Protein AF-A0A3S2TNF5-F1 (afdb_monomer)

Radius of gyration: 26.98 Å; Cα contacts (8 Å, |Δi|>4): 973; chains: 1; bounding box: 79×60×70 Å

Organism: NCBI:txid2499835

Solvent-accessible surface area (backbone atoms only — not comparable to full-atom values): 25189 Å² total; per-residue (Å²): 135,87,82,84,83,82,88,79,91,82,75,82,72,83,88,85,90,88,84,89,91,80,82,93,60,94,68,73,74,74,84,56,69,52,66,46,59,43,66,44,64,44,84,90,76,69,45,75,54,44,76,40,75,40,70,46,49,62,93,47,45,67,58,41,54,50,52,45,52,55,44,52,37,46,46,71,72,45,56,72,87,77,43,57,70,69,55,44,53,59,67,70,54,76,62,65,91,46,68,67,20,52,50,30,36,54,53,14,52,56,27,42,77,70,66,40,41,72,63,14,30,53,23,12,46,49,13,25,71,68,31,79,76,22,58,67,28,50,51,52,31,70,69,35,73,84,76,67,92,81,50,80,71,57,56,45,56,52,52,52,54,52,50,52,58,38,61,77,66,75,52,83,68,74,77,67,47,68,71,55,39,50,52,30,49,77,66,69,35,73,58,75,86,46,66,74,75,71,64,82,72,67,80,73,69,59,94,85,54,87,74,68,85,51,77,90,66,65,95,82,66,91,82,75,81,64,64,39,37,25,35,26,37,17,34,38,39,44,50,93,98,50,75,52,40,27,38,38,42,54,52,77,32,54,54,90,27,47,42,65,47,100,86,60,42,81,44,33,38,49,44,91,88,50,56,28,40,36,32,71,74,20,43,72,44,83,72,52,70,47,74,35,87,84,68,43,59,37,28,24,29,33,33,39,33,47,57,71,56,8,24,38,39,33,55,90,76,42,79,44,33,18,73,37,27,43,48,38,25,29,34,42,26,45,27,12,74,43,70,55,74,62,62,70,52,57,26,33,67,72,49,50,45,63,40,38,79,61,43,49,34,39,40,34,31,42,64,83,29,38,36,34,41,41,47,28,24,32,31,48,98,86,29,39,37,35,52,28,23,30,62,37,50,42,40,80,86,41,58,30,35,40,33,57,37,39,23,74,37,54,50,55,48,83,44,85,38,66,47,34,68,51,12,38,37,34,28,32,23,18,29,61,65,48,28,27,31,38,40,23,27,34,40,42,33,67,82,46,37,45,31,25,18,33,36,26,25,51,126

Foldseek 3Di:
DDDDDDDDDWDWDWDDDDDDDDDDDPDPPPFDKTKTKTWDADPVVRDTLDIDMDMDTPLCVQVRVLVRVCVNCVSVVNDLVPDDPVVSVVSPDDLDSDPQLVVLQVVLVVCVVVVVLVSSLVSLVVSCVRPVSNVVSVVSNVVRDPPPVPDLVVQQVVLLVVVVVCQVVPHQDDDDAPVNQQVCVVSVHFDDDRAFPAPPVLVVDDPPCPPPLFPPDPPPPPPDGQFWKWKWKWWWFADVPGDIAIAIHIDIARRVQFDADPVRHGAKGGDQVGWIKGQQQFDKAFDDWDQFPQRWIKGKTKRALPPWQRIWTAGPNDIDTPPSIGIMIMIMTGAAQDEDQADKFKWAFPWGKQWAPWGFIWIAGNNVQKIWGAQTWTDHPNKTKTRWIWMWGFDVSPRQRKIKTFTPDTDIDPFPDWDRRSKMKMWGAHDHHSQKIKIWIWTDSSRYIHIIIGIIGGD

Nearest PDB structures (foldseek):
  6cuj-assembly1_A  TM=5.706E-01  e=6.799E-04  Neisseria meningitidis
  3pqu-assembly2_B  TM=4.538E-01  e=1.209E-04  Actinobacillus suis
  3ly9-assembly1_A-2  TM=6.810E-01  e=2.077E-01  Escherichia coli str. K-12 substr. MG1655
  3ly8-assembly1_A-2  TM=5.769E-01  e=6.113E-01  Escherichia coli str. K-12 substr. MG1655
  3ly7-assembly1_A  TM=4.826E-01  e=9.936E-01  Escherichia coli str. K-12 substr. MG1655

Secondary structure (DSSP, 8-state):
----PPP-----------------S---PPP-EEEEEEEEEETTTTEEEEEEEEEEEGGGHHHHHHHHHHHHHHHTT--GGGS-HHHHHHHHS-S---HHHHHHHHHHHHHHHTT-HHHHHHHHHHHHHH-TT-HHHHHHHHHS----TT-HHHHHHHHHHHHHHHHHTTPPPP---HHHHHHHHHTT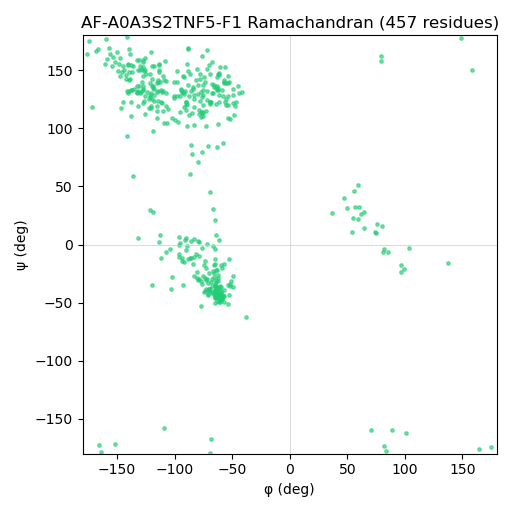PPPPP-PPPP-GGGGG--TT-TTSSS----TT-TT-----EEEEEEEEE--TTS--EEEEEEEEE-TTSEEE-TTS-EEEEE-TTS-EEE-TTPEEEEEEEEE-TTS-EEEEEEEE--STTSSEEEETTEEEETTTEEEEEEEEEEBPSS--SS-EEEEEEEE-SS-EEEEEEEEEETTT-EEEEEEEEEEETTEEEEEEEEEEEB-TTSTT--EEEEEEEEEEES-S---GGG-EEEEEEETTTT-EEEEEEEEE-SSSEEEEEEEEE--

Structure (mmCIF, N/CA/C/O backbone):
data_AF-A0A3S2TNF5-F1
#
_entry.id   AF-A0A3S2TNF5-F1
#
loop_
_atom_site.group_PDB
_atom_site.id
_atom_site.type_symbol
_atom_site.label_atom_id
_atom_site.label_alt_id
_atom_site.label_comp_id
_atom_site.label_asym_id
_atom_site.label_entity_id
_atom_site.label_seq_id
_atom_site.pdbx_PDB_ins_code
_atom_site.Cartn_x
_atom_site.Cartn_y
_atom_site.Cartn_z
_atom_site.occupancy
_atom_site.B_iso_or_equiv
_atom_site.auth_seq_id
_atom_site.auth_comp_id
_atom_site.auth_asym_id
_atom_site.auth_atom_id
_atom_site.pdbx_PDB_model_num
ATOM 1 N N . MET A 1 1 ? 7.199 -30.700 -32.470 1.00 34.44 1 MET A N 1
ATOM 2 C CA . MET A 1 1 ? 7.178 -30.330 -31.035 1.00 34.44 1 MET A CA 1
ATOM 3 C C . MET A 1 1 ? 7.893 -28.992 -30.874 1.00 34.44 1 MET A C 1
ATOM 5 O O . MET A 1 1 ? 9.114 -28.968 -30.817 1.00 34.44 1 MET A O 1
ATOM 9 N N . ASN A 1 2 ? 7.155 -27.878 -30.875 1.00 30.02 2 ASN A N 1
ATOM 10 C CA . ASN A 1 2 ? 7.728 -26.531 -30.747 1.00 30.02 2 ASN A CA 1
ATOM 11 C C . ASN A 1 2 ? 7.960 -26.202 -29.266 1.00 30.02 2 ASN A C 1
ATOM 13 O O . ASN A 1 2 ? 7.011 -25.886 -28.549 1.00 30.02 2 ASN A O 1
ATOM 17 N N . ARG A 1 3 ? 9.213 -26.284 -28.801 1.00 32.00 3 ARG A N 1
ATOM 18 C CA . ARG A 1 3 ? 9.614 -25.765 -27.485 1.00 32.00 3 ARG A CA 1
ATOM 19 C C . ARG A 1 3 ? 9.706 -24.240 -27.577 1.00 32.00 3 ARG A C 1
ATOM 21 O O . ARG A 1 3 ? 10.583 -23.717 -28.251 1.00 32.00 3 ARG A O 1
ATOM 28 N N . ARG A 1 4 ? 8.783 -23.531 -26.920 1.00 28.88 4 ARG A N 1
ATOM 29 C CA . ARG A 1 4 ? 8.903 -22.087 -26.672 1.00 28.88 4 ARG A CA 1
ATOM 30 C C . ARG A 1 4 ? 9.861 -21.881 -25.498 1.00 28.88 4 ARG A C 1
ATOM 32 O O . ARG A 1 4 ? 9.571 -22.324 -24.391 1.00 28.88 4 ARG A O 1
ATOM 39 N N . THR A 1 5 ? 10.994 -21.240 -25.758 1.00 34.16 5 THR A N 1
ATOM 40 C CA . THR A 1 5 ? 12.012 -20.889 -24.759 1.00 34.16 5 THR A CA 1
ATOM 41 C C . THR A 1 5 ? 11.698 -19.502 -24.196 1.00 34.16 5 THR A C 1
ATOM 43 O O . THR A 1 5 ? 11.614 -18.532 -24.945 1.00 34.16 5 THR A O 1
ATOM 46 N N . THR A 1 6 ? 11.479 -19.401 -22.887 1.00 32.53 6 THR A N 1
ATOM 47 C CA . THR A 1 6 ? 11.275 -18.136 -22.159 1.00 32.53 6 THR A CA 1
ATOM 48 C C . THR A 1 6 ? 12.619 -17.579 -21.682 1.00 32.53 6 THR A C 1
ATOM 50 O O . THR A 1 6 ? 13.320 -18.257 -20.934 1.00 32.53 6 THR A O 1
ATOM 53 N N . LEU A 1 7 ? 12.979 -16.359 -22.107 1.00 31.44 7 LEU A N 1
ATOM 54 C CA . LEU A 1 7 ? 14.184 -15.632 -21.669 1.00 31.44 7 LEU A CA 1
ATOM 55 C C . LEU A 1 7 ? 14.035 -15.077 -20.237 1.00 31.44 7 LEU A C 1
ATOM 57 O O . LEU A 1 7 ? 12.951 -14.644 -19.856 1.00 31.44 7 LEU A O 1
ATOM 61 N N . SER A 1 8 ? 15.131 -15.069 -19.467 1.00 32.28 8 SER A N 1
ATOM 62 C CA . SER A 1 8 ? 15.220 -14.574 -18.078 1.00 32.28 8 SER A CA 1
ATOM 63 C C . SER A 1 8 ? 16.362 -13.556 -17.899 1.00 32.28 8 SER A C 1
ATOM 65 O O . SER A 1 8 ? 17.284 -13.508 -18.711 1.00 32.28 8 SER A O 1
ATOM 67 N N . ALA A 1 9 ? 16.249 -12.719 -16.860 1.00 32.44 9 ALA A N 1
ATOM 68 C CA . ALA A 1 9 ? 17.036 -11.506 -16.607 1.00 32.44 9 ALA A CA 1
ATOM 69 C C . ALA A 1 9 ? 18.500 -11.747 -16.176 1.00 32.44 9 ALA A C 1
ATOM 71 O O . ALA A 1 9 ? 18.801 -12.735 -15.510 1.00 32.44 9 ALA A O 1
ATOM 72 N N . ALA A 1 10 ? 19.384 -10.796 -16.508 1.00 33.41 10 ALA A N 1
ATOM 73 C CA . ALA A 1 10 ? 20.794 -10.750 -16.106 1.00 33.41 10 ALA A CA 1
ATOM 74 C C . ALA A 1 10 ? 21.033 -9.644 -15.058 1.00 33.41 10 ALA A C 1
ATOM 76 O O . ALA A 1 10 ? 20.465 -8.558 -15.173 1.00 33.41 10 ALA A O 1
ATOM 77 N N . LEU A 1 11 ? 21.882 -9.914 -14.060 1.00 30.11 11 LEU A N 1
ATOM 78 C CA . LEU A 1 11 ? 22.285 -8.986 -12.994 1.00 30.11 11 LEU A CA 1
ATOM 79 C C . LEU A 1 11 ? 23.773 -8.624 -13.167 1.00 30.11 11 LEU A C 1
ATOM 81 O O . LEU A 1 11 ? 24.589 -9.521 -13.369 1.00 30.11 11 LEU A O 1
ATOM 85 N N . LEU A 1 12 ? 24.122 -7.334 -13.091 1.00 33.16 12 LEU A N 1
ATOM 86 C CA . LEU A 1 12 ? 25.492 -6.813 -13.221 1.00 33.16 12 LEU A CA 1
ATOM 87 C C . LEU A 1 12 ? 25.928 -6.172 -11.890 1.00 33.16 12 LEU A C 1
ATOM 89 O O . LEU A 1 12 ? 25.188 -5.358 -11.344 1.00 33.16 12 LEU A O 1
ATOM 93 N N . VAL A 1 13 ? 27.119 -6.503 -11.381 1.00 30.34 13 VAL A N 1
ATOM 94 C CA . VAL A 1 13 ? 27.699 -5.921 -10.152 1.00 30.34 13 VAL A CA 1
ATOM 95 C C . VAL A 1 13 ? 29.108 -5.402 -10.461 1.00 30.34 13 VAL A C 1
ATOM 97 O O . VAL A 1 13 ? 29.889 -6.110 -11.088 1.00 30.34 13 VAL A O 1
ATOM 100 N N . ALA A 1 14 ? 29.439 -4.177 -10.032 1.00 32.50 14 ALA A N 1
ATOM 101 C CA . ALA A 1 14 ? 30.766 -3.572 -10.194 1.00 32.50 14 ALA A CA 1
ATOM 102 C C . ALA A 1 14 ? 31.289 -3.025 -8.852 1.00 32.50 14 ALA A C 1
ATOM 104 O O . ALA A 1 14 ? 30.578 -2.298 -8.159 1.00 32.50 14 ALA A O 1
ATOM 105 N N . THR A 1 15 ? 32.535 -3.348 -8.495 1.00 36.19 15 THR A N 1
ATOM 106 C CA . THR A 1 15 ? 33.212 -2.915 -7.258 1.00 36.19 15 THR A CA 1
ATOM 107 C C . THR A 1 15 ? 34.467 -2.095 -7.571 1.00 36.19 15 THR A C 1
ATOM 109 O O . THR A 1 15 ? 35.269 -2.467 -8.423 1.00 36.19 15 THR A O 1
ATOM 112 N N . ALA A 1 16 ? 34.655 -0.971 -6.868 1.00 35.16 16 ALA A N 1
ATOM 113 C CA . ALA A 1 16 ? 35.835 -0.108 -6.978 1.00 35.16 16 ALA A CA 1
ATOM 114 C C . ALA A 1 16 ? 36.500 0.067 -5.601 1.00 35.16 16 ALA A C 1
ATOM 116 O O . ALA A 1 16 ? 35.822 0.371 -4.621 1.00 35.16 16 ALA A O 1
ATOM 117 N N . LEU A 1 17 ? 37.822 -0.113 -5.529 1.00 43.88 17 LEU A N 1
ATOM 118 C CA . LEU A 1 17 ? 38.634 0.067 -4.318 1.00 43.88 17 LEU A CA 1
ATOM 119 C C . LEU A 1 17 ? 39.470 1.351 -4.437 1.00 43.88 17 LEU A C 1
ATOM 121 O O . LEU A 1 17 ? 40.140 1.556 -5.448 1.00 43.88 17 LEU A O 1
ATOM 125 N N . GLY A 1 18 ? 39.435 2.204 -3.408 1.00 40.72 18 GLY A N 1
ATOM 126 C CA . GLY A 1 18 ? 40.210 3.448 -3.326 1.00 40.72 18 GLY A CA 1
ATOM 127 C C . GLY A 1 18 ? 41.127 3.480 -2.098 1.00 40.72 18 GLY A C 1
ATOM 128 O O . GLY A 1 18 ? 40.711 3.081 -1.012 1.00 40.72 18 GLY A O 1
ATOM 129 N N . SER A 1 19 ? 42.354 3.982 -2.271 1.00 48.34 19 SER A N 1
ATOM 130 C CA . SER A 1 19 ? 43.405 4.066 -1.239 1.00 48.34 19 SER A CA 1
ATOM 131 C C . SER A 1 19 ? 43.871 5.516 -1.019 1.00 48.34 19 SER A C 1
ATOM 133 O O . SER A 1 19 ? 43.889 6.308 -1.959 1.00 48.34 19 SER A O 1
ATOM 135 N N . ALA A 1 20 ? 44.236 5.850 0.228 1.00 51.91 20 ALA A N 1
ATOM 136 C CA . ALA A 1 20 ? 44.491 7.203 0.748 1.00 51.91 20 ALA A CA 1
ATOM 137 C C . ALA A 1 20 ? 45.944 7.731 0.588 1.00 51.91 20 ALA A C 1
ATOM 139 O O . ALA A 1 20 ? 46.865 6.993 0.253 1.00 51.91 20 ALA A O 1
ATOM 140 N N . ALA A 1 21 ? 46.100 9.040 0.836 1.00 49.34 21 ALA A N 1
ATOM 141 C CA . ALA A 1 21 ? 47.068 9.985 0.260 1.00 49.34 21 ALA A CA 1
ATOM 142 C C . ALA A 1 21 ? 48.450 10.154 0.946 1.00 49.34 21 ALA A C 1
ATOM 144 O O . ALA A 1 21 ? 48.581 10.020 2.159 1.00 49.34 21 ALA A O 1
ATOM 145 N N . LEU A 1 22 ? 49.441 10.583 0.140 1.00 43.59 22 LEU A N 1
ATOM 146 C CA . LEU A 1 22 ? 50.783 11.117 0.474 1.00 43.59 22 LEU A CA 1
ATOM 147 C C . LEU A 1 22 ? 51.228 12.135 -0.629 1.00 43.59 22 LEU A C 1
ATOM 149 O O . LEU A 1 22 ? 50.562 12.197 -1.667 1.00 43.59 22 LEU A O 1
ATOM 153 N N . PRO A 1 23 ? 52.272 12.977 -0.425 1.00 54.03 23 PRO A N 1
ATOM 154 C CA . PRO A 1 23 ? 52.384 14.308 -1.043 1.00 54.03 23 PRO A CA 1
ATOM 155 C C . PRO A 1 23 ? 52.784 14.334 -2.531 1.00 54.03 23 PRO A C 1
ATOM 157 O O . PRO A 1 23 ? 53.293 13.368 -3.096 1.00 54.03 23 PRO A O 1
ATOM 160 N N . ALA A 1 24 ? 52.519 15.494 -3.146 1.00 54.31 24 ALA A N 1
ATOM 161 C CA . ALA A 1 24 ? 52.495 15.787 -4.578 1.00 54.31 24 ALA A CA 1
ATOM 162 C C . ALA A 1 24 ? 53.844 15.613 -5.305 1.00 54.31 24 ALA A C 1
ATOM 164 O O . ALA A 1 24 ? 54.573 16.566 -5.570 1.00 54.31 24 ALA A O 1
ATOM 165 N N . VAL A 1 25 ? 54.133 14.379 -5.701 1.00 56.00 25 VAL A N 1
ATOM 166 C CA . VAL A 1 25 ? 54.837 14.089 -6.957 1.00 56.00 25 VAL A CA 1
ATOM 167 C C . VAL A 1 25 ? 53.786 14.171 -8.072 1.00 56.00 25 VAL A C 1
ATOM 169 O O . VAL A 1 25 ? 52.613 13.933 -7.794 1.00 56.00 25 VAL A O 1
ATOM 172 N N . ALA A 1 26 ? 54.148 14.523 -9.310 1.00 51.94 26 ALA A N 1
ATOM 173 C CA . ALA A 1 26 ? 53.253 14.400 -10.464 1.00 51.94 26 ALA A CA 1
ATOM 174 C C . ALA A 1 26 ? 52.816 12.930 -10.603 1.00 51.94 26 ALA A C 1
ATOM 176 O O . ALA A 1 26 ? 53.488 12.122 -11.241 1.00 51.94 26 ALA A O 1
ATOM 177 N N . GLN A 1 27 ? 51.739 12.568 -9.906 1.00 52.84 27 GLN A N 1
ATOM 178 C CA . GLN A 1 27 ? 51.199 11.223 -9.877 1.00 52.84 27 GLN A CA 1
ATOM 179 C C . GLN A 1 27 ? 50.546 11.009 -11.231 1.00 52.84 27 GLN A C 1
ATOM 181 O O . GLN A 1 27 ? 49.452 11.504 -11.502 1.00 52.84 27 GLN A O 1
ATOM 186 N N . THR A 1 28 ? 51.247 10.284 -12.096 1.00 67.31 28 THR A N 1
ATOM 187 C CA . THR A 1 28 ? 50.612 9.571 -13.192 1.00 67.31 28 THR A CA 1
ATOM 188 C C . THR A 1 28 ? 49.496 8.745 -12.565 1.00 67.31 28 THR A C 1
ATOM 190 O O . THR A 1 28 ? 49.753 7.831 -11.782 1.00 67.31 28 THR A O 1
ATOM 193 N N . THR A 1 29 ? 48.245 9.157 -12.796 1.00 75.31 29 THR A N 1
ATOM 194 C CA . THR A 1 29 ? 47.078 8.468 -12.245 1.00 75.31 29 THR A CA 1
ATOM 195 C C . THR A 1 29 ? 47.207 7.004 -12.644 1.00 75.31 29 THR A C 1
ATOM 197 O O . THR A 1 29 ? 47.332 6.731 -13.843 1.00 75.31 29 THR A O 1
ATOM 200 N N . PRO A 1 30 ? 47.277 6.070 -11.677 1.00 79.62 30 PRO A N 1
ATOM 201 C CA . PRO A 1 30 ? 47.485 4.678 -12.010 1.00 79.62 30 PRO A CA 1
ATOM 202 C C . PRO A 1 30 ? 46.368 4.228 -12.961 1.00 79.62 30 PRO A C 1
ATOM 204 O O . PRO A 1 30 ? 45.219 4.649 -12.778 1.00 79.62 30 PRO A O 1
ATOM 207 N N . PRO A 1 31 ? 46.697 3.423 -13.985 1.00 81.75 31 PRO A N 1
ATOM 208 C CA . PRO A 1 31 ? 45.716 2.915 -14.932 1.00 81.75 31 PRO A CA 1
ATOM 209 C C . PRO A 1 31 ? 44.511 2.319 -14.193 1.00 81.75 31 PRO A C 1
ATOM 211 O O . PRO A 1 31 ? 44.662 1.443 -13.336 1.00 81.75 31 PRO A O 1
ATOM 214 N N . GLN A 1 32 ? 43.317 2.844 -14.475 1.00 89.75 32 GLN A N 1
ATOM 215 C CA . GLN A 1 32 ? 42.079 2.356 -13.875 1.00 89.75 32 GLN A CA 1
ATOM 216 C C . GLN A 1 32 ? 41.697 1.029 -14.531 1.00 89.75 32 GLN A C 1
ATOM 218 O O . GLN A 1 32 ? 41.349 0.980 -15.714 1.00 89.75 32 GLN A O 1
ATOM 223 N N . ARG A 1 33 ? 41.736 -0.043 -13.738 1.00 94.19 33 ARG A N 1
ATOM 224 C CA . ARG A 1 33 ? 41.368 -1.397 -14.157 1.00 94.19 33 ARG A CA 1
ATOM 225 C C . ARG A 1 33 ? 39.945 -1.739 -13.746 1.00 94.19 33 ARG A C 1
ATOM 227 O O . ARG A 1 33 ? 39.471 -1.280 -12.710 1.00 94.19 33 ARG A O 1
ATOM 234 N N . PHE A 1 34 ? 39.292 -2.581 -14.536 1.00 93.31 34 PHE A N 1
ATOM 235 C CA . PHE A 1 34 ? 37.979 -3.137 -14.227 1.00 93.31 34 PHE A CA 1
ATOM 236 C C . PHE A 1 34 ? 37.986 -4.664 -14.339 1.00 93.31 34 PHE A C 1
ATOM 238 O O . PHE A 1 34 ? 38.808 -5.252 -15.048 1.00 93.31 34 PHE A O 1
ATOM 245 N N . VAL A 1 35 ? 37.014 -5.285 -13.674 1.00 94.31 35 VAL A N 1
ATOM 246 C CA . VAL A 1 35 ? 36.622 -6.685 -13.856 1.00 94.31 35 VAL A CA 1
ATOM 247 C C . VAL A 1 35 ? 35.104 -6.705 -14.040 1.00 94.31 35 VAL A C 1
ATOM 249 O O . VAL A 1 35 ? 34.384 -6.052 -13.288 1.00 94.31 35 VAL A O 1
ATOM 252 N N . LEU A 1 36 ? 34.631 -7.397 -15.070 1.00 92.88 36 LEU A N 1
ATOM 253 C CA . LEU A 1 36 ? 33.222 -7.637 -15.355 1.00 92.88 36 LEU A CA 1
ATOM 254 C C . LEU A 1 36 ? 32.968 -9.136 -15.293 1.00 92.88 36 LEU A C 1
ATOM 256 O O . LEU A 1 36 ? 33.574 -9.895 -16.045 1.00 92.88 36 LEU A O 1
ATOM 260 N N . GLU A 1 37 ? 32.030 -9.543 -14.450 1.00 94.38 37 GLU A N 1
ATOM 261 C CA . GLU A 1 37 ? 31.597 -10.930 -14.324 1.00 94.38 37 GLU A CA 1
ATOM 262 C C . GLU A 1 37 ? 30.110 -11.028 -14.661 1.00 94.38 37 GLU A C 1
ATOM 264 O O . GLU A 1 37 ? 29.301 -10.194 -14.250 1.00 94.38 37 GLU A O 1
ATOM 269 N N . GLY A 1 38 ? 29.742 -12.048 -15.431 1.00 92.94 38 GLY A N 1
ATOM 270 C CA . GLY A 1 38 ? 28.355 -12.366 -15.744 1.00 92.94 38 GLY A CA 1
ATOM 271 C C . GLY A 1 38 ? 28.125 -13.866 -15.664 1.00 92.94 38 GLY A C 1
ATOM 272 O O . GLY A 1 38 ? 28.899 -14.649 -16.215 1.00 92.94 38 GLY A O 1
ATOM 273 N N . ALA A 1 39 ? 27.047 -14.264 -14.995 1.00 93.44 39 ALA A N 1
ATOM 274 C CA . ALA A 1 39 ? 26.612 -15.651 -14.903 1.00 93.44 39 ALA A CA 1
ATOM 275 C C . ALA A 1 39 ? 25.212 -15.805 -15.499 1.00 93.44 39 ALA A C 1
ATOM 277 O O . ALA A 1 39 ? 24.354 -14.936 -15.334 1.00 93.44 39 ALA A O 1
ATOM 278 N N . VAL A 1 40 ? 24.979 -16.924 -16.182 1.00 92.25 40 VAL A N 1
ATOM 279 C CA . VAL A 1 40 ? 23.661 -17.288 -16.712 1.00 92.25 40 VAL A CA 1
ATOM 280 C C . VAL A 1 40 ? 23.151 -18.484 -15.923 1.00 92.25 40 VAL A C 1
ATOM 282 O O . VAL A 1 40 ? 23.803 -19.522 -15.892 1.00 92.25 40 VAL A O 1
ATOM 285 N N . ILE A 1 41 ? 21.991 -18.348 -15.282 1.00 92.19 41 ILE A N 1
ATOM 286 C CA . ILE A 1 41 ? 21.397 -19.393 -14.438 1.00 92.19 41 ILE A CA 1
ATOM 287 C C . ILE A 1 41 ? 20.011 -19.742 -14.989 1.00 92.19 41 ILE A C 1
ATOM 289 O O . ILE A 1 41 ? 19.189 -18.851 -15.207 1.00 92.19 41 ILE A O 1
ATOM 293 N N . ASP A 1 42 ? 19.736 -21.030 -15.205 1.00 89.69 42 ASP A N 1
ATOM 294 C CA . ASP A 1 42 ? 18.387 -21.506 -15.525 1.00 89.69 42 ASP A CA 1
ATOM 295 C C . ASP A 1 42 ? 17.544 -21.521 -14.244 1.00 89.69 42 ASP A C 1
ATOM 297 O O . ASP A 1 42 ? 17.789 -22.288 -13.313 1.00 89.69 42 ASP A O 1
ATOM 301 N N . SER A 1 43 ? 16.533 -20.656 -14.184 1.00 91.69 43 SER A N 1
ATOM 302 C CA . SER A 1 43 ? 15.685 -20.473 -13.003 1.00 91.69 43 SER A CA 1
ATOM 303 C C . SER A 1 43 ? 14.834 -21.696 -12.653 1.00 91.69 43 SER A C 1
ATOM 305 O O . SER A 1 43 ? 14.351 -21.796 -11.529 1.00 91.69 43 SER A O 1
ATOM 307 N N . ARG A 1 44 ? 14.641 -22.641 -13.582 1.00 90.69 44 ARG A N 1
ATOM 308 C CA . ARG A 1 44 ? 13.784 -23.816 -13.352 1.00 90.69 44 ARG A CA 1
ATOM 309 C C . ARG A 1 44 ? 14.459 -24.877 -12.496 1.00 90.69 44 ARG A C 1
ATOM 311 O O . ARG A 1 44 ? 13.780 -25.611 -11.788 1.00 90.69 44 ARG A O 1
ATOM 318 N N . ASN A 1 45 ? 15.776 -24.982 -12.601 1.00 94.44 45 ASN A N 1
ATOM 319 C CA . ASN A 1 45 ? 16.572 -26.007 -11.929 1.00 94.44 45 ASN A CA 1
ATOM 320 C C . ASN A 1 45 ? 17.803 -25.432 -11.209 1.00 94.44 45 ASN A C 1
ATOM 322 O O . ASN A 1 45 ? 18.615 -26.204 -10.706 1.00 94.44 45 ASN A O 1
ATOM 326 N N . ALA A 1 46 ? 17.944 -24.102 -11.171 1.00 92.12 46 ALA A N 1
ATOM 327 C CA . ALA A 1 46 ? 19.093 -23.380 -10.629 1.00 92.12 46 ALA A CA 1
ATOM 328 C C . ALA A 1 46 ? 20.444 -23.794 -11.249 1.00 92.12 46 ALA A C 1
ATOM 330 O O . ALA A 1 46 ? 21.498 -23.612 -10.638 1.00 92.12 46 ALA A O 1
ATOM 331 N N . GLN A 1 47 ? 20.439 -24.353 -12.464 1.00 94.06 47 GLN A N 1
ATOM 332 C CA . GLN A 1 47 ? 21.661 -24.783 -13.131 1.00 94.06 47 GLN A CA 1
ATOM 333 C C . GLN A 1 47 ? 22.418 -23.573 -13.685 1.00 94.06 47 GLN A C 1
ATOM 335 O O . GLN A 1 47 ? 21.869 -22.781 -14.450 1.00 94.06 47 GLN A O 1
ATOM 340 N N . ASN A 1 48 ? 23.702 -23.455 -13.344 1.00 92.31 48 ASN A N 1
ATOM 341 C CA . ASN A 1 48 ? 24.596 -22.479 -13.961 1.00 92.31 48 ASN A CA 1
ATOM 342 C C . ASN A 1 48 ? 24.935 -22.932 -15.392 1.00 92.31 48 ASN A C 1
ATOM 344 O O . ASN A 1 48 ? 25.552 -23.980 -15.588 1.00 92.31 48 ASN A O 1
ATOM 348 N N . LEU A 1 49 ? 24.499 -22.158 -16.383 1.00 91.75 49 LEU A N 1
ATOM 349 C CA . LEU A 1 49 ? 24.722 -22.401 -17.809 1.00 91.75 49 LEU A CA 1
ATOM 350 C C . LEU A 1 49 ? 26.068 -21.842 -18.294 1.00 91.75 49 LEU A C 1
ATOM 352 O O . LEU A 1 49 ? 26.505 -22.167 -19.395 1.00 91.75 49 LEU A O 1
ATOM 356 N N . GLY A 1 50 ? 26.736 -21.021 -17.482 1.00 90.06 50 GLY A N 1
ATOM 357 C CA . GLY A 1 50 ? 28.069 -20.507 -17.764 1.00 90.06 50 GLY A CA 1
ATOM 358 C C . GLY A 1 50 ? 28.381 -19.228 -16.995 1.00 90.06 50 GLY A C 1
ATOM 359 O O . GLY A 1 50 ? 27.502 -18.406 -16.731 1.00 90.06 50 GLY A O 1
ATOM 360 N N . VAL A 1 51 ? 29.665 -19.045 -16.693 1.00 88.38 51 VAL A N 1
ATOM 361 C CA . VAL A 1 51 ? 30.230 -17.798 -16.167 1.00 88.38 51 VAL A CA 1
ATOM 362 C C . VAL A 1 51 ? 31.175 -17.239 -17.219 1.00 88.38 51 VAL A C 1
ATOM 364 O O . VAL A 1 51 ? 31.987 -17.967 -17.783 1.00 88.38 51 VAL A O 1
ATOM 367 N N . THR A 1 52 ? 31.056 -15.953 -17.514 1.00 91.50 52 THR A N 1
ATOM 368 C CA . THR A 1 52 ? 31.977 -15.220 -18.383 1.00 91.50 52 THR A CA 1
ATOM 369 C C . THR A 1 52 ? 32.576 -14.084 -17.565 1.00 91.50 52 THR A C 1
ATOM 371 O O . THR A 1 52 ? 31.844 -13.351 -16.904 1.00 91.50 52 THR A O 1
ATOM 374 N N . SER A 1 53 ? 33.901 -13.961 -17.587 1.00 92.25 53 SER A N 1
ATOM 375 C CA . SER A 1 53 ? 34.633 -12.907 -16.889 1.00 92.25 53 SER A CA 1
ATOM 376 C C . SER A 1 53 ? 35.557 -12.209 -17.872 1.00 92.25 53 SER A C 1
ATOM 378 O O . SER A 1 53 ? 36.287 -12.866 -18.607 1.00 92.25 53 SER A O 1
ATOM 380 N N . GLU A 1 54 ? 35.557 -10.884 -17.848 1.00 95.50 54 GLU A N 1
ATOM 381 C CA . GLU A 1 54 ? 36.420 -10.034 -18.661 1.00 95.50 54 GLU A CA 1
ATOM 382 C C . GLU A 1 54 ? 37.083 -8.999 -17.754 1.00 95.50 54 GLU A C 1
ATOM 384 O O . GLU A 1 54 ? 36.433 -8.410 -16.896 1.00 95.50 54 GLU A O 1
ATOM 389 N N . SER A 1 55 ? 38.376 -8.750 -17.927 1.00 93.31 55 SER A N 1
ATOM 390 C CA . SER A 1 55 ? 39.083 -7.705 -17.183 1.00 93.31 55 SER A CA 1
ATOM 391 C C . SER A 1 55 ? 39.991 -6.911 -18.107 1.00 93.31 55 SER A C 1
ATOM 393 O O . SER A 1 55 ? 40.420 -7.395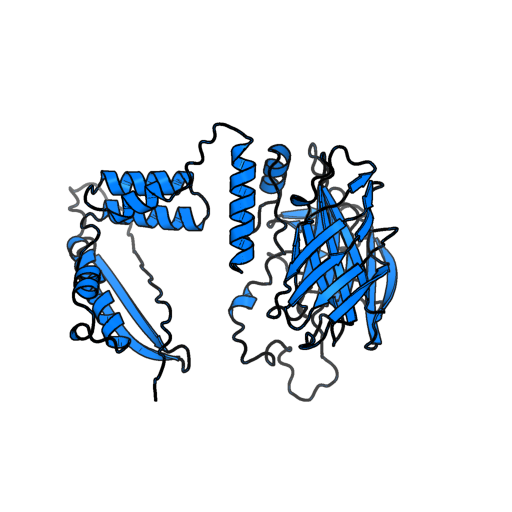 -19.155 1.00 93.31 55 SER A O 1
ATOM 395 N N . GLY A 1 56 ? 40.258 -5.659 -17.750 1.00 94.06 56 GLY A N 1
ATOM 396 C CA . GLY A 1 56 ? 41.090 -4.804 -18.582 1.00 94.06 56 GLY A CA 1
ATOM 397 C C . GLY A 1 56 ? 41.195 -3.372 -18.090 1.00 94.06 56 GLY A C 1
ATOM 398 O O . GLY A 1 56 ? 40.725 -3.011 -17.013 1.00 94.06 56 GLY A O 1
ATOM 399 N N . GLU A 1 57 ? 41.845 -2.557 -18.911 1.00 94.81 57 GLU A N 1
ATOM 400 C CA . GLU A 1 57 ? 41.965 -1.111 -18.732 1.00 94.81 57 GLU A CA 1
ATOM 401 C C . GLU A 1 57 ? 40.673 -0.414 -19.152 1.00 94.81 57 GLU A C 1
ATOM 403 O O . GLU A 1 57 ? 40.057 -0.838 -20.124 1.00 94.81 57 GLU A O 1
ATOM 408 N N . ILE A 1 58 ? 40.286 0.689 -18.504 1.00 90.12 58 ILE A N 1
ATOM 409 C CA . ILE A 1 58 ? 39.008 1.381 -18.767 1.00 90.12 58 ILE A CA 1
ATOM 410 C C . ILE A 1 58 ? 38.748 1.697 -20.256 1.00 90.12 58 ILE A C 1
ATOM 412 O O . ILE A 1 58 ? 37.611 1.626 -20.717 1.00 90.12 58 ILE A O 1
ATOM 416 N N . ALA A 1 59 ? 39.797 1.950 -21.046 1.00 87.88 59 ALA A N 1
ATOM 417 C CA . ALA A 1 59 ? 39.702 2.164 -22.495 1.00 87.88 59 ALA A CA 1
ATOM 418 C C . ALA A 1 59 ? 39.175 0.936 -23.273 1.00 87.88 59 ALA A C 1
ATOM 420 O O . ALA A 1 59 ? 38.655 1.066 -24.379 1.00 87.88 59 ALA A O 1
ATOM 421 N N . ALA A 1 60 ? 39.294 -0.263 -22.700 1.00 93.00 60 ALA A N 1
ATOM 422 C CA . ALA A 1 60 ? 38.786 -1.519 -23.238 1.00 93.00 60 ALA A CA 1
ATOM 423 C C . ALA A 1 60 ? 37.398 -1.905 -22.689 1.00 93.00 60 ALA A C 1
ATOM 425 O O . ALA A 1 60 ? 36.875 -2.948 -23.087 1.00 93.00 60 ALA A O 1
ATOM 426 N N . LEU A 1 61 ? 36.780 -1.088 -21.820 1.00 93.62 61 LEU A N 1
ATOM 427 C CA . LEU A 1 61 ? 35.522 -1.413 -21.130 1.00 93.62 61 LEU A CA 1
ATOM 428 C C . LEU A 1 61 ? 34.409 -1.826 -22.093 1.00 93.62 61 LEU A C 1
ATOM 430 O O . LEU A 1 61 ? 33.813 -2.888 -21.932 1.00 93.62 61 LEU A O 1
ATOM 434 N N . PHE A 1 62 ? 34.155 -1.027 -23.130 1.00 93.75 62 PHE A N 1
ATOM 435 C CA . PHE A 1 62 ? 33.075 -1.319 -24.073 1.00 93.75 62 PHE A CA 1
ATOM 436 C C . PHE A 1 62 ? 33.331 -2.604 -24.862 1.00 93.75 62 PHE A C 1
ATOM 438 O O . PHE A 1 62 ? 32.403 -3.376 -25.105 1.00 93.75 62 PHE A O 1
ATOM 445 N N . ARG A 1 63 ? 34.593 -2.892 -25.208 1.00 93.12 63 ARG A N 1
ATOM 446 C CA . ARG A 1 63 ? 34.964 -4.158 -25.854 1.00 93.12 63 ARG A CA 1
ATOM 447 C C . ARG A 1 63 ? 34.718 -5.339 -24.916 1.00 93.12 63 ARG A C 1
ATOM 449 O O . ARG A 1 63 ? 34.106 -6.309 -25.345 1.00 93.12 63 ARG A O 1
ATOM 456 N N . ALA A 1 64 ? 35.119 -5.240 -23.651 1.00 94.12 64 ALA A N 1
ATOM 457 C CA . ALA A 1 64 ? 34.852 -6.275 -22.653 1.00 94.12 64 ALA A CA 1
ATOM 458 C C . ALA A 1 64 ? 33.347 -6.490 -22.424 1.00 94.12 64 ALA A C 1
ATOM 460 O O . ALA A 1 64 ? 32.883 -7.625 -22.457 1.00 94.12 64 ALA A O 1
ATOM 461 N N . GLN A 1 65 ? 32.554 -5.418 -22.302 1.00 93.44 65 GLN A N 1
ATOM 462 C CA . GLN A 1 65 ? 31.090 -5.497 -22.217 1.00 93.44 65 GLN A CA 1
ATOM 463 C C . GLN A 1 65 ? 30.493 -6.228 -23.430 1.00 93.44 65 GLN A C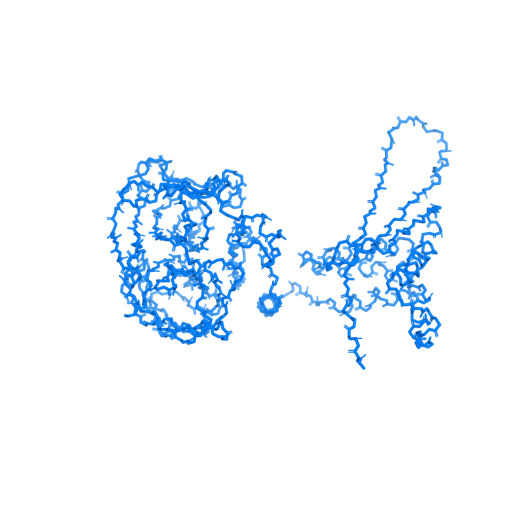 1
ATOM 465 O O . GLN A 1 65 ? 29.551 -7.019 -23.306 1.00 93.44 65 GLN A O 1
ATOM 470 N N . LYS A 1 66 ? 31.051 -5.986 -24.620 1.00 94.44 66 LYS A N 1
ATOM 471 C CA . LYS A 1 66 ? 30.644 -6.652 -25.855 1.00 94.44 66 LYS A CA 1
ATOM 472 C C . LYS A 1 66 ? 30.934 -8.149 -25.816 1.00 94.44 66 LYS A C 1
ATOM 474 O O . LYS A 1 66 ? 30.031 -8.941 -26.094 1.00 94.44 66 LYS A O 1
ATOM 479 N N . THR A 1 67 ? 32.161 -8.518 -25.456 1.00 93.94 67 THR A N 1
ATOM 480 C CA . THR A 1 67 ? 32.580 -9.914 -25.308 1.00 93.94 67 THR A CA 1
ATOM 481 C C . THR A 1 67 ? 31.708 -10.629 -24.282 1.00 93.94 67 THR A C 1
ATOM 483 O O . THR A 1 67 ? 31.193 -11.708 -24.574 1.00 93.94 67 THR A O 1
ATOM 486 N N . LEU A 1 68 ? 31.433 -9.982 -23.144 1.00 94.31 68 LEU A N 1
ATOM 487 C CA . LEU A 1 68 ? 30.543 -10.491 -22.104 1.00 94.31 68 LEU A CA 1
ATOM 488 C C . LEU A 1 68 ? 29.125 -10.737 -22.635 1.00 94.31 68 LEU A C 1
ATOM 490 O O . LEU A 1 68 ? 28.573 -11.816 -22.439 1.00 94.31 68 LEU A O 1
ATOM 494 N N . THR A 1 69 ? 28.552 -9.777 -23.366 1.00 93.62 69 THR A N 1
ATOM 495 C CA . THR A 1 69 ? 27.209 -9.906 -23.962 1.00 93.62 69 THR A CA 1
ATOM 496 C C . THR A 1 69 ? 27.128 -11.112 -24.902 1.00 93.62 69 THR A C 1
ATOM 498 O O . THR A 1 69 ? 26.176 -11.888 -24.852 1.00 93.62 69 THR A O 1
ATOM 501 N N . PHE A 1 70 ? 28.144 -11.308 -25.745 1.00 94.56 70 PHE A N 1
ATOM 502 C CA . PHE A 1 70 ? 28.216 -12.464 -26.638 1.00 94.56 70 PHE A CA 1
ATOM 503 C C . PHE A 1 70 ? 28.507 -13.780 -25.906 1.00 94.56 70 PHE A C 1
ATOM 505 O O . PHE A 1 70 ? 28.078 -14.838 -26.363 1.00 94.56 70 PHE A O 1
ATOM 512 N N . GLY A 1 71 ? 29.224 -13.740 -24.781 1.00 93.31 71 GLY A N 1
ATOM 513 C CA . GLY A 1 71 ? 29.370 -14.875 -23.870 1.00 93.31 71 GLY A CA 1
ATOM 514 C C . GLY A 1 71 ? 28.022 -15.301 -23.290 1.00 93.31 71 GLY A C 1
ATOM 515 O O . GLY A 1 71 ? 27.647 -16.462 -23.412 1.00 93.31 71 GLY A O 1
ATOM 516 N N . ILE A 1 72 ? 27.244 -14.345 -22.773 1.00 93.19 72 ILE A N 1
ATOM 517 C CA . ILE A 1 72 ? 25.906 -14.579 -22.209 1.00 93.19 72 ILE A CA 1
ATOM 518 C C . ILE A 1 72 ? 24.956 -15.190 -23.246 1.00 93.19 72 ILE A C 1
ATOM 520 O O . ILE A 1 72 ? 24.284 -16.174 -22.942 1.00 93.19 72 ILE A O 1
ATOM 524 N N . LEU A 1 73 ? 24.913 -14.654 -24.472 1.00 93.62 73 LEU A N 1
ATOM 525 C CA . LEU A 1 73 ? 24.053 -15.190 -25.538 1.00 93.62 73 LEU A CA 1
ATOM 526 C C . LEU A 1 73 ? 24.401 -16.644 -25.881 1.00 93.62 73 LEU A C 1
ATOM 528 O O . LEU A 1 73 ? 23.504 -17.483 -25.962 1.00 93.62 73 LEU A O 1
ATOM 532 N 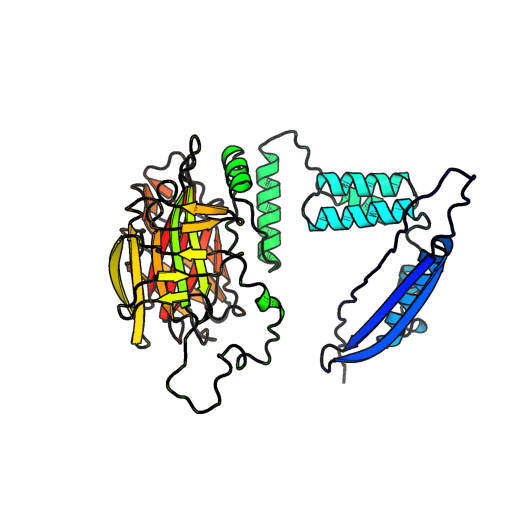N . ARG A 1 74 ? 25.696 -16.961 -25.993 1.00 94.44 74 ARG A N 1
ATOM 533 C CA . ARG A 1 74 ? 26.157 -18.334 -26.238 1.00 94.44 74 ARG A CA 1
ATOM 534 C C . ARG A 1 74 ? 25.809 -19.270 -25.082 1.00 94.44 74 ARG A C 1
ATOM 536 O O . ARG A 1 74 ? 25.283 -20.350 -25.331 1.00 94.44 74 ARG A O 1
ATOM 543 N N . SER A 1 75 ? 26.020 -18.847 -23.834 1.00 92.44 75 SER A N 1
ATOM 544 C CA . SER A 1 75 ? 25.633 -19.621 -22.641 1.00 92.44 75 SER A CA 1
ATOM 545 C C . SER A 1 75 ? 24.118 -19.836 -22.547 1.00 92.44 75 SER A C 1
ATOM 547 O O . SER A 1 75 ? 23.665 -20.854 -22.034 1.00 92.44 75 SER A O 1
ATOM 549 N N . ALA A 1 76 ? 23.318 -18.916 -23.092 1.00 91.19 76 ALA A N 1
ATOM 550 C CA . ALA A 1 76 ? 21.869 -19.067 -23.219 1.00 91.19 76 ALA A CA 1
ATOM 551 C C . ALA A 1 76 ? 21.437 -19.975 -24.394 1.00 91.19 76 ALA A C 1
ATOM 553 O O . ALA A 1 76 ? 20.239 -20.145 -24.623 1.00 91.19 76 ALA A O 1
ATOM 554 N N . GLY A 1 77 ? 22.382 -20.555 -25.146 1.00 93.81 77 GLY A N 1
ATOM 555 C CA . GLY A 1 77 ? 22.111 -21.406 -26.307 1.00 93.81 77 GLY A CA 1
ATOM 556 C C . GLY A 1 77 ? 21.682 -20.638 -27.561 1.00 93.81 77 GLY A C 1
ATOM 557 O O . GLY A 1 77 ? 21.099 -21.233 -28.466 1.00 93.81 77 GLY A O 1
ATOM 558 N N . ILE A 1 78 ? 21.932 -19.326 -27.614 1.00 94.81 78 ILE A N 1
ATOM 559 C CA . ILE A 1 78 ? 21.639 -18.476 -28.770 1.00 94.81 78 ILE A CA 1
ATOM 560 C C . ILE A 1 78 ? 22.924 -18.334 -29.583 1.00 94.81 78 ILE A C 1
ATOM 562 O O . ILE A 1 78 ? 23.846 -17.613 -29.194 1.00 94.81 78 ILE A O 1
ATOM 566 N N . ASP A 1 79 ? 22.980 -19.024 -30.717 1.00 93.50 79 ASP A N 1
ATOM 567 C CA . ASP A 1 79 ? 24.100 -18.916 -31.645 1.00 93.50 79 ASP A CA 1
ATOM 568 C C . ASP A 1 79 ? 23.995 -17.616 -32.458 1.00 93.50 79 ASP A C 1
ATOM 570 O O . ASP A 1 79 ? 22.941 -17.292 -33.012 1.00 93.50 79 ASP A O 1
ATOM 574 N N . LEU A 1 80 ? 25.088 -16.855 -32.527 1.00 91.69 80 LEU A N 1
ATOM 575 C CA . LEU A 1 80 ? 25.125 -15.549 -33.186 1.00 91.69 80 LEU A CA 1
ATOM 576 C C . LEU A 1 80 ? 24.901 -15.655 -34.694 1.00 91.69 80 LEU A C 1
ATOM 578 O O . LEU A 1 80 ? 24.347 -14.725 -35.279 1.00 91.69 80 LEU A O 1
ATOM 582 N N . ASP A 1 81 ? 25.268 -16.784 -35.302 1.00 94.44 81 ASP A N 1
ATOM 583 C CA . ASP A 1 81 ? 25.061 -17.032 -36.732 1.00 94.44 81 ASP A CA 1
ATOM 584 C C . ASP A 1 81 ? 23.596 -17.331 -37.072 1.00 94.44 81 ASP A C 1
ATOM 586 O O . ASP A 1 81 ? 23.178 -17.198 -38.221 1.00 94.44 81 ASP A O 1
ATOM 590 N N . THR A 1 82 ? 22.789 -17.682 -36.065 1.00 95.94 82 THR A N 1
ATOM 591 C CA . THR A 1 82 ? 21.341 -17.887 -36.226 1.00 95.94 82 THR A CA 1
ATOM 592 C C . THR A 1 82 ? 20.537 -16.599 -36.069 1.00 95.94 82 THR A C 1
ATOM 594 O O . THR A 1 82 ? 19.345 -16.573 -36.382 1.00 95.94 82 THR A O 1
ATOM 597 N N . LEU A 1 83 ? 21.166 -15.520 -35.589 1.00 94.31 83 LEU A N 1
ATOM 598 C CA . LEU A 1 83 ? 20.503 -14.231 -35.457 1.00 94.31 83 LEU A CA 1
ATOM 599 C C . LEU A 1 83 ? 20.329 -13.582 -36.835 1.00 94.31 83 LEU A C 1
ATOM 601 O O . LEU A 1 83 ? 21.262 -13.588 -37.641 1.00 94.31 83 LEU A O 1
ATOM 605 N N . PRO A 1 84 ? 19.175 -12.944 -37.097 1.00 97.00 84 PRO A N 1
ATOM 606 C CA . PRO A 1 84 ? 19.011 -12.140 -38.297 1.00 97.00 84 PRO A CA 1
ATOM 607 C C . PRO A 1 84 ? 20.133 -11.087 -38.416 1.00 97.00 84 PRO A C 1
ATOM 609 O O . PRO A 1 84 ? 20.496 -10.478 -37.396 1.00 97.00 84 PRO A O 1
ATOM 612 N N . PRO A 1 85 ? 20.699 -10.845 -39.616 1.00 93.88 85 PRO A N 1
ATOM 613 C CA . PRO A 1 85 ? 21.845 -9.950 -39.797 1.00 93.88 85 PRO A CA 1
ATOM 614 C C . PRO A 1 85 ? 21.638 -8.549 -39.208 1.00 93.88 85 PRO A C 1
ATOM 616 O O . PRO A 1 85 ? 22.568 -7.962 -38.654 1.00 93.88 85 PRO A O 1
ATOM 619 N N . GLU A 1 86 ? 20.414 -8.025 -39.264 1.00 94.44 86 GLU A N 1
ATOM 620 C CA . GLU A 1 86 ? 20.036 -6.742 -38.678 1.00 94.44 86 GLU A CA 1
ATOM 621 C C . GLU A 1 86 ? 20.081 -6.746 -37.145 1.00 94.44 86 GLU A C 1
ATOM 623 O O . GLU A 1 86 ? 20.485 -5.756 -36.534 1.00 94.44 86 GLU A O 1
ATOM 628 N N . VAL A 1 87 ? 19.721 -7.859 -36.501 1.00 93.81 87 VAL A N 1
ATOM 629 C CA . VAL A 1 87 ? 19.809 -8.015 -35.043 1.00 93.81 87 VAL A CA 1
ATOM 630 C C . VAL A 1 87 ? 21.269 -8.114 -34.628 1.00 93.81 87 VAL A C 1
ATOM 632 O O . VAL A 1 87 ? 21.673 -7.445 -33.676 1.00 93.81 87 VAL A O 1
ATOM 635 N N . ARG A 1 88 ? 22.074 -8.876 -35.375 1.00 93.75 88 ARG A N 1
ATOM 636 C CA . ARG A 1 88 ? 23.514 -8.991 -35.136 1.00 93.75 88 ARG A CA 1
ATOM 637 C C . ARG A 1 88 ? 24.210 -7.636 -35.261 1.00 93.75 88 ARG A C 1
ATOM 639 O O . ARG A 1 88 ? 24.874 -7.226 -34.316 1.00 93.75 88 ARG A O 1
ATOM 646 N N . ALA A 1 89 ? 23.964 -6.891 -36.340 1.00 92.69 89 ALA A N 1
ATOM 647 C CA . ALA A 1 89 ? 24.485 -5.531 -36.516 1.00 92.69 89 ALA A CA 1
ATOM 648 C C . ALA A 1 89 ? 23.987 -4.571 -35.412 1.00 92.69 89 ALA A C 1
ATOM 650 O O . ALA A 1 89 ? 24.757 -3.768 -34.883 1.00 92.69 89 ALA A O 1
ATOM 651 N N . ARG A 1 90 ? 22.706 -4.719 -35.023 1.00 90.88 90 ARG A N 1
ATOM 652 C CA . ARG A 1 90 ? 22.060 -4.216 -33.792 1.00 90.88 90 ARG A CA 1
ATOM 653 C C . ARG A 1 90 ? 22.974 -4.294 -32.574 1.00 90.88 90 ARG A C 1
ATOM 655 O O . ARG A 1 90 ? 23.308 -3.305 -31.925 1.00 90.88 90 ARG A O 1
ATOM 662 N N . ILE A 1 91 ? 23.318 -5.536 -32.271 1.00 91.00 91 ILE A N 1
ATOM 663 C CA . ILE A 1 91 ? 24.059 -5.929 -31.087 1.00 91.00 91 ILE A CA 1
ATOM 664 C C . ILE A 1 91 ? 25.511 -5.467 -31.208 1.00 91.00 91 ILE A C 1
ATOM 666 O O . ILE A 1 91 ? 26.034 -4.960 -30.225 1.00 91.00 91 ILE A O 1
ATOM 670 N N . GLU A 1 92 ? 26.150 -5.622 -32.372 1.00 92.56 92 GLU A N 1
ATOM 671 C CA . GLU A 1 92 ? 27.557 -5.287 -32.660 1.00 92.56 92 GLU A CA 1
ATOM 672 C C . GLU A 1 92 ? 27.901 -3.803 -32.513 1.00 92.56 92 GLU A C 1
ATOM 674 O O . GLU A 1 92 ? 29.021 -3.475 -32.121 1.00 92.56 92 GLU A O 1
ATOM 679 N N . ARG A 1 93 ? 26.948 -2.906 -32.773 1.00 92.62 93 ARG A N 1
ATOM 680 C CA . ARG A 1 93 ? 27.168 -1.462 -32.688 1.00 92.62 93 ARG A CA 1
ATOM 681 C C . ARG A 1 93 ? 27.389 -1.005 -31.239 1.00 92.62 93 ARG A C 1
ATOM 683 O O . ARG A 1 93 ? 26.512 -1.152 -30.387 1.00 92.62 93 ARG A O 1
ATOM 690 N N . PHE A 1 94 ? 28.532 -0.368 -30.981 1.00 92.12 94 PHE A N 1
ATOM 691 C CA . PHE A 1 94 ? 28.754 0.388 -29.747 1.00 92.12 94 PHE A CA 1
ATOM 692 C C . PHE A 1 94 ? 27.848 1.619 -29.726 1.00 92.12 94 PHE A C 1
ATOM 694 O O . PHE A 1 94 ? 27.793 2.359 -30.705 1.00 92.12 94 PHE A O 1
ATOM 701 N N . GLN A 1 95 ? 27.132 1.828 -28.620 1.00 92.38 95 GLN A N 1
ATOM 702 C CA . GLN A 1 95 ? 26.244 2.987 -28.474 1.00 92.38 95 GLN A CA 1
ATOM 703 C C . GLN A 1 95 ? 27.014 4.264 -28.126 1.00 92.38 95 GLN A C 1
ATOM 705 O O . GLN A 1 95 ? 26.590 5.350 -28.492 1.00 92.38 95 GLN A O 1
ATOM 710 N N . THR A 1 96 ? 28.143 4.121 -27.434 1.00 95.62 96 THR A N 1
ATOM 711 C CA . THR A 1 96 ? 29.089 5.191 -27.121 1.00 95.62 96 THR A CA 1
ATOM 712 C C . THR A 1 96 ? 30.474 4.581 -26.915 1.00 95.62 96 THR A C 1
ATOM 714 O O . THR A 1 96 ? 30.593 3.410 -26.541 1.00 95.62 96 THR A O 1
ATOM 717 N N . THR A 1 97 ? 31.522 5.363 -27.163 1.00 94.25 97 THR A N 1
ATOM 718 C CA . THR A 1 97 ? 32.902 5.038 -26.762 1.00 94.25 97 THR A CA 1
ATOM 719 C C . THR A 1 97 ? 33.443 6.004 -25.707 1.00 94.25 97 THR A C 1
ATOM 721 O O . THR A 1 97 ? 34.596 5.880 -25.296 1.00 94.25 97 THR A O 1
ATOM 724 N N . ASN A 1 98 ? 32.628 6.962 -25.253 1.00 95.62 98 ASN A N 1
ATOM 725 C CA . ASN A 1 98 ? 32.990 7.937 -24.235 1.00 95.62 98 ASN A CA 1
ATOM 726 C C . ASN A 1 98 ? 32.520 7.446 -22.853 1.00 95.62 98 ASN A C 1
ATOM 728 O O . ASN A 1 98 ? 31.326 7.334 -22.572 1.00 95.62 98 ASN A O 1
ATOM 732 N N . VAL A 1 99 ? 33.477 7.159 -21.967 1.00 93.69 99 VAL A N 1
ATOM 733 C CA . VAL A 1 99 ? 33.210 6.639 -20.616 1.00 93.69 99 VAL A CA 1
ATOM 734 C C . VAL A 1 99 ? 32.433 7.646 -19.761 1.00 93.69 99 VAL A C 1
ATOM 736 O O . VAL A 1 99 ? 31.568 7.249 -18.980 1.00 93.69 99 VAL A O 1
ATOM 739 N N . GLU A 1 100 ? 32.690 8.946 -19.918 1.00 95.62 100 GLU A N 1
ATOM 740 C CA . GLU A 1 100 ? 31.961 9.978 -19.175 1.00 95.62 100 GLU A CA 1
ATOM 741 C C . GLU A 1 100 ? 30.511 10.093 -19.649 1.00 95.62 100 GLU A C 1
ATOM 743 O O . GLU A 1 100 ? 29.605 10.205 -18.820 1.00 95.62 100 GLU A O 1
ATOM 748 N N . ALA A 1 101 ? 30.282 9.992 -20.963 1.00 96.94 101 ALA A N 1
ATOM 749 C CA . ALA A 1 101 ? 28.938 9.964 -21.534 1.00 96.94 101 ALA A CA 1
ATOM 750 C C . ALA A 1 101 ? 28.153 8.741 -21.034 1.00 96.94 101 ALA A C 1
ATOM 752 O O . ALA A 1 101 ? 27.013 8.875 -20.588 1.00 96.94 101 ALA A O 1
ATOM 753 N N . PHE A 1 102 ? 28.784 7.561 -21.017 1.00 95.62 102 PHE A N 1
ATOM 754 C CA . PHE A 1 102 ? 28.193 6.346 -20.453 1.00 95.62 102 PHE A CA 1
ATOM 755 C C . PHE A 1 102 ? 27.852 6.500 -18.966 1.00 95.62 102 PHE A C 1
ATOM 757 O O . PHE A 1 102 ? 26.760 6.130 -18.545 1.00 95.62 102 PHE A O 1
ATOM 764 N N . ARG A 1 103 ? 28.744 7.096 -18.165 1.00 95.50 103 ARG A N 1
ATOM 765 C CA . ARG A 1 103 ? 28.497 7.332 -16.735 1.00 95.50 103 ARG A CA 1
ATOM 766 C C . ARG A 1 103 ? 27.318 8.275 -16.498 1.00 95.50 103 ARG A C 1
ATOM 768 O O . ARG A 1 103 ? 26.477 7.986 -15.650 1.00 95.50 103 ARG A O 1
ATOM 775 N N . ALA A 1 104 ? 27.250 9.382 -17.239 1.00 97.38 104 ALA A N 1
ATOM 776 C CA . ALA A 1 104 ? 26.121 10.306 -17.173 1.00 97.38 104 ALA A CA 1
ATOM 777 C C . ALA A 1 104 ? 24.814 9.600 -17.567 1.00 97.38 104 ALA A C 1
ATOM 779 O O . ALA A 1 104 ? 23.819 9.704 -16.856 1.00 97.38 104 ALA A O 1
ATOM 780 N N . PHE A 1 105 ? 24.835 8.795 -18.631 1.00 97.81 105 PHE A N 1
ATOM 781 C CA . PHE A 1 105 ? 23.676 8.015 -19.057 1.00 97.81 105 PHE A CA 1
ATOM 782 C C . PHE A 1 105 ? 23.197 7.027 -17.979 1.00 97.81 105 PHE A C 1
ATOM 784 O O . PHE A 1 105 ? 22.006 7.003 -17.672 1.00 97.81 105 PHE A O 1
ATOM 791 N N . SER A 1 106 ? 24.105 6.273 -17.350 1.00 96.31 106 SER A N 1
ATOM 792 C CA . SER A 1 106 ? 23.767 5.353 -16.251 1.00 96.31 106 SER A CA 1
ATOM 793 C C . SER A 1 106 ? 23.154 6.081 -15.051 1.00 96.31 106 SER A C 1
ATOM 795 O O . SER A 1 106 ? 22.104 5.671 -14.567 1.00 96.31 106 SER A O 1
ATOM 797 N N . ASN A 1 107 ? 23.723 7.222 -14.640 1.00 97.06 107 ASN A N 1
ATOM 798 C CA . ASN A 1 107 ? 23.134 8.050 -13.580 1.00 97.06 107 ASN A CA 1
ATOM 799 C C . ASN A 1 107 ? 21.721 8.538 -13.950 1.00 97.06 107 ASN A C 1
ATOM 801 O O . ASN A 1 107 ? 20.845 8.633 -13.091 1.00 97.06 107 ASN A O 1
ATOM 805 N N . GLY A 1 108 ? 21.489 8.862 -15.227 1.00 97.12 108 GLY A N 1
ATOM 806 C CA . GLY A 1 108 ? 20.168 9.228 -15.733 1.00 97.12 108 GLY A CA 1
ATOM 807 C C . GLY A 1 108 ? 19.150 8.094 -15.602 1.00 97.12 108 GLY A C 1
ATOM 808 O O . GLY A 1 108 ? 18.012 8.345 -15.206 1.00 97.12 108 GLY A O 1
ATOM 809 N N . LEU A 1 109 ? 19.553 6.847 -15.872 1.00 96.19 109 LEU A N 1
ATOM 810 C CA . LEU A 1 109 ? 18.701 5.669 -15.671 1.00 96.19 109 LEU A CA 1
ATOM 811 C C . LEU A 1 109 ? 18.346 5.469 -14.191 1.00 96.19 109 LEU A C 1
ATOM 813 O O . LEU A 1 109 ? 17.168 5.308 -13.880 1.00 96.19 109 LEU A O 1
ATOM 817 N N . ASP A 1 110 ? 19.316 5.585 -13.282 1.00 93.88 110 ASP A N 1
ATOM 818 C CA . ASP A 1 110 ? 19.069 5.445 -11.839 1.00 93.88 110 ASP A CA 1
ATOM 819 C C . ASP A 1 110 ? 18.090 6.510 -11.319 1.00 93.88 110 ASP A C 1
ATOM 821 O O . ASP A 1 110 ? 17.163 6.219 -10.562 1.00 93.88 110 ASP A O 1
ATOM 825 N N . LEU A 1 111 ? 18.264 7.764 -11.748 1.00 93.38 111 LEU A N 1
ATOM 826 C CA . LEU A 1 111 ? 17.362 8.863 -11.391 1.00 93.38 111 LEU A CA 1
ATOM 827 C C . LEU A 1 111 ? 15.958 8.655 -11.966 1.00 93.38 111 LEU A C 1
ATOM 829 O O . LEU A 1 111 ? 14.967 8.945 -11.293 1.00 93.38 111 LEU A O 1
ATOM 833 N N . LYS A 1 112 ? 15.862 8.139 -13.194 1.00 92.69 112 LYS A N 1
ATOM 834 C CA . LYS A 1 112 ? 14.589 7.794 -13.832 1.00 92.69 112 LYS A CA 1
ATOM 835 C C . LYS A 1 112 ? 13.861 6.701 -13.047 1.00 92.69 112 LYS A C 1
ATOM 837 O O . LYS A 1 112 ? 12.661 6.840 -12.815 1.00 92.69 112 LYS A O 1
ATOM 842 N N . ASP A 1 113 ? 14.569 5.673 -12.590 1.00 87.88 113 ASP A N 1
ATOM 843 C CA . ASP A 1 113 ? 13.996 4.596 -11.774 1.00 87.88 113 ASP A CA 1
ATOM 844 C C . ASP A 1 113 ? 13.554 5.082 -10.384 1.00 87.88 113 ASP A C 1
ATOM 846 O O . ASP A 1 113 ? 12.556 4.603 -9.847 1.00 87.88 113 ASP A O 1
ATOM 850 N N . GLN A 1 114 ? 14.219 6.107 -9.840 1.00 87.44 114 GLN A N 1
ATOM 851 C CA . GLN A 1 114 ? 13.798 6.822 -8.626 1.00 87.44 114 GLN A CA 1
ATOM 852 C C . GLN A 1 114 ? 12.623 7.797 -8.854 1.00 87.44 114 GLN A C 1
ATOM 854 O O . GLN A 1 114 ? 12.180 8.454 -7.911 1.00 87.44 114 GLN A O 1
ATOM 859 N N . GLY A 1 115 ? 12.137 7.957 -10.090 1.00 85.56 115 GLY A N 1
ATOM 860 C CA . GLY A 1 115 ? 11.085 8.918 -10.445 1.00 85.56 115 GLY A CA 1
ATOM 861 C C . GLY A 1 115 ? 11.545 10.383 -10.512 1.00 85.56 115 GLY A C 1
ATOM 862 O O . GLY A 1 115 ? 10.721 11.289 -10.639 1.00 85.56 115 GLY A O 1
ATOM 863 N N . ARG A 1 116 ? 12.855 10.649 -10.458 1.00 87.94 116 ARG A N 1
ATOM 864 C CA . ARG A 1 116 ? 13.457 11.995 -10.513 1.00 87.94 116 ARG A CA 1
ATOM 865 C C . ARG A 1 116 ? 13.688 12.431 -11.962 1.00 87.94 116 ARG A C 1
ATOM 867 O O . ARG A 1 116 ? 14.813 12.684 -12.388 1.00 87.94 116 ARG A O 1
ATOM 874 N N . PHE A 1 117 ? 12.607 12.517 -12.740 1.00 91.12 117 PHE A N 1
ATOM 875 C CA . PHE A 1 117 ? 12.667 12.691 -14.201 1.00 91.12 117 PHE A CA 1
ATOM 876 C C . PHE A 1 117 ? 13.370 13.973 -14.667 1.00 91.12 117 PHE A C 1
ATOM 878 O O . PHE A 1 117 ? 14.073 13.945 -15.675 1.00 91.12 117 PHE A O 1
ATOM 885 N N . ALA A 1 118 ? 13.226 15.084 -13.937 1.00 90.94 118 ALA A N 1
ATOM 886 C CA . ALA A 1 118 ? 13.887 16.343 -14.290 1.00 90.94 118 ALA A CA 1
ATOM 887 C C . ALA A 1 118 ? 15.419 16.217 -14.225 1.00 90.94 118 ALA A C 1
ATOM 889 O O . ALA A 1 118 ? 16.121 16.618 -15.148 1.00 90.94 118 ALA A O 1
ATOM 890 N N . GLU A 1 119 ? 15.931 15.596 -13.164 1.00 93.19 119 GLU A N 1
ATOM 891 C CA . GLU A 1 119 ? 17.366 15.382 -12.974 1.00 93.19 119 GLU A CA 1
ATOM 892 C C . GLU A 1 119 ? 17.901 14.307 -13.923 1.00 93.19 119 GLU A C 1
ATOM 894 O O . GLU A 1 119 ? 18.984 14.463 -14.486 1.00 93.19 119 GLU A O 1
ATOM 899 N N . ALA A 1 120 ? 17.116 13.250 -14.161 1.00 96.06 120 ALA A N 1
ATOM 900 C CA . ALA A 1 120 ? 17.428 12.233 -15.161 1.00 96.06 120 ALA A CA 1
ATOM 901 C C . ALA A 1 120 ? 17.613 12.852 -16.556 1.00 96.06 120 ALA A C 1
ATOM 903 O O . ALA A 1 120 ? 18.583 12.547 -17.249 1.00 96.06 120 ALA A O 1
ATOM 904 N N . ARG A 1 121 ? 16.724 13.777 -16.948 1.00 95.81 121 ARG A N 1
ATOM 905 C CA . ARG A 1 121 ? 16.798 14.492 -18.229 1.00 95.81 121 ARG A CA 1
ATOM 906 C C . ARG A 1 121 ? 18.091 15.293 -18.374 1.00 95.81 121 ARG A C 1
ATOM 908 O O . ARG A 1 121 ? 18.701 15.246 -19.438 1.00 95.81 121 ARG A O 1
ATOM 915 N N . GLU A 1 122 ? 18.538 15.974 -17.318 1.00 96.62 122 GLU A N 1
ATOM 916 C CA . GLU A 1 122 ? 19.816 16.700 -17.335 1.00 96.62 122 GLU A CA 1
ATOM 917 C C . GLU A 1 122 ? 21.018 15.762 -17.504 1.00 96.62 122 GLU A C 1
ATOM 919 O O . GLU A 1 122 ? 21.954 16.083 -18.237 1.00 96.62 122 GLU A O 1
ATOM 924 N N . GLN A 1 123 ? 20.987 14.578 -16.885 1.00 98.12 123 GLN A N 1
ATOM 925 C CA . GLN A 1 123 ? 22.041 13.577 -17.071 1.00 98.12 123 GLN A CA 1
ATOM 926 C C . GLN A 1 123 ? 22.060 13.011 -18.499 1.00 98.12 123 GLN A C 1
ATOM 928 O O . GLN A 1 123 ? 23.135 12.881 -19.087 1.00 98.12 123 GLN A O 1
ATOM 933 N N . PHE A 1 124 ? 20.894 12.735 -19.094 1.00 97.94 124 PHE A N 1
ATOM 934 C CA . PHE A 1 124 ? 20.812 12.304 -20.494 1.00 97.94 124 PHE A CA 1
ATOM 935 C C . PHE A 1 124 ? 21.275 13.395 -21.466 1.00 97.94 124 PHE A C 1
ATOM 937 O O . PHE A 1 124 ? 22.033 13.095 -22.388 1.00 97.94 124 PHE A O 1
ATOM 944 N N . ARG A 1 125 ? 20.911 14.662 -21.217 1.00 97.44 125 ARG A N 1
ATOM 945 C CA . ARG A 1 125 ? 21.417 15.814 -21.981 1.00 97.44 125 ARG A CA 1
ATOM 946 C C . ARG A 1 125 ? 22.941 15.881 -21.924 1.00 97.44 125 ARG A C 1
ATOM 948 O O . ARG A 1 125 ? 23.589 15.957 -22.961 1.00 97.44 125 ARG A O 1
ATOM 955 N N . ARG A 1 126 ? 23.522 15.783 -20.724 1.00 98.06 126 ARG A N 1
ATOM 956 C CA . ARG A 1 126 ? 24.980 15.777 -20.542 1.00 98.06 126 ARG A CA 1
ATOM 957 C C . ARG A 1 126 ? 25.648 14.620 -21.287 1.00 98.06 126 ARG A C 1
ATOM 959 O O . ARG A 1 126 ? 26.700 14.818 -21.884 1.00 98.06 126 ARG A O 1
ATOM 966 N N . ALA A 1 127 ? 25.057 13.425 -21.268 1.00 98.25 127 ALA A N 1
ATOM 967 C CA . ALA A 1 127 ? 25.576 12.286 -22.023 1.00 98.25 127 ALA A CA 1
ATOM 968 C C . ALA A 1 127 ? 25.592 12.556 -23.540 1.00 98.25 127 ALA A C 1
ATOM 970 O O . ALA A 1 127 ? 26.595 12.270 -24.188 1.00 98.25 127 ALA A O 1
ATOM 971 N N . ALA A 1 128 ? 24.528 13.158 -24.082 1.00 97.81 128 ALA A N 1
ATOM 972 C CA . ALA A 1 128 ? 24.446 13.543 -25.493 1.00 97.81 128 ALA A CA 1
ATOM 973 C C . ALA A 1 128 ? 25.413 14.685 -25.871 1.00 97.81 128 ALA A C 1
ATOM 975 O O . ALA A 1 128 ? 25.925 14.714 -26.985 1.00 97.81 128 ALA A O 1
ATOM 976 N N . GLU A 1 129 ? 25.700 15.613 -24.953 1.00 97.88 129 GLU A N 1
ATOM 977 C CA . GLU A 1 129 ? 26.698 16.675 -25.159 1.00 97.88 129 GLU A CA 1
ATOM 978 C C . GLU A 1 129 ? 28.132 16.133 -25.175 1.00 97.88 129 GLU A C 1
ATOM 980 O O . GLU A 1 129 ? 28.958 16.583 -25.968 1.00 97.88 129 GLU A O 1
ATOM 985 N N . LEU A 1 130 ? 28.428 15.157 -24.311 1.00 98.00 130 LEU A N 1
ATOM 986 C CA . LEU A 1 130 ? 29.740 14.509 -24.228 1.00 98.00 130 LEU A CA 1
ATOM 987 C C . LEU A 1 130 ? 30.015 13.571 -25.412 1.00 98.00 130 LEU A C 1
ATOM 989 O O . LEU A 1 130 ? 31.172 13.382 -25.793 1.00 98.00 130 LEU A O 1
ATOM 993 N N . ASP A 1 131 ? 28.972 12.963 -25.974 1.00 97.81 131 ASP A N 1
ATOM 994 C CA . ASP A 1 131 ? 29.047 12.126 -27.169 1.00 97.81 131 ASP A CA 1
ATOM 995 C C . ASP A 1 131 ? 27.822 12.370 -28.070 1.00 97.81 131 ASP A C 1
ATOM 997 O O . ASP A 1 131 ? 26.790 11.710 -27.904 1.00 97.81 131 ASP A O 1
ATOM 1001 N N . PRO A 1 132 ? 27.927 13.279 -29.060 1.00 97.19 132 PRO A N 1
ATOM 1002 C CA . PRO A 1 132 ? 26.840 13.562 -30.001 1.00 97.19 132 PRO A CA 1
ATOM 1003 C C . PRO A 1 132 ? 26.383 12.347 -30.825 1.00 97.19 132 PRO A C 1
ATOM 1005 O O . PRO A 1 132 ? 25.296 12.371 -31.400 1.00 97.19 132 PRO A O 1
ATOM 1008 N N . GLY A 1 133 ? 27.197 11.285 -30.903 1.00 95.88 133 GLY A N 1
ATOM 1009 C CA . GLY A 1 133 ? 26.845 10.023 -31.557 1.00 95.88 133 GLY A CA 1
ATOM 1010 C C . GLY A 1 133 ? 26.006 9.083 -30.685 1.00 95.88 133 GLY A C 1
ATOM 1011 O O . GLY A 1 133 ? 25.499 8.077 -31.191 1.00 95.88 133 GLY A O 1
ATOM 1012 N N . PHE A 1 134 ? 25.819 9.397 -29.398 1.00 97.31 134 PHE A N 1
ATOM 1013 C CA . PHE A 1 134 ? 25.119 8.547 -28.439 1.00 97.31 134 PHE A CA 1
ATOM 1014 C C . PHE A 1 134 ? 23.592 8.672 -28.569 1.00 97.31 134 PHE A C 1
ATOM 1016 O O . PHE A 1 134 ? 22.901 9.211 -27.703 1.00 97.31 134 PHE A O 1
ATOM 1023 N N . ALA A 1 135 ? 23.044 8.135 -29.663 1.00 95.38 135 ALA A N 1
ATOM 1024 C CA . ALA A 1 135 ? 21.630 8.263 -30.038 1.00 95.38 135 ALA A CA 1
ATOM 1025 C C . ALA A 1 135 ? 20.644 7.867 -28.922 1.00 95.38 135 ALA A C 1
ATOM 1027 O O . ALA A 1 135 ? 19.609 8.510 -28.754 1.00 95.38 135 ALA A O 1
ATOM 1028 N N . LEU A 1 136 ? 20.982 6.850 -28.121 1.00 95.62 136 LEU A N 1
ATOM 1029 C CA . LEU A 1 136 ? 20.140 6.394 -27.015 1.00 95.62 136 LEU A CA 1
ATOM 1030 C C . LEU A 1 136 ? 19.991 7.454 -25.909 1.00 95.62 136 LEU A C 1
ATOM 1032 O O . LEU A 1 136 ? 18.928 7.548 -25.302 1.00 95.62 136 LEU A O 1
ATOM 1036 N N . ALA A 1 137 ? 21.023 8.264 -25.650 1.00 97.50 137 ALA A N 1
ATOM 1037 C CA . ALA A 1 137 ? 20.939 9.355 -24.681 1.00 97.50 137 ALA A CA 1
ATOM 1038 C C . ALA A 1 137 ? 19.945 10.430 -25.142 1.00 97.50 137 ALA A C 1
ATOM 1040 O O . ALA A 1 137 ? 19.102 10.857 -24.355 1.00 97.50 137 ALA A O 1
ATOM 1041 N N . VAL A 1 138 ? 19.981 10.794 -26.428 1.00 97.25 138 VAL A N 1
ATOM 1042 C CA . VAL A 1 138 ? 19.031 11.741 -27.037 1.00 97.25 138 VAL A CA 1
ATOM 1043 C C . VAL A 1 138 ? 17.604 11.192 -26.992 1.00 97.25 138 VAL A C 1
ATOM 1045 O O . VAL A 1 138 ? 16.684 11.904 -26.592 1.00 97.25 138 VAL A O 1
ATOM 1048 N N . GLU A 1 139 ? 17.414 9.915 -27.335 1.00 96.56 139 GLU A N 1
ATOM 1049 C CA . GLU A 1 139 ? 16.106 9.254 -27.269 1.00 96.56 139 GLU A CA 1
ATOM 1050 C C . GLU A 1 139 ? 15.549 9.250 -25.838 1.00 96.56 139 GLU A C 1
ATOM 1052 O O . GLU A 1 139 ? 14.404 9.641 -25.618 1.00 96.56 139 GLU A O 1
ATOM 1057 N N . GLN A 1 140 ? 16.359 8.868 -24.842 1.00 97.38 140 GLN A N 1
ATOM 1058 C CA . GLN A 1 140 ? 15.925 8.888 -23.442 1.00 97.38 140 GLN A CA 1
ATOM 1059 C C . GLN A 1 140 ? 15.639 10.308 -22.950 1.00 97.38 140 GLN A C 1
ATOM 1061 O O . GLN A 1 140 ? 14.652 10.500 -22.245 1.00 97.38 140 GLN A O 1
ATOM 1066 N N . GLN A 1 141 ? 16.443 11.301 -23.342 1.00 96.44 141 GLN A N 1
ATOM 1067 C CA . GLN A 1 141 ? 16.203 12.707 -23.015 1.00 96.44 141 GLN A CA 1
ATOM 1068 C C . GLN A 1 141 ? 14.847 13.187 -23.554 1.00 96.44 141 GLN A C 1
ATOM 1070 O O . GLN A 1 141 ? 14.108 13.841 -22.822 1.00 96.44 141 GLN A O 1
ATOM 1075 N N . GLN A 1 142 ? 14.512 12.849 -24.803 1.00 95.00 142 GLN A N 1
ATOM 1076 C CA . GLN A 1 142 ? 13.238 13.208 -25.440 1.00 95.00 142 GLN A CA 1
ATOM 1077 C C . GLN A 1 142 ? 12.047 12.439 -24.858 1.00 95.00 142 GLN A C 1
ATOM 1079 O O . GLN A 1 142 ? 10.946 12.975 -24.774 1.00 95.00 142 GLN A O 1
ATOM 1084 N N . ALA A 1 143 ? 12.262 11.191 -24.438 1.00 94.00 143 ALA A N 1
ATOM 1085 C CA . ALA A 1 143 ? 11.242 10.378 -23.787 1.00 94.00 143 ALA A CA 1
ATOM 1086 C C . ALA A 1 143 ? 10.952 10.818 -22.341 1.00 94.00 143 ALA A C 1
ATOM 1088 O O . ALA A 1 143 ? 9.965 10.361 -21.757 1.00 94.00 143 ALA A O 1
ATOM 1089 N N . MET A 1 144 ? 11.803 11.656 -21.732 1.00 93.56 144 MET A N 1
ATOM 1090 C CA . MET A 1 144 ? 11.537 12.173 -20.391 1.00 93.56 144 MET A CA 1
ATOM 1091 C C . MET A 1 144 ? 10.453 13.248 -20.470 1.00 93.56 144 MET A C 1
ATOM 1093 O O . MET A 1 144 ? 10.597 14.192 -21.249 1.00 93.56 144 MET A O 1
ATOM 1097 N N . PRO A 1 145 ? 9.386 13.151 -19.654 1.00 84.50 145 PRO A N 1
ATOM 1098 C CA . PRO A 1 145 ? 8.353 14.169 -19.640 1.00 84.50 145 PRO A CA 1
ATOM 1099 C C . PRO A 1 145 ? 8.987 15.515 -19.300 1.00 84.50 145 PRO A C 1
ATOM 1101 O O . PRO A 1 145 ? 9.706 15.656 -18.306 1.00 84.50 145 PRO A O 1
ATOM 1104 N N . GLU A 1 146 ? 8.720 16.511 -20.137 1.00 75.81 146 GLU A N 1
ATOM 1105 C CA . GLU A 1 146 ? 9.078 17.889 -19.859 1.00 75.81 146 GLU A CA 1
ATOM 1106 C C . GLU A 1 146 ? 8.170 18.396 -18.740 1.00 75.81 146 GLU A C 1
ATOM 1108 O O . GLU A 1 146 ? 7.106 18.966 -18.959 1.00 75.81 146 GLU A O 1
ATOM 1113 N N . ILE A 1 147 ? 8.574 18.126 -17.499 1.00 63.00 147 ILE A N 1
ATOM 1114 C CA . ILE A 1 147 ? 7.943 18.720 -16.328 1.00 63.00 147 ILE A CA 1
ATOM 1115 C C . ILE A 1 147 ? 8.454 20.156 -16.269 1.00 63.00 147 ILE A C 1
ATOM 1117 O O . ILE A 1 147 ? 9.396 20.481 -15.546 1.00 63.00 147 ILE A O 1
ATOM 1121 N N . THR A 1 148 ? 7.863 21.030 -17.080 1.00 53.50 148 THR A N 1
ATOM 1122 C CA . THR A 1 148 ? 7.986 22.465 -16.867 1.00 53.50 148 THR A CA 1
ATOM 1123 C C . THR A 1 148 ? 7.341 22.732 -15.511 1.00 53.50 148 THR A C 1
ATOM 1125 O O . THR A 1 148 ? 6.119 22.727 -15.381 1.00 53.50 148 THR A O 1
ATOM 1128 N N . LEU A 1 149 ? 8.147 22.952 -14.470 1.00 51.81 149 LEU A N 1
ATOM 1129 C CA . LEU A 1 149 ? 7.691 23.281 -13.108 1.00 51.81 149 LEU A CA 1
ATOM 1130 C C . LEU A 1 149 ? 6.959 24.647 -13.029 1.00 51.81 149 LEU A C 1
ATOM 1132 O O . LEU A 1 149 ? 6.871 25.253 -11.968 1.00 51.81 149 LEU A O 1
ATOM 1136 N N . GLY A 1 150 ? 6.439 25.150 -14.153 1.00 43.91 150 GLY A N 1
ATOM 1137 C CA . GLY A 1 150 ? 5.892 26.490 -14.317 1.00 43.91 150 GLY A CA 1
ATOM 1138 C C . GLY A 1 150 ? 4.392 26.628 -14.064 1.00 43.91 150 GLY A C 1
ATOM 1139 O O . GLY A 1 150 ? 3.937 27.749 -13.883 1.00 43.91 150 GLY A O 1
ATOM 1140 N N . THR A 1 151 ? 3.598 25.552 -14.013 1.00 51.75 151 THR A N 1
ATOM 1141 C CA . THR A 1 151 ? 2.166 25.681 -13.674 1.00 51.75 151 THR A CA 1
ATOM 1142 C C . THR A 1 151 ? 1.639 24.501 -12.858 1.00 51.75 151 THR A C 1
ATOM 1144 O O . THR A 1 151 ? 1.674 23.344 -13.275 1.00 51.75 151 THR A O 1
ATOM 1147 N N . GLN A 1 152 ? 1.089 24.815 -11.680 1.00 47.50 152 GLN A N 1
ATOM 1148 C CA . GLN A 1 152 ? 0.570 23.865 -10.683 1.00 47.50 152 GLN A CA 1
ATOM 1149 C C . GLN A 1 152 ? -0.523 22.912 -11.211 1.00 47.50 152 GLN A C 1
ATOM 1151 O O . GLN A 1 152 ? -0.790 21.872 -10.613 1.00 47.50 152 GLN A O 1
ATOM 1156 N N . VAL A 1 153 ? -1.136 23.224 -12.355 1.00 49.88 153 VAL A N 1
ATOM 1157 C CA . VAL A 1 153 ? -2.216 22.430 -12.960 1.00 49.88 153 VAL A CA 1
ATOM 1158 C C . VAL A 1 153 ? -1.683 21.202 -13.713 1.00 49.88 153 VAL A C 1
ATOM 1160 O O . VAL A 1 153 ? -2.335 20.161 -13.731 1.00 49.88 153 VAL A O 1
ATOM 1163 N N . GLN A 1 154 ? -0.475 21.270 -14.280 1.00 46.28 154 GLN A N 1
ATOM 1164 C CA . GLN A 1 154 ? 0.091 20.175 -15.083 1.00 46.28 154 GLN A CA 1
ATOM 1165 C C . GLN A 1 154 ? 0.704 19.066 -14.215 1.00 46.28 154 GLN A C 1
ATOM 1167 O O . GLN A 1 154 ? 0.647 17.890 -14.574 1.00 46.28 154 GLN A O 1
ATOM 1172 N N . ILE A 1 155 ? 1.191 19.416 -13.019 1.00 48.38 155 ILE A N 1
ATOM 1173 C CA . ILE A 1 155 ? 1.722 18.456 -12.040 1.00 48.38 155 ILE A CA 1
ATOM 1174 C C . ILE A 1 155 ? 0.631 17.466 -11.599 1.00 48.38 155 ILE A C 1
ATOM 1176 O O . ILE A 1 155 ? 0.906 16.276 -11.464 1.00 48.38 155 ILE A O 1
ATOM 1180 N N . ARG A 1 156 ? -0.628 17.913 -11.470 1.00 47.22 156 ARG A N 1
ATOM 1181 C CA . ARG A 1 156 ? -1.762 17.035 -11.129 1.00 47.22 156 ARG A CA 1
ATOM 1182 C C . ARG A 1 156 ? -2.005 15.947 -12.177 1.00 47.22 156 ARG A C 1
ATOM 1184 O O . ARG A 1 156 ? -2.195 14.791 -11.814 1.00 47.22 156 ARG A O 1
ATOM 1191 N N . ALA A 1 157 ? -1.967 16.299 -13.462 1.00 45.59 157 ALA A N 1
ATOM 1192 C CA . ALA A 1 157 ? -2.234 15.355 -14.548 1.00 45.59 157 ALA A CA 1
ATOM 1193 C C . ALA A 1 157 ? -1.106 14.323 -14.712 1.00 45.59 157 ALA A C 1
ATOM 1195 O O . ALA A 1 157 ? -1.373 13.142 -14.925 1.00 45.59 157 ALA A O 1
ATOM 1196 N N . VAL A 1 158 ? 0.152 14.750 -14.557 1.00 43.66 158 VAL A N 1
ATOM 1197 C CA . VAL A 1 158 ? 1.319 13.866 -14.694 1.00 43.66 158 VAL A CA 1
ATOM 1198 C C . VAL A 1 158 ? 1.457 12.928 -13.494 1.00 43.66 158 VAL A C 1
ATOM 1200 O O . VAL A 1 158 ? 1.727 11.746 -13.687 1.00 43.66 158 VAL A O 1
ATOM 1203 N N . VAL A 1 159 ? 1.209 13.404 -12.268 1.00 49.94 159 VAL A N 1
ATOM 1204 C CA . VAL A 1 159 ? 1.236 12.553 -11.065 1.00 49.94 159 VAL A CA 1
ATOM 1205 C C . VAL A 1 159 ? 0.085 11.543 -11.080 1.00 49.94 159 VAL A C 1
ATOM 1207 O O . VAL A 1 159 ? 0.318 10.372 -10.795 1.00 49.94 159 VAL A O 1
ATOM 1210 N N . ALA A 1 160 ? -1.123 11.941 -11.495 1.00 46.91 160 ALA A N 1
ATOM 1211 C CA . ALA A 1 160 ? -2.251 11.016 -11.636 1.00 46.91 160 ALA A CA 1
ATOM 1212 C C . ALA A 1 160 ? -2.011 9.953 -12.729 1.00 46.91 160 ALA A C 1
ATOM 1214 O O . ALA A 1 160 ? -2.283 8.773 -12.513 1.00 46.91 160 ALA A O 1
ATOM 1215 N N . ALA A 1 161 ? -1.440 10.338 -13.877 1.00 45.19 161 ALA A N 1
ATOM 1216 C CA . ALA A 1 161 ? -1.110 9.401 -14.954 1.00 45.19 161 ALA A CA 1
ATOM 1217 C C . ALA A 1 161 ? 0.048 8.454 -14.583 1.00 45.19 161 ALA A C 1
ATOM 1219 O O . ALA A 1 161 ? 0.003 7.264 -14.902 1.00 45.19 161 ALA A O 1
ATOM 1220 N N . ALA A 1 162 ? 1.068 8.952 -13.877 1.00 43.78 162 ALA A N 1
ATOM 1221 C CA . ALA A 1 162 ? 2.185 8.141 -13.398 1.00 43.78 162 ALA A CA 1
ATOM 1222 C C . ALA A 1 162 ? 1.761 7.176 -12.277 1.00 43.78 162 ALA A C 1
ATOM 1224 O O . ALA A 1 162 ? 2.195 6.024 -12.274 1.00 43.78 162 ALA A O 1
ATOM 1225 N N . ALA A 1 163 ? 0.875 7.611 -11.373 1.00 46.12 163 ALA A N 1
ATOM 1226 C CA . ALA A 1 163 ? 0.290 6.762 -10.339 1.00 46.12 163 ALA A CA 1
ATOM 1227 C C . ALA A 1 163 ? -0.573 5.644 -10.947 1.00 46.12 163 ALA A C 1
ATOM 1229 O O . ALA A 1 163 ? -0.389 4.482 -10.591 1.00 46.12 163 ALA A O 1
ATOM 1230 N N . GLY A 1 164 ? -1.428 5.958 -11.930 1.00 42.28 164 GLY A N 1
ATOM 1231 C CA . GLY A 1 164 ? -2.225 4.952 -12.643 1.00 42.28 164 GLY A CA 1
ATOM 1232 C C . GLY A 1 164 ? -1.361 3.893 -13.339 1.00 42.28 164 GLY A C 1
ATOM 1233 O O . GLY A 1 164 ? -1.566 2.696 -13.156 1.00 42.28 164 GLY A O 1
ATOM 1234 N N . GLN A 1 165 ? -0.306 4.313 -14.047 1.00 44.09 165 GLN A N 1
ATOM 1235 C CA . GLN A 1 165 ? 0.587 3.373 -14.735 1.00 44.09 165 GLN A CA 1
ATOM 1236 C C . GLN A 1 165 ? 1.477 2.529 -13.808 1.00 44.09 165 GLN A C 1
ATOM 1238 O O . GLN A 1 165 ? 1.953 1.468 -14.227 1.00 44.09 165 GLN A O 1
ATOM 1243 N N . ALA A 1 166 ? 1.761 3.000 -12.592 1.00 37.50 166 ALA A N 1
ATOM 1244 C CA . ALA A 1 166 ? 2.501 2.240 -11.586 1.00 37.50 166 ALA A CA 1
ATOM 1245 C C . ALA A 1 166 ? 1.633 1.131 -10.970 1.00 37.50 166 ALA A C 1
ATOM 1247 O O . ALA A 1 166 ? 2.109 0.001 -10.827 1.00 37.50 166 ALA A O 1
ATOM 1248 N N . VAL A 1 167 ? 0.357 1.431 -10.701 1.00 42.06 167 VAL A N 1
ATOM 1249 C CA . VAL A 1 167 ? -0.639 0.472 -10.197 1.00 42.06 167 VAL A CA 1
ATOM 1250 C C . VAL A 1 167 ? -0.909 -0.632 -11.227 1.00 42.06 167 VAL A C 1
ATOM 1252 O O . VAL A 1 167 ? -0.837 -1.814 -10.890 1.00 42.06 167 VAL A O 1
ATOM 1255 N N . ASP A 1 168 ? -1.078 -0.279 -12.505 1.00 41.28 168 ASP A N 1
ATOM 1256 C CA . ASP A 1 168 ? -1.335 -1.254 -13.580 1.00 41.28 168 ASP A CA 1
ATOM 1257 C C . ASP A 1 168 ? -0.175 -2.235 -13.825 1.00 41.28 168 ASP A C 1
ATOM 1259 O O . ASP A 1 168 ? -0.371 -3.328 -14.361 1.00 41.28 168 ASP A O 1
ATOM 1263 N N . ARG A 1 169 ? 1.053 -1.874 -13.431 1.00 40.88 169 ARG A N 1
ATOM 1264 C CA . ARG A 1 169 ? 2.255 -2.701 -13.632 1.00 40.88 169 ARG A CA 1
ATOM 1265 C C . ARG A 1 169 ? 2.638 -3.559 -12.427 1.00 40.88 169 ARG A C 1
ATOM 1267 O O . ARG A 1 169 ? 3.689 -4.198 -12.467 1.00 40.88 169 ARG A O 1
ATOM 1274 N N . GLY A 1 170 ? 1.820 -3.601 -11.372 1.00 30.41 170 GLY A N 1
ATOM 1275 C CA . GLY A 1 170 ? 2.054 -4.459 -10.205 1.00 30.41 170 GLY A CA 1
ATOM 1276 C C . GLY A 1 170 ? 3.379 -4.187 -9.481 1.00 30.41 170 GLY A C 1
ATOM 1277 O O . GLY A 1 170 ? 3.896 -5.072 -8.795 1.00 30.41 170 GLY A O 1
ATOM 1278 N N . LYS A 1 171 ? 3.954 -2.988 -9.657 1.00 32.91 171 LYS A N 1
ATOM 1279 C CA . LYS A 1 171 ? 5.136 -2.541 -8.917 1.00 32.91 171 LYS A CA 1
ATOM 1280 C C . LYS A 1 171 ? 4.670 -1.889 -7.621 1.00 32.91 171 LYS A C 1
ATOM 1282 O O . LYS A 1 171 ? 3.827 -0.999 -7.652 1.00 32.91 171 LYS A O 1
ATOM 1287 N N . ALA A 1 172 ? 5.229 -2.339 -6.500 1.00 32.34 172 ALA A N 1
ATOM 1288 C CA . ALA A 1 172 ? 4.973 -1.753 -5.194 1.00 32.34 172 ALA A CA 1
ATOM 1289 C C . ALA A 1 172 ? 5.289 -0.249 -5.229 1.00 32.34 172 ALA A C 1
ATOM 1291 O O . ALA A 1 172 ? 6.403 0.165 -5.550 1.00 32.34 172 ALA A O 1
ATOM 1292 N N . THR A 1 173 ? 4.280 0.563 -4.939 1.00 32.44 173 THR A N 1
ATOM 1293 C CA . THR A 1 173 ? 4.395 2.002 -4.708 1.00 32.44 173 THR A CA 1
ATOM 1294 C C . THR A 1 173 ? 5.297 2.258 -3.502 1.00 32.44 173 THR A C 1
ATOM 1296 O O . THR A 1 173 ? 5.103 1.668 -2.443 1.00 32.44 173 THR A O 1
ATOM 1299 N N . TYR A 1 174 ? 6.298 3.125 -3.666 1.00 31.16 174 TYR A N 1
ATOM 1300 C CA . TYR A 1 174 ? 7.243 3.496 -2.612 1.00 31.16 174 TYR A CA 1
ATOM 1301 C C . TYR A 1 174 ? 6.631 4.495 -1.632 1.00 31.16 174 TYR A C 1
ATOM 1303 O O . TYR A 1 174 ? 5.922 5.411 -2.046 1.00 31.16 174 TYR A O 1
ATOM 1311 N N . VAL A 1 175 ? 6.969 4.320 -0.348 1.00 34.25 175 VAL A N 1
ATOM 1312 C CA . VAL A 1 175 ? 6.560 5.137 0.805 1.00 34.25 175 VAL A CA 1
ATOM 1313 C C . VAL A 1 175 ? 6.774 6.619 0.507 1.00 34.25 175 VAL A C 1
ATOM 1315 O O . VAL A 1 175 ? 7.909 7.087 0.408 1.00 34.25 175 VAL A O 1
ATOM 1318 N N . ILE A 1 176 ? 5.681 7.373 0.382 1.00 39.16 176 ILE A N 1
ATOM 1319 C CA . ILE A 1 176 ? 5.747 8.827 0.466 1.00 39.16 176 ILE A CA 1
ATOM 1320 C C . ILE A 1 176 ? 5.839 9.144 1.957 1.00 39.16 176 ILE A C 1
ATOM 1322 O O . ILE A 1 176 ? 4.910 8.878 2.715 1.00 39.16 176 ILE A O 1
ATOM 1326 N N . ASP A 1 177 ? 6.991 9.669 2.367 1.00 40.66 177 ASP A N 1
ATOM 1327 C CA . ASP A 1 177 ? 7.202 10.311 3.665 1.00 40.66 177 ASP A CA 1
ATOM 1328 C C . ASP A 1 177 ? 5.993 11.202 4.010 1.00 40.66 177 ASP A C 1
ATOM 1330 O O . ASP A 1 177 ? 5.559 12.001 3.175 1.00 40.66 177 ASP A O 1
ATOM 1334 N N . ALA A 1 178 ? 5.444 11.075 5.221 1.00 42.00 178 ALA A N 1
ATOM 1335 C CA . ALA A 1 178 ? 4.303 11.863 5.682 1.00 42.00 178 ALA A CA 1
ATOM 1336 C C . ALA A 1 178 ? 4.529 13.375 5.484 1.00 42.00 178 ALA A C 1
ATOM 1338 O O . ALA A 1 178 ? 3.601 14.087 5.108 1.00 42.00 178 ALA A O 1
ATOM 1339 N N . ALA A 1 179 ? 5.770 13.862 5.615 1.00 40.72 179 ALA A N 1
ATOM 1340 C CA . ALA A 1 179 ? 6.113 15.256 5.332 1.00 40.72 179 ALA A CA 1
ATOM 1341 C C . ALA A 1 179 ? 5.918 15.631 3.848 1.00 40.72 179 ALA A C 1
ATOM 1343 O O . ALA A 1 179 ? 5.450 16.725 3.528 1.00 40.72 179 ALA A O 1
ATOM 1344 N N . ARG A 1 180 ? 6.215 14.710 2.922 1.00 47.91 180 ARG A N 1
ATOM 1345 C CA . ARG A 1 180 ? 5.974 14.892 1.482 1.00 47.91 180 ARG A CA 1
ATOM 1346 C C . ARG A 1 180 ? 4.510 14.720 1.112 1.00 47.91 180 ARG A C 1
ATOM 1348 O O . ARG A 1 180 ? 4.057 15.425 0.222 1.00 47.91 180 ARG A O 1
ATOM 1355 N N . ALA A 1 181 ? 3.771 13.843 1.787 1.00 50.41 181 ALA A N 1
ATOM 1356 C CA . ALA A 1 181 ? 2.327 13.721 1.606 1.00 50.41 181 ALA A CA 1
ATOM 1357 C C . ALA A 1 181 ? 1.612 15.017 2.024 1.00 50.41 181 ALA A C 1
ATOM 1359 O O . ALA A 1 181 ? 0.755 15.501 1.295 1.00 50.41 181 ALA A O 1
ATOM 1360 N N . VAL A 1 182 ? 2.024 15.642 3.132 1.00 46.84 182 VAL A N 1
ATOM 1361 C CA . VAL A 1 182 ? 1.504 16.952 3.563 1.00 46.84 182 VAL A CA 1
ATOM 1362 C C . VAL A 1 182 ? 1.860 18.053 2.569 1.00 46.84 182 VAL A C 1
ATOM 1364 O O . VAL A 1 182 ? 0.981 18.813 2.174 1.00 46.84 182 VAL A O 1
ATOM 1367 N N . ALA A 1 183 ? 3.114 18.120 2.111 1.00 46.38 183 ALA A N 1
ATOM 1368 C CA . ALA A 1 183 ? 3.522 19.091 1.094 1.00 46.38 183 ALA A CA 1
ATOM 1369 C C . ALA A 1 183 ? 2.781 18.875 -0.239 1.00 46.38 183 ALA A C 1
ATOM 1371 O O . ALA A 1 183 ? 2.388 19.839 -0.892 1.00 46.38 183 ALA A O 1
ATOM 1372 N N . ALA A 1 184 ? 2.539 17.618 -0.614 1.00 53.25 184 ALA A N 1
ATOM 1373 C CA . ALA A 1 184 ? 1.735 17.235 -1.765 1.00 53.25 184 ALA A CA 1
ATOM 1374 C C . ALA A 1 184 ? 0.280 17.698 -1.589 1.00 53.25 184 ALA A C 1
ATOM 1376 O O . ALA A 1 184 ? -0.232 18.381 -2.468 1.00 53.25 184 ALA A O 1
ATOM 1377 N N . ILE A 1 185 ? -0.356 17.445 -0.440 1.00 51.53 185 ILE A N 1
ATOM 1378 C CA . ILE A 1 185 ? -1.727 17.898 -0.135 1.00 51.53 185 ILE A CA 1
ATOM 1379 C C . ILE A 1 185 ? -1.822 19.426 -0.160 1.00 51.53 185 ILE A C 1
ATOM 1381 O O . ILE A 1 185 ? -2.713 19.968 -0.810 1.00 51.53 185 ILE A O 1
ATOM 1385 N N . GLN A 1 186 ? -0.885 20.132 0.479 1.00 50.00 186 GLN A N 1
ATOM 1386 C CA . GLN A 1 186 ? -0.828 21.600 0.476 1.00 50.00 186 GLN A CA 1
ATOM 1387 C C . GLN A 1 186 ? -0.579 22.168 -0.929 1.00 50.00 186 GLN A C 1
ATOM 1389 O O . GLN A 1 186 ? -1.081 23.238 -1.265 1.00 50.00 186 GLN A O 1
ATOM 1394 N N . ALA A 1 187 ? 0.136 21.431 -1.781 1.00 49.19 187 ALA A N 1
ATOM 1395 C CA . ALA A 1 187 ? 0.304 21.739 -3.200 1.00 49.19 187 ALA A CA 1
ATOM 1396 C C . ALA A 1 187 ? -0.869 21.247 -4.076 1.00 49.19 187 ALA A C 1
ATOM 1398 O O . ALA A 1 187 ? -0.819 21.348 -5.304 1.00 49.19 187 ALA A O 1
ATOM 1399 N N . GLY A 1 188 ? -1.928 20.693 -3.474 1.00 43.03 188 GLY A N 1
ATOM 1400 C CA . GLY A 1 188 ? -3.090 20.152 -4.169 1.00 43.03 188 GLY A CA 1
ATOM 1401 C C . GLY A 1 188 ? -2.787 18.934 -5.047 1.00 43.03 188 GLY A C 1
ATOM 1402 O O . GLY A 1 188 ? -3.446 18.735 -6.064 1.00 43.03 188 GLY A O 1
ATOM 1403 N N . GLN A 1 189 ? -1.765 18.157 -4.711 1.00 46.38 189 GLN A N 1
ATOM 1404 C CA . GLN A 1 189 ? -1.401 16.899 -5.351 1.00 46.38 189 GLN A CA 1
ATOM 1405 C C . GLN A 1 189 ? -2.141 15.731 -4.686 1.00 46.38 189 GLN A C 1
ATOM 1407 O O . GLN A 1 189 ? -2.443 15.749 -3.494 1.00 46.38 189 GLN A O 1
ATOM 1412 N N . THR A 1 190 ? -2.423 14.697 -5.473 1.00 41.84 190 THR A N 1
ATOM 1413 C CA . THR A 1 190 ? -3.019 13.452 -4.988 1.00 41.84 190 THR A CA 1
ATOM 1414 C C . THR A 1 190 ? -1.992 12.663 -4.179 1.00 41.84 190 THR A C 1
ATOM 1416 O O . THR A 1 190 ? -0.914 12.349 -4.681 1.00 41.84 190 THR A O 1
ATOM 1419 N N . VAL A 1 191 ? -2.332 12.324 -2.937 1.00 45.19 191 VAL A N 1
ATOM 1420 C CA . VAL A 1 191 ? -1.531 11.423 -2.103 1.00 45.19 191 VAL A CA 1
ATOM 1421 C C . VAL A 1 191 ? -2.005 10.003 -2.344 1.00 45.19 191 VAL A C 1
ATOM 1423 O O . VAL A 1 191 ? -3.176 9.689 -2.160 1.00 45.19 191 VAL A O 1
ATOM 1426 N N . VAL A 1 192 ? -1.085 9.143 -2.765 1.00 44.22 192 VAL A N 1
ATOM 1427 C CA . VAL A 1 192 ? -1.338 7.710 -2.889 1.00 44.22 192 VAL A CA 1
ATOM 1428 C C . VAL A 1 192 ? -0.980 7.068 -1.556 1.00 44.22 192 VAL A C 1
ATOM 1430 O O . VAL A 1 192 ? 0.149 7.208 -1.083 1.00 44.22 192 VAL A O 1
ATOM 1433 N N . GLN A 1 193 ? -1.939 6.373 -0.945 1.00 46.53 193 GLN A N 1
ATOM 1434 C CA . GLN A 1 193 ? -1.659 5.527 0.207 1.00 46.53 193 GLN A CA 1
ATOM 1435 C C . GLN A 1 193 ? -0.684 4.438 -0.217 1.00 46.53 193 GLN A C 1
ATOM 1437 O O . GLN A 1 193 ? -0.943 3.649 -1.127 1.00 46.53 193 GLN A O 1
ATOM 1442 N N . VAL A 1 194 ? 0.443 4.391 0.472 1.00 43.44 194 VAL A N 1
ATOM 1443 C CA . VAL A 1 194 ? 1.376 3.286 0.354 1.00 43.44 194 VAL A CA 1
ATOM 1444 C C . VAL A 1 194 ? 0.955 2.282 1.406 1.00 43.44 194 VAL A C 1
ATOM 1446 O O . VAL A 1 194 ? 0.969 2.597 2.597 1.00 43.44 194 VAL A O 1
ATOM 1449 N N . ALA A 1 195 ? 0.525 1.097 0.968 1.00 43.03 195 ALA A N 1
ATOM 1450 C CA . ALA A 1 195 ? 0.393 -0.038 1.870 1.00 43.03 195 ALA A CA 1
ATOM 1451 C C . ALA A 1 195 ? 1.711 -0.142 2.648 1.00 43.03 195 ALA A C 1
ATOM 1453 O O . ALA A 1 195 ? 2.774 -0.088 2.022 1.00 43.03 195 ALA A O 1
ATOM 1454 N N . ALA A 1 196 ? 1.651 -0.208 3.984 1.00 45.25 196 ALA A N 1
ATOM 1455 C CA . ALA A 1 196 ? 2.848 -0.433 4.789 1.00 45.25 196 ALA A CA 1
ATOM 1456 C C . ALA A 1 196 ? 3.605 -1.588 4.134 1.00 45.25 196 ALA A C 1
ATOM 1458 O O . ALA A 1 196 ? 2.985 -2.619 3.860 1.00 45.25 196 ALA A O 1
ATOM 1459 N N . ALA A 1 197 ? 4.870 -1.356 3.762 1.00 39.09 197 ALA A N 1
ATOM 1460 C CA . ALA A 1 197 ? 5.639 -2.332 3.007 1.00 39.09 197 ALA A CA 1
ATOM 1461 C C . ALA A 1 197 ? 5.462 -3.680 3.702 1.00 39.09 197 ALA A C 1
ATOM 1463 O O . ALA A 1 197 ? 5.760 -3.796 4.893 1.00 39.09 197 ALA A O 1
ATOM 1464 N N . ALA A 1 198 ? 4.901 -4.659 2.982 1.00 42.25 198 ALA A N 1
ATOM 1465 C CA . ALA A 1 198 ? 4.896 -6.022 3.478 1.00 42.25 198 ALA A CA 1
ATOM 1466 C C . ALA A 1 198 ? 6.342 -6.317 3.903 1.00 42.25 198 ALA A C 1
ATOM 1468 O O . ALA A 1 198 ? 7.251 -5.919 3.159 1.00 42.25 198 ALA A O 1
ATOM 1469 N N . PRO A 1 199 ? 6.568 -6.905 5.092 1.00 46.19 199 PRO A N 1
ATOM 1470 C CA . PRO A 1 199 ? 7.912 -7.145 5.600 1.00 46.19 199 PRO A CA 1
ATOM 1471 C C . PRO A 1 199 ? 8.785 -7.694 4.469 1.00 46.19 199 PRO A C 1
ATOM 1473 O O . PRO A 1 199 ? 8.350 -8.572 3.718 1.00 46.19 199 PRO A O 1
ATOM 1476 N N . THR A 1 200 ? 9.967 -7.099 4.291 1.00 43.84 200 THR A N 1
ATOM 1477 C CA . THR A 1 200 ? 10.858 -7.221 3.117 1.00 43.84 200 THR A CA 1
ATOM 1478 C C . THR A 1 200 ? 11.207 -8.663 2.724 1.00 43.84 200 THR A C 1
ATOM 1480 O O . THR A 1 200 ? 11.629 -8.916 1.592 1.00 43.84 200 THR A O 1
ATOM 1483 N N . ASP A 1 201 ? 10.910 -9.623 3.596 1.00 47.09 201 ASP A N 1
ATOM 1484 C CA . ASP A 1 201 ? 10.957 -11.065 3.359 1.00 47.09 201 ASP A CA 1
ATOM 1485 C C . ASP A 1 201 ? 9.950 -11.579 2.305 1.00 47.09 201 ASP A C 1
ATOM 1487 O O . ASP A 1 201 ? 10.083 -12.705 1.824 1.00 47.09 201 ASP A O 1
ATOM 1491 N N . ALA A 1 202 ? 8.970 -10.777 1.870 1.00 43.00 202 ALA A N 1
ATOM 1492 C CA . ALA A 1 202 ? 7.982 -11.192 0.863 1.00 43.00 202 ALA A CA 1
ATOM 1493 C C . ALA A 1 202 ? 8.579 -11.482 -0.535 1.00 43.00 202 ALA A C 1
ATOM 1495 O O . ALA A 1 202 ? 7.942 -12.135 -1.364 1.00 43.00 202 ALA A O 1
ATOM 1496 N N . THR A 1 203 ? 9.807 -11.033 -0.820 1.00 40.88 203 THR A N 1
ATOM 1497 C CA . THR A 1 203 ? 10.466 -11.241 -2.126 1.00 40.88 203 THR A CA 1
ATOM 1498 C C . THR A 1 203 ? 11.071 -12.639 -2.314 1.00 40.88 203 THR A C 1
ATOM 1500 O O . THR A 1 203 ? 11.401 -13.002 -3.443 1.00 40.88 203 THR A O 1
ATOM 1503 N N . ALA A 1 204 ? 11.140 -13.467 -1.263 1.00 39.34 204 ALA A N 1
ATOM 1504 C CA . ALA A 1 204 ? 11.621 -14.852 -1.345 1.00 39.34 204 ALA A CA 1
ATOM 1505 C C . ALA A 1 204 ? 10.517 -15.890 -1.659 1.00 39.34 204 ALA A C 1
ATOM 1507 O O . ALA A 1 204 ? 10.799 -17.083 -1.804 1.00 39.34 204 ALA A O 1
ATOM 1508 N N . LEU A 1 205 ? 9.256 -15.465 -1.800 1.00 43.03 205 LEU A N 1
ATOM 1509 C CA . LEU A 1 205 ? 8.107 -16.361 -1.954 1.00 43.03 205 LEU A CA 1
ATOM 1510 C C . LEU A 1 205 ? 7.891 -16.786 -3.411 1.00 43.03 205 LEU A C 1
ATOM 1512 O O . LEU A 1 205 ? 6.994 -16.324 -4.118 1.00 43.03 205 LEU A O 1
ATOM 1516 N N . SER A 1 206 ? 8.715 -17.730 -3.863 1.00 41.59 206 SER A N 1
ATOM 1517 C CA . SER A 1 206 ? 8.361 -18.569 -5.007 1.00 41.59 206 SER A CA 1
ATOM 1518 C C . SER A 1 206 ? 7.122 -19.410 -4.660 1.00 41.59 206 SER A C 1
ATOM 1520 O O . SER A 1 206 ? 7.014 -19.967 -3.570 1.00 41.59 206 SER A O 1
ATOM 1522 N N . ALA A 1 207 ? 6.168 -19.512 -5.589 1.00 45.94 207 ALA A N 1
ATOM 1523 C CA . ALA A 1 207 ? 4.854 -20.138 -5.396 1.00 45.94 207 ALA A CA 1
ATOM 1524 C C . ALA A 1 207 ? 4.867 -21.644 -5.022 1.00 45.94 207 ALA A C 1
ATOM 1526 O O . ALA A 1 207 ? 3.801 -22.251 -4.939 1.00 45.94 207 ALA A O 1
ATOM 1527 N N . GLY A 1 208 ? 6.043 -22.247 -4.822 1.00 39.62 208 GLY A N 1
ATOM 1528 C CA . GLY A 1 208 ? 6.230 -23.675 -4.575 1.00 39.62 208 GLY A CA 1
ATOM 1529 C C . GLY A 1 208 ? 6.273 -24.095 -3.106 1.00 39.62 208 GLY A C 1
ATOM 1530 O O . GLY A 1 208 ? 6.125 -25.285 -2.852 1.00 39.62 208 GLY A O 1
ATOM 1531 N N . ASP A 1 209 ? 6.435 -23.176 -2.146 1.00 45.12 209 ASP A N 1
ATOM 1532 C CA . ASP A 1 209 ? 6.564 -23.566 -0.734 1.00 45.12 209 ASP A CA 1
ATOM 1533 C C . ASP A 1 209 ? 5.746 -22.709 0.238 1.00 45.12 209 ASP A C 1
ATOM 1535 O O . ASP A 1 209 ? 6.246 -22.101 1.181 1.00 45.12 209 ASP A O 1
ATOM 1539 N N . ARG A 1 210 ? 4.429 -22.707 0.018 1.00 52.75 210 ARG A N 1
ATOM 1540 C CA . ARG A 1 210 ? 3.442 -22.111 0.934 1.00 52.75 210 ARG A CA 1
ATOM 1541 C C . ARG A 1 210 ? 3.339 -22.848 2.280 1.00 52.75 210 ARG A C 1
ATOM 1543 O O . ARG A 1 210 ? 2.547 -22.443 3.119 1.00 52.75 210 ARG A O 1
ATOM 1550 N N . SER A 1 211 ? 4.107 -23.928 2.477 1.00 49.38 211 SER A N 1
ATOM 1551 C CA . SER A 1 211 ? 4.141 -24.711 3.718 1.00 49.38 211 SER A CA 1
ATOM 1552 C C . SER A 1 211 ? 5.237 -24.301 4.701 1.00 49.38 211 SER A C 1
ATOM 1554 O O . SER A 1 211 ? 5.213 -24.739 5.846 1.00 49.38 211 SER A O 1
ATOM 1556 N N . ARG A 1 212 ? 6.199 -23.469 4.283 1.00 45.81 212 ARG A N 1
ATOM 1557 C CA . ARG A 1 212 ? 7.340 -23.077 5.129 1.00 45.81 212 ARG A CA 1
ATOM 1558 C C . ARG A 1 212 ? 7.184 -21.754 5.872 1.00 45.81 212 ARG A C 1
ATOM 1560 O O . ARG A 1 212 ? 8.008 -21.464 6.727 1.00 45.81 212 ARG A O 1
ATOM 1567 N N . ASP A 1 213 ? 6.133 -20.985 5.594 1.00 46.06 213 ASP A N 1
ATOM 1568 C CA . ASP A 1 213 ? 5.788 -19.786 6.379 1.00 46.06 213 ASP A CA 1
ATOM 1569 C C . ASP A 1 213 ? 5.053 -20.116 7.692 1.00 46.06 213 ASP A C 1
ATOM 1571 O O . ASP A 1 213 ? 4.673 -19.220 8.445 1.00 46.06 213 ASP A O 1
ATOM 1575 N N . TYR A 1 214 ? 4.871 -21.402 7.994 1.00 53.56 214 TYR A N 1
ATOM 1576 C CA . TYR A 1 214 ? 4.441 -21.861 9.306 1.00 53.56 214 TYR A CA 1
ATOM 1577 C C . TYR A 1 214 ? 5.671 -21.957 10.206 1.00 53.56 214 TYR A C 1
ATOM 1579 O O . TYR A 1 214 ? 6.725 -22.423 9.768 1.00 53.56 214 TYR A O 1
ATOM 1587 N N . THR A 1 215 ? 5.555 -21.474 11.447 1.00 47.47 215 THR A N 1
ATOM 1588 C CA . THR A 1 215 ? 6.617 -21.585 12.453 1.00 47.47 215 THR A CA 1
ATOM 1589 C C . THR A 1 215 ? 7.181 -23.004 12.418 1.00 47.47 215 THR A C 1
ATOM 1591 O O . THR A 1 215 ? 6.433 -23.970 12.271 1.00 47.47 215 THR A O 1
ATOM 1594 N N . SER A 1 216 ? 8.507 -23.131 12.480 1.00 44.59 216 SER A N 1
ATOM 1595 C CA . SER A 1 216 ? 9.275 -24.368 12.280 1.00 44.59 216 SER A CA 1
ATOM 1596 C C . SER A 1 216 ? 9.053 -25.435 13.362 1.00 44.59 216 SER A C 1
ATOM 1598 O O . SER A 1 216 ? 9.969 -26.186 13.702 1.00 44.59 216 SER A O 1
ATOM 1600 N N . ASN A 1 217 ? 7.865 -25.482 13.954 1.00 50.44 217 ASN A N 1
ATOM 1601 C CA . ASN A 1 217 ? 7.498 -26.495 14.907 1.00 50.44 217 ASN A CA 1
ATOM 1602 C C . ASN A 1 217 ? 7.446 -27.864 14.213 1.00 50.44 217 ASN A C 1
ATOM 1604 O O . ASN A 1 217 ? 6.950 -27.981 13.088 1.00 50.44 217 ASN A O 1
ATOM 1608 N N . PRO A 1 218 ? 7.983 -28.908 14.868 1.00 49.56 218 PRO A N 1
ATOM 1609 C CA . PRO A 1 218 ? 7.952 -30.262 14.342 1.00 49.56 218 PRO A CA 1
ATOM 1610 C C . PRO A 1 218 ? 6.525 -30.670 13.978 1.00 49.56 218 PRO A C 1
ATOM 1612 O O . PRO A 1 218 ? 5.583 -30.403 14.727 1.00 49.56 218 PRO A O 1
ATOM 1615 N N . ALA A 1 219 ? 6.367 -31.364 12.852 1.00 41.25 219 ALA A N 1
ATOM 1616 C CA . ALA A 1 219 ? 5.097 -31.974 12.483 1.00 41.25 219 ALA A CA 1
ATOM 1617 C C . ALA A 1 219 ? 4.599 -32.866 13.641 1.00 41.25 219 ALA A C 1
ATOM 1619 O O . ALA A 1 219 ? 5.201 -33.901 13.924 1.00 41.25 219 ALA A O 1
ATOM 1620 N N . GLY A 1 220 ? 3.534 -32.443 14.335 1.00 51.50 220 GLY A N 1
ATOM 1621 C CA . GLY A 1 220 ? 2.951 -33.177 15.465 1.00 51.50 220 GLY A CA 1
ATOM 1622 C C . GLY A 1 220 ? 2.533 -32.345 16.686 1.00 51.50 220 GLY A C 1
ATOM 1623 O O . GLY A 1 220 ? 1.741 -32.852 17.479 1.00 51.50 220 GLY A O 1
ATOM 1624 N N . SER A 1 221 ? 2.973 -31.088 16.853 1.00 55.22 221 SER A N 1
ATOM 1625 C CA . SER A 1 221 ? 2.452 -30.230 17.935 1.00 55.22 221 SER A CA 1
ATOM 1626 C C . SER A 1 221 ? 1.165 -29.516 17.500 1.00 55.22 221 SER A C 1
ATOM 1628 O O . SER A 1 221 ? 1.161 -28.390 17.015 1.00 55.22 221 SER A O 1
ATOM 1630 N N . GLY A 1 222 ? 0.024 -30.190 17.662 1.00 49.72 222 GLY A N 1
ATOM 1631 C CA . GLY A 1 222 ? -1.303 -29.652 17.321 1.00 49.72 222 GLY A CA 1
ATOM 1632 C C . GLY A 1 222 ? -1.764 -28.434 18.141 1.00 49.72 222 GLY A C 1
ATOM 1633 O O . GLY A 1 222 ? -2.924 -28.052 18.024 1.00 49.72 222 GLY A O 1
ATOM 1634 N N . THR A 1 223 ? -0.904 -27.843 18.976 1.00 53.12 223 THR A N 1
ATOM 1635 C CA . THR A 1 223 ? -1.257 -26.788 19.941 1.00 53.12 223 THR A CA 1
ATOM 1636 C C . THR A 1 223 ? -0.683 -25.407 19.629 1.00 53.12 223 THR A C 1
ATOM 1638 O O . THR A 1 223 ? -1.149 -24.438 20.216 1.00 53.12 223 THR A O 1
ATOM 1641 N N . ASP A 1 224 ? 0.263 -25.280 18.693 1.00 61.34 224 ASP A N 1
ATOM 1642 C CA . ASP A 1 224 ? 1.064 -24.047 18.559 1.00 61.34 224 ASP A CA 1
ATOM 1643 C C . ASP A 1 224 ? 0.932 -23.398 17.171 1.00 61.34 224 ASP A C 1
ATOM 1645 O O . ASP A 1 224 ? 1.860 -22.769 16.656 1.00 61.34 224 ASP A O 1
ATOM 1649 N N . PHE A 1 225 ? -0.218 -23.575 16.521 1.00 70.94 225 PHE A N 1
ATOM 1650 C CA . PHE A 1 225 ? -0.514 -22.851 15.291 1.00 70.94 225 PHE A CA 1
ATOM 1651 C C . PHE A 1 225 ? -0.915 -21.411 15.634 1.00 70.94 225 PHE A C 1
ATOM 1653 O O . PHE A 1 225 ? -2.001 -21.177 16.162 1.00 70.94 225 PHE A O 1
ATOM 1660 N N . VAL A 1 226 ? -0.053 -20.449 15.301 1.00 84.25 226 VAL A N 1
ATOM 1661 C CA . VAL A 1 226 ? -0.369 -19.019 15.397 1.00 84.25 226 VAL A CA 1
ATOM 1662 C C . VAL A 1 226 ? -0.738 -18.517 13.994 1.00 84.25 226 VAL A C 1
ATOM 1664 O O . VAL A 1 226 ? 0.154 -18.419 13.147 1.00 84.25 226 VAL A O 1
ATOM 1667 N N . PRO A 1 227 ? -2.024 -18.239 13.698 1.00 89.94 227 PRO A N 1
ATOM 1668 C CA . PRO A 1 227 ? -2.421 -17.694 12.402 1.00 89.94 227 PRO A CA 1
ATOM 1669 C C . PRO A 1 227 ? -1.749 -16.345 12.145 1.00 89.94 227 PRO A C 1
ATOM 1671 O O . PRO A 1 227 ? -1.476 -15.583 13.073 1.00 89.94 227 PRO A O 1
ATOM 1674 N N . ASN A 1 228 ? -1.548 -16.005 10.873 1.00 93.88 228 ASN A N 1
ATOM 1675 C CA . ASN A 1 228 ? -1.304 -14.611 10.518 1.00 93.88 228 ASN A CA 1
ATOM 1676 C C . ASN A 1 228 ? -2.542 -13.782 10.877 1.00 93.88 228 ASN A C 1
ATOM 1678 O O . ASN A 1 228 ? -3.676 -14.247 10.743 1.00 93.88 228 ASN A O 1
ATOM 1682 N N . LEU A 1 229 ? -2.321 -12.551 11.320 1.00 95.56 229 LEU A N 1
ATOM 1683 C CA . LEU A 1 229 ? -3.373 -11.635 11.732 1.00 95.56 229 LEU A CA 1
ATOM 1684 C C . LEU A 1 229 ? -3.528 -10.543 10.680 1.00 95.56 229 LEU A C 1
ATOM 1686 O O . LEU A 1 229 ? -2.602 -9.772 10.433 1.00 95.56 229 LEU A O 1
ATOM 1690 N N . ALA A 1 230 ? -4.705 -10.442 10.079 1.00 96.62 230 ALA A N 1
ATOM 1691 C CA . ALA A 1 230 ? -5.057 -9.292 9.266 1.00 96.62 230 ALA A CA 1
ATOM 1692 C C . ALA A 1 230 ? -5.629 -8.204 10.177 1.00 96.62 230 ALA A C 1
ATOM 1694 O O . ALA A 1 230 ? -6.483 -8.456 11.029 1.00 96.62 230 ALA A O 1
ATOM 1695 N N . THR A 1 231 ? -5.141 -6.979 10.003 1.00 97.12 231 THR A N 1
ATOM 1696 C CA . THR A 1 231 ? -5.544 -5.838 10.828 1.00 97.12 231 THR A CA 1
ATOM 1697 C C . THR A 1 231 ? -5.892 -4.627 9.985 1.00 97.12 231 THR A C 1
ATOM 1699 O O . THR A 1 231 ? -5.332 -4.432 8.905 1.00 97.12 231 THR A O 1
ATOM 1702 N N . GLY A 1 232 ? -6.810 -3.816 10.501 1.00 96.44 232 GLY A N 1
ATOM 1703 C CA . GLY A 1 232 ? -7.113 -2.475 10.028 1.00 96.44 232 GLY A CA 1
ATOM 1704 C C . GLY A 1 232 ? -6.922 -1.490 11.170 1.00 96.44 232 GLY A C 1
ATOM 1705 O O . GLY A 1 232 ? -7.530 -1.681 12.217 1.00 96.44 232 GLY A O 1
ATOM 1706 N N . LEU A 1 233 ? -6.107 -0.458 10.991 1.00 96.62 233 LEU A N 1
ATOM 1707 C CA . LEU A 1 233 ? -5.867 0.601 11.969 1.00 96.62 233 LEU A CA 1
ATOM 1708 C C . LEU A 1 233 ? -6.373 1.932 11.415 1.00 96.62 233 LEU A C 1
ATOM 1710 O O . LEU A 1 233 ? -6.137 2.236 10.248 1.00 96.62 233 LEU A O 1
ATOM 1714 N N . ALA A 1 234 ? -7.009 2.743 12.252 1.00 96.44 234 ALA A N 1
ATOM 1715 C CA . ALA A 1 234 ? -7.349 4.123 11.944 1.00 96.44 234 ALA A CA 1
ATOM 1716 C C . ALA A 1 234 ? -6.963 5.039 13.107 1.00 96.44 234 ALA A C 1
ATOM 1718 O O . ALA A 1 234 ? -7.260 4.742 14.261 1.00 96.44 234 ALA A O 1
ATOM 1719 N N . PHE A 1 235 ? -6.262 6.131 12.819 1.00 96.12 235 PHE A N 1
ATOM 1720 C CA . PHE A 1 235 ? -5.806 7.074 13.841 1.00 96.12 235 PHE A CA 1
ATOM 1721 C C . PHE A 1 235 ? -5.515 8.445 13.244 1.00 96.12 235 PHE A C 1
ATOM 1723 O O . PHE A 1 235 ? -5.254 8.579 12.049 1.00 96.12 235 PHE A O 1
ATOM 1730 N N . ASN A 1 236 ? -5.502 9.454 14.110 1.00 94.81 236 ASN A N 1
ATOM 1731 C CA . ASN A 1 236 ? -5.187 10.831 13.754 1.00 94.81 236 ASN A CA 1
ATOM 1732 C C . ASN A 1 236 ? -3.828 11.238 14.335 1.00 94.81 236 ASN A C 1
ATOM 1734 O O . ASN A 1 236 ? -3.505 10.878 15.468 1.00 94.81 236 ASN A O 1
ATOM 1738 N N . VAL A 1 237 ? -3.045 12.008 13.581 1.00 93.81 237 VAL A N 1
ATOM 1739 C CA . VAL A 1 237 ? -1.785 12.608 14.041 1.00 93.81 237 VAL A CA 1
ATOM 1740 C C . VAL A 1 237 ? -1.879 14.123 13.948 1.00 93.81 237 VAL A C 1
ATOM 1742 O O . VAL A 1 237 ? -2.136 14.669 12.876 1.00 93.81 237 VAL A O 1
ATOM 1745 N N . THR A 1 238 ? -1.626 14.801 15.062 1.00 92.75 238 THR A N 1
ATOM 1746 C CA . THR A 1 238 ? -1.597 16.262 15.154 1.00 92.75 238 THR A CA 1
ATOM 1747 C C . THR A 1 238 ? -0.187 16.712 15.506 1.00 92.75 238 THR A C 1
ATOM 1749 O O . THR A 1 238 ? 0.273 16.537 16.633 1.00 92.75 238 THR A O 1
ATOM 1752 N N . ASN A 1 239 ? 0.499 17.318 14.537 1.00 88.56 239 ASN A N 1
ATOM 1753 C CA . ASN A 1 239 ? 1.791 17.960 14.761 1.00 88.56 239 ASN A CA 1
ATOM 1754 C C . ASN A 1 239 ? 1.583 19.446 15.074 1.00 88.56 239 ASN A C 1
ATOM 1756 O O . ASN A 1 239 ? 0.686 20.085 14.525 1.00 88.56 239 ASN A O 1
ATOM 1760 N N . ALA A 1 240 ? 2.417 20.014 15.947 1.00 88.94 240 ALA A N 1
ATOM 1761 C CA . ALA A 1 240 ? 2.306 21.420 16.326 1.00 88.94 240 ALA A CA 1
ATOM 1762 C C . ALA A 1 240 ? 2.371 22.338 15.089 1.00 88.94 240 ALA A C 1
ATOM 1764 O O . ALA A 1 240 ? 3.330 22.293 14.319 1.00 88.94 240 ALA A O 1
ATOM 1765 N N . GLY A 1 241 ? 1.335 23.161 14.899 1.00 89.31 241 GLY A N 1
ATOM 1766 C CA . GLY A 1 241 ? 1.235 24.094 13.772 1.00 89.31 241 GLY A CA 1
ATOM 1767 C C . GLY A 1 241 ? 0.911 23.455 12.415 1.00 89.31 241 GLY A C 1
ATOM 1768 O O . GLY A 1 241 ? 1.018 24.139 11.401 1.00 89.31 241 GLY A O 1
ATOM 1769 N N . GLN A 1 242 ? 0.532 22.175 12.372 1.00 87.50 242 GLN A N 1
ATOM 1770 C CA . GLN A 1 242 ? 0.116 21.471 11.154 1.00 87.50 242 GLN A CA 1
ATOM 1771 C C . GLN A 1 242 ? -1.342 21.001 11.271 1.00 87.50 242 GLN A C 1
ATOM 1773 O O . GLN A 1 242 ? -1.818 20.779 12.388 1.00 87.50 242 GLN A O 1
ATOM 1778 N N . PRO A 1 243 ? -2.064 20.834 10.145 1.00 87.06 243 PRO A N 1
ATOM 1779 C CA . PRO A 1 243 ? -3.387 20.222 10.169 1.00 87.06 243 PRO A CA 1
ATOM 1780 C C . PRO A 1 243 ? -3.307 18.781 10.690 1.00 87.06 243 PRO A C 1
ATOM 1782 O O . PRO A 1 243 ? -2.318 18.080 10.462 1.00 87.06 243 PRO A O 1
ATOM 1785 N N . THR A 1 244 ? -4.356 18.336 11.381 1.00 89.00 244 THR A N 1
ATOM 1786 C CA . THR A 1 244 ? -4.496 16.937 11.795 1.00 89.00 244 THR A CA 1
ATOM 1787 C C . THR A 1 244 ? -4.611 16.041 10.565 1.00 89.00 244 THR A C 1
ATOM 1789 O O . THR A 1 244 ? -5.352 16.340 9.628 1.00 89.00 244 THR A O 1
ATOM 1792 N N . LEU A 1 245 ? -3.867 14.938 10.576 1.00 92.25 245 LEU A N 1
ATOM 1793 C CA . LEU A 1 245 ? -3.841 13.963 9.493 1.00 92.25 245 LEU A CA 1
ATOM 1794 C C . LEU A 1 245 ? -4.478 12.659 9.949 1.00 92.25 245 LEU A C 1
ATOM 1796 O O . LEU A 1 245 ? -4.012 12.066 10.924 1.00 92.25 245 LEU A O 1
ATOM 1800 N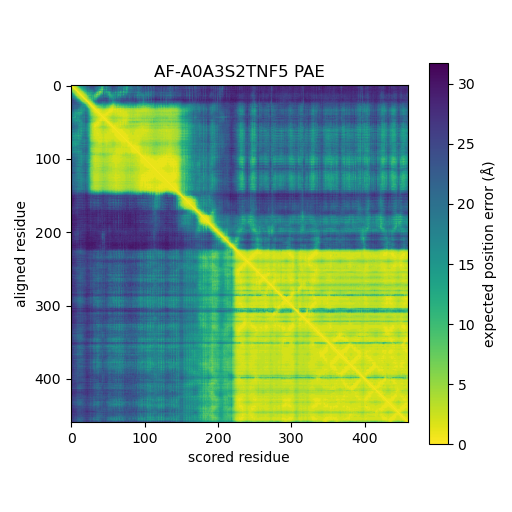 N . GLY A 1 246 ? -5.504 12.211 9.235 1.00 93.75 246 GLY A N 1
ATOM 1801 C CA . GLY A 1 246 ? -6.151 10.927 9.448 1.00 93.75 246 GLY A CA 1
ATOM 1802 C C . GLY A 1 246 ? -5.543 9.832 8.582 1.00 93.75 246 GLY A C 1
ATOM 1803 O O . GLY A 1 246 ? -5.417 9.969 7.366 1.00 93.75 246 GLY A O 1
ATOM 1804 N N . TYR A 1 247 ? -5.196 8.718 9.218 1.00 93.62 247 TYR A N 1
ATOM 1805 C CA . TYR A 1 247 ? -4.608 7.542 8.587 1.00 93.62 247 TYR A CA 1
ATOM 1806 C C . TYR A 1 247 ? -5.562 6.357 8.681 1.00 93.62 247 TYR A C 1
ATOM 1808 O O . TYR A 1 247 ? -6.189 6.143 9.715 1.00 93.62 247 TYR A O 1
ATOM 1816 N N . GLY A 1 248 ? -5.640 5.578 7.605 1.00 92.81 248 GLY A N 1
ATOM 1817 C CA . GLY A 1 248 ? -6.268 4.262 7.559 1.00 92.81 248 GLY A CA 1
ATOM 1818 C C . GLY A 1 248 ? -5.256 3.275 6.992 1.00 92.81 248 GLY A C 1
ATOM 1819 O O . GLY A 1 248 ? -4.712 3.513 5.919 1.00 92.81 248 GLY A O 1
ATOM 1820 N N . LEU A 1 249 ? -4.953 2.201 7.713 1.00 93.25 249 LEU A N 1
ATOM 1821 C CA . LEU A 1 249 ? -3.946 1.212 7.336 1.00 93.25 249 LEU A CA 1
ATOM 1822 C C . LEU A 1 249 ? -4.549 -0.179 7.404 1.00 93.25 249 LEU A C 1
ATOM 1824 O O . LEU A 1 249 ? -5.246 -0.493 8.360 1.00 93.25 249 LEU A O 1
ATOM 1828 N N . ASN A 1 250 ? -4.222 -1.025 6.439 1.00 93.75 250 ASN A N 1
ATOM 1829 C CA . ASN A 1 250 ? -4.622 -2.420 6.415 1.00 93.75 250 ASN A CA 1
ATOM 1830 C C . ASN A 1 250 ? -3.392 -3.279 6.109 1.00 93.75 250 ASN A C 1
ATOM 1832 O O . ASN A 1 250 ? -2.787 -3.144 5.047 1.00 93.75 250 ASN A O 1
ATOM 1836 N N . THR A 1 251 ? -3.030 -4.174 7.027 1.00 93.44 251 THR A N 1
ATOM 1837 C CA . THR A 1 251 ? -1.810 -4.985 6.902 1.00 93.44 251 THR A CA 1
ATOM 1838 C C . THR A 1 251 ? -2.008 -6.375 7.496 1.00 93.44 251 THR A C 1
ATOM 1840 O O . THR A 1 251 ? -2.756 -6.549 8.463 1.00 93.44 251 THR A O 1
ATOM 1843 N N . GLU A 1 252 ? -1.319 -7.353 6.914 1.00 93.94 252 GLU A N 1
ATOM 1844 C CA . GLU A 1 252 ? -1.176 -8.706 7.442 1.00 93.94 252 GLU A CA 1
ATOM 1845 C C . GLU A 1 252 ? 0.112 -8.827 8.262 1.00 93.94 252 GLU A C 1
ATOM 1847 O O . GLU A 1 252 ? 1.187 -8.427 7.816 1.00 93.94 252 GLU A O 1
ATOM 1852 N N . TRP A 1 253 ? -0.001 -9.412 9.450 1.00 93.69 253 TRP A N 1
ATOM 1853 C CA . TRP A 1 253 ? 1.091 -9.598 10.396 1.00 93.69 253 TRP A CA 1
ATOM 1854 C C . TRP A 1 253 ? 1.333 -11.084 10.638 1.00 93.69 253 TRP A C 1
ATOM 1856 O O . TRP A 1 253 ? 0.396 -11.843 10.889 1.00 93.69 253 TRP A O 1
ATOM 1866 N N . LYS A 1 254 ? 2.601 -11.498 10.605 1.00 92.69 254 LYS A N 1
ATOM 1867 C CA . LYS A 1 254 ? 3.009 -12.855 10.993 1.00 92.69 254 LYS A CA 1
ATOM 1868 C C . LYS A 1 254 ? 2.863 -13.044 12.504 1.00 92.69 254 LYS A C 1
ATOM 1870 O O . LYS A 1 254 ? 2.953 -12.064 13.247 1.00 92.69 254 LYS A O 1
ATOM 1875 N N . GLY A 1 255 ? 2.681 -14.291 12.946 1.00 89.25 255 GLY A N 1
ATOM 1876 C CA . GLY A 1 255 ? 2.437 -14.673 14.349 1.00 89.25 255 GLY A CA 1
ATOM 1877 C C . GLY A 1 255 ? 3.397 -14.091 15.393 1.00 89.25 255 GLY A C 1
ATOM 1878 O O . GLY A 1 255 ? 3.017 -13.886 16.538 1.00 89.25 255 GLY A O 1
ATOM 1879 N N . ASP A 1 256 ? 4.630 -13.780 15.004 1.00 90.50 256 ASP A N 1
ATOM 1880 C CA . ASP A 1 256 ? 5.676 -13.216 15.862 1.00 90.50 256 ASP A CA 1
ATOM 1881 C C . ASP A 1 256 ? 5.786 -11.678 15.785 1.00 90.50 256 ASP A C 1
ATOM 1883 O O . ASP A 1 256 ? 6.628 -11.069 16.445 1.00 90.50 256 ASP A O 1
ATOM 1887 N N . THR A 1 257 ? 4.946 -11.039 14.970 1.00 93.50 257 THR A N 1
ATOM 1888 C CA . THR A 1 257 ? 4.916 -9.582 14.745 1.00 93.50 257 THR A CA 1
ATOM 1889 C C . THR A 1 257 ? 3.657 -8.920 15.279 1.00 93.50 257 THR A C 1
ATOM 1891 O O . THR A 1 257 ? 3.429 -7.740 15.035 1.00 93.50 257 THR A O 1
ATOM 1894 N N . TYR A 1 258 ? 2.820 -9.645 16.012 1.00 96.00 258 TYR A N 1
ATOM 1895 C CA . TYR A 1 258 ? 1.672 -9.063 16.686 1.00 96.00 258 TYR A CA 1
ATOM 1896 C C . TYR A 1 258 ? 1.506 -9.648 18.082 1.00 96.00 258 TYR A C 1
ATOM 1898 O O . TYR A 1 258 ? 2.069 -10.683 18.429 1.00 96.00 258 TYR A O 1
ATOM 1906 N N . ARG A 1 259 ? 0.712 -8.959 18.897 1.00 95.75 259 ARG A N 1
ATOM 1907 C CA . ARG A 1 259 ? 0.282 -9.439 20.203 1.00 95.75 259 ARG A CA 1
ATOM 1908 C C . ARG A 1 259 ? -1.189 -9.112 20.388 1.00 95.75 259 ARG A C 1
ATOM 1910 O O . ARG A 1 259 ? -1.582 -7.947 20.293 1.00 95.75 259 ARG A O 1
ATOM 1917 N N . VAL A 1 260 ? -1.979 -10.147 20.640 1.00 94.56 260 VAL A N 1
ATOM 1918 C CA . VAL A 1 260 ? -3.400 -10.062 20.982 1.00 94.56 260 VAL A CA 1
ATOM 1919 C C . VAL A 1 260 ? -3.572 -10.670 22.376 1.00 94.56 260 VAL A C 1
ATOM 1921 O O . VAL A 1 260 ? -2.937 -11.678 22.675 1.00 94.56 260 VAL A O 1
ATOM 1924 N N . SER A 1 261 ? -4.357 -10.044 23.253 1.00 93.56 261 SER A N 1
ATOM 1925 C CA . SER A 1 261 ? -4.655 -10.597 24.581 1.00 93.56 261 SER A CA 1
ATOM 1926 C C . SER A 1 261 ? -5.605 -11.796 24.491 1.00 93.56 261 SER A C 1
ATOM 1928 O O . SER A 1 261 ? -6.316 -11.969 23.502 1.00 93.56 261 SER A O 1
ATOM 1930 N N . ASP A 1 262 ? -5.744 -12.536 25.590 1.00 89.00 262 ASP A N 1
ATOM 1931 C CA . ASP A 1 262 ? -6.714 -13.637 25.712 1.00 89.00 262 ASP A CA 1
ATOM 1932 C C . ASP A 1 262 ? -8.177 -13.197 25.505 1.00 89.00 262 ASP A C 1
ATOM 1934 O O . ASP A 1 262 ? -9.050 -14.007 25.207 1.00 89.00 262 ASP A O 1
ATOM 1938 N N . THR A 1 263 ? -8.463 -11.899 25.650 1.00 89.00 263 THR A N 1
ATOM 1939 C CA . THR A 1 263 ? -9.792 -11.312 25.421 1.00 89.00 263 THR A CA 1
ATOM 1940 C C . THR A 1 263 ? -10.011 -10.844 23.978 1.00 89.00 263 THR A C 1
ATOM 1942 O O . THR A 1 263 ? -11.032 -10.219 23.691 1.00 89.00 263 THR A O 1
ATOM 1945 N N . GLY A 1 264 ? -9.067 -11.114 23.070 1.00 90.44 264 GLY A N 1
ATOM 1946 C CA . GLY A 1 264 ? -9.112 -10.662 21.676 1.00 90.44 264 GLY A CA 1
ATOM 1947 C C . GLY A 1 264 ? -8.679 -9.205 21.487 1.00 90.44 264 GLY A C 1
ATOM 1948 O O . GLY A 1 264 ? -8.957 -8.600 20.453 1.00 90.44 264 GLY A O 1
ATOM 1949 N N . ALA A 1 265 ? -8.019 -8.601 22.481 1.00 94.19 265 ALA A N 1
ATOM 1950 C CA . ALA A 1 265 ? -7.550 -7.226 22.393 1.00 94.19 265 ALA A CA 1
ATOM 1951 C C . ALA A 1 265 ? -6.264 -7.094 21.591 1.00 94.19 265 ALA A C 1
ATOM 1953 O O . ALA A 1 265 ? -5.268 -7.707 21.960 1.00 94.19 265 ALA A O 1
ATOM 1954 N N . LEU A 1 266 ? -6.208 -6.195 20.611 1.00 96.00 266 LEU A N 1
ATOM 1955 C CA . LEU A 1 266 ? -4.930 -5.855 19.994 1.00 96.00 266 LEU A CA 1
ATOM 1956 C C . LEU A 1 266 ? -4.041 -5.085 20.987 1.00 96.00 266 LEU A C 1
ATOM 1958 O O . LEU A 1 266 ? -4.426 -4.016 21.464 1.00 96.00 266 LEU A O 1
ATOM 1962 N N . GLU A 1 267 ? -2.854 -5.612 21.291 1.00 96.00 267 GLU A N 1
ATOM 1963 C CA . GLU A 1 267 ? -1.861 -4.965 22.162 1.00 96.00 267 GLU A CA 1
ATOM 1964 C C . GLU A 1 267 ? -0.718 -4.336 21.360 1.00 96.00 267 GLU A C 1
ATOM 1966 O O . GLU A 1 267 ? -0.241 -3.250 21.705 1.00 96.00 267 GLU A O 1
ATOM 1971 N N . SER A 1 268 ? -0.281 -4.998 20.286 1.00 96.44 268 SER A N 1
ATOM 1972 C CA . SER A 1 268 ? 0.714 -4.458 19.359 1.00 96.44 268 SER A CA 1
ATOM 1973 C C . SER A 1 268 ? 0.693 -5.149 18.001 1.00 96.44 268 SER A C 1
ATOM 1975 O O . SER A 1 268 ? 0.349 -6.325 17.912 1.00 96.44 268 SER A O 1
ATOM 1977 N N . VAL A 1 269 ? 1.156 -4.445 16.970 1.00 95.69 269 VAL A N 1
ATOM 1978 C CA . VAL A 1 269 ? 1.501 -4.994 15.652 1.00 95.69 269 VAL A CA 1
ATOM 1979 C C . VAL A 1 269 ? 2.804 -4.389 15.137 1.00 95.69 269 VAL A C 1
ATOM 1981 O O . VAL A 1 269 ? 3.151 -3.259 15.490 1.00 95.69 269 VAL A O 1
ATOM 1984 N N . GLY A 1 270 ? 3.496 -5.128 14.278 1.00 93.00 270 GLY A N 1
ATOM 1985 C CA . GLY A 1 270 ? 4.756 -4.739 13.663 1.00 93.00 270 GLY A CA 1
ATOM 1986 C C . GLY A 1 270 ? 5.993 -4.973 14.530 1.00 93.00 270 GLY A C 1
ATOM 1987 O O . GLY A 1 270 ? 5.937 -5.588 15.597 1.00 93.00 270 GLY A O 1
ATOM 1988 N N . ARG A 1 271 ? 7.142 -4.498 14.043 1.00 91.06 271 ARG A N 1
ATOM 1989 C CA . ARG A 1 271 ? 8.458 -4.662 14.683 1.00 91.06 271 ARG A CA 1
ATOM 1990 C C . ARG A 1 271 ? 9.157 -3.313 14.824 1.00 91.06 271 ARG A C 1
ATOM 1992 O O . ARG A 1 271 ? 8.959 -2.405 14.022 1.00 91.06 271 ARG A O 1
ATOM 1999 N N . ALA A 1 272 ? 10.005 -3.195 15.841 1.00 86.00 272 ALA A N 1
ATOM 2000 C CA . ALA A 1 272 ? 10.862 -2.026 15.999 1.00 86.00 272 ALA A CA 1
ATOM 2001 C C . ALA A 1 272 ? 11.827 -1.905 14.804 1.00 86.00 272 ALA A C 1
ATOM 2003 O O . ALA A 1 272 ? 12.435 -2.893 14.402 1.00 86.00 272 ALA A O 1
ATOM 2004 N N . GLY A 1 273 ? 11.968 -0.695 14.259 1.00 82.88 273 GLY A N 1
ATOM 2005 C CA . GLY A 1 273 ? 12.738 -0.426 13.035 1.00 82.88 273 GLY A CA 1
ATOM 2006 C C . GLY A 1 273 ? 11.882 -0.371 11.766 1.00 82.88 273 GLY A C 1
ATOM 2007 O O . GLY A 1 273 ? 12.250 0.338 10.834 1.00 82.88 273 GLY A O 1
ATOM 2008 N N . ASP A 1 274 ? 10.712 -1.012 11.785 1.00 86.56 274 ASP A N 1
ATOM 2009 C CA . ASP A 1 274 ? 9.701 -0.954 10.727 1.00 86.56 274 ASP A CA 1
ATOM 2010 C C . ASP A 1 274 ? 8.468 -0.159 11.205 1.00 86.56 274 ASP A C 1
ATOM 2012 O O . ASP A 1 274 ? 8.532 0.651 12.137 1.00 86.56 274 ASP A O 1
ATOM 2016 N N . PHE A 1 275 ? 7.312 -0.379 10.572 1.00 88.69 275 PHE A N 1
ATOM 2017 C CA . PHE A 1 275 ? 6.044 0.032 11.162 1.00 88.69 275 PHE A CA 1
ATOM 2018 C C . PHE A 1 275 ? 5.816 -0.740 12.464 1.00 88.69 275 PHE A C 1
ATOM 2020 O O . PHE A 1 275 ? 5.922 -1.966 12.499 1.00 88.69 275 PHE A O 1
ATOM 2027 N N . GLN A 1 276 ? 5.441 -0.019 13.514 1.00 93.88 276 GLN A N 1
ATOM 2028 C CA . GLN A 1 276 ? 5.016 -0.589 14.782 1.00 93.88 276 GLN A CA 1
ATOM 2029 C C . GLN A 1 276 ? 3.859 0.242 15.316 1.00 93.88 276 GLN A C 1
ATOM 2031 O O . GLN A 1 276 ? 3.964 1.462 15.368 1.00 93.88 276 GLN A O 1
ATOM 2036 N N . ALA A 1 277 ? 2.782 -0.404 15.745 1.00 93.88 277 ALA A N 1
ATOM 2037 C CA . ALA A 1 277 ? 1.729 0.226 16.528 1.00 93.88 277 ALA A CA 1
ATOM 2038 C C . ALA A 1 277 ? 1.610 -0.526 17.852 1.00 93.88 277 ALA A C 1
ATOM 2040 O O . ALA A 1 277 ? 1.496 -1.750 17.863 1.00 93.88 277 ALA A O 1
ATOM 2041 N N . GLN A 1 278 ? 1.668 0.188 18.970 1.00 95.62 278 GLN A N 1
ATOM 2042 C CA . GLN A 1 278 ? 1.681 -0.420 20.295 1.00 95.62 278 GLN A CA 1
ATOM 2043 C C . GLN A 1 278 ? 0.766 0.341 21.247 1.00 95.62 278 GLN A C 1
ATOM 2045 O O . GLN A 1 278 ? 0.852 1.565 21.366 1.00 95.62 278 GLN A O 1
ATOM 2050 N N . ARG A 1 279 ? -0.060 -0.414 21.981 1.00 93.94 279 ARG A N 1
ATOM 2051 C CA . ARG A 1 279 ? -0.964 0.121 22.999 1.00 93.94 279 ARG A CA 1
ATOM 2052 C C . ARG A 1 279 ? -0.228 0.724 24.182 1.00 93.94 279 ARG A C 1
ATOM 2054 O O . ARG A 1 279 ? -0.886 1.455 24.864 1.00 93.94 279 ARG A O 1
ATOM 2061 N N . ALA A 1 280 ? 1.016 0.349 24.501 1.00 89.69 280 ALA A N 1
ATOM 2062 C CA . ALA A 1 280 ? 1.934 0.926 25.513 1.00 89.69 280 ALA A CA 1
ATOM 2063 C C . ALA A 1 280 ? 1.346 1.454 26.861 1.00 89.69 280 ALA A C 1
ATOM 2065 O O . ALA A 1 280 ? 1.948 2.305 27.512 1.00 89.69 280 ALA A O 1
ATOM 2066 N N . GLY A 1 281 ? 0.212 0.910 27.323 1.00 88.81 281 GLY A N 1
ATOM 2067 C CA . GLY A 1 281 ? -0.486 1.330 28.550 1.00 88.81 281 GLY A CA 1
ATOM 2068 C C . GLY A 1 281 ? -1.743 2.178 28.318 1.00 88.81 281 GLY A C 1
ATOM 2069 O O . GLY A 1 281 ? -2.437 2.497 29.279 1.00 88.81 281 GLY A O 1
ATOM 2070 N N . ALA A 1 282 ? -2.061 2.514 27.066 1.00 91.69 282 ALA A N 1
ATOM 2071 C CA . ALA A 1 282 ? -3.291 3.184 26.667 1.00 91.69 282 ALA A CA 1
ATOM 2072 C C . ALA A 1 282 ? -4.510 2.399 27.138 1.00 91.69 282 ALA A C 1
ATOM 2074 O O . ALA A 1 282 ? -4.560 1.165 27.038 1.00 91.69 282 ALA A O 1
ATOM 2075 N N . THR A 1 283 ? -5.511 3.130 27.627 1.00 93.19 283 THR A N 1
ATOM 2076 C CA . THR A 1 283 ? -6.758 2.517 28.076 1.00 93.19 283 THR A CA 1
ATOM 2077 C C . THR A 1 283 ? -7.434 1.867 26.879 1.00 93.19 283 THR A C 1
ATOM 2079 O O . THR A 1 283 ? -7.746 2.519 25.882 1.00 93.19 283 THR A O 1
ATOM 2082 N N . GLN A 1 284 ? -7.656 0.562 26.962 1.00 92.69 284 GLN A N 1
ATOM 2083 C CA . GLN A 1 284 ? -8.364 -0.149 25.917 1.00 92.69 284 GLN A CA 1
ATOM 2084 C C . GLN A 1 284 ? -9.870 -0.010 26.110 1.00 92.69 284 GLN A C 1
ATOM 2086 O O . GLN A 1 284 ? -10.410 -0.371 27.153 1.00 92.69 284 GLN A O 1
ATOM 2091 N N . GLN A 1 285 ? -10.552 0.397 25.050 1.00 93.44 285 GLN A N 1
ATOM 2092 C CA . GLN A 1 285 ? -11.993 0.292 24.930 1.00 93.44 285 GLN A CA 1
ATOM 2093 C C . GLN A 1 285 ? -12.315 -0.829 23.936 1.00 93.44 285 GLN A C 1
ATOM 2095 O O . GLN A 1 285 ? -12.134 -0.674 22.729 1.00 93.44 285 GLN A O 1
ATOM 2100 N N . ALA A 1 286 ? -12.748 -1.987 24.438 1.00 83.19 286 ALA A N 1
ATOM 2101 C CA . ALA A 1 286 ? -13.287 -3.041 23.582 1.00 83.19 286 ALA A CA 1
ATOM 2102 C C . ALA A 1 286 ? -14.633 -2.569 23.021 1.00 83.19 286 ALA A C 1
ATOM 2104 O O . ALA A 1 286 ? -15.522 -2.195 23.785 1.00 83.19 286 ALA A O 1
ATOM 2105 N N . LEU A 1 287 ? -14.757 -2.537 21.695 1.00 84.62 287 LEU A N 1
ATOM 2106 C CA . LEU A 1 287 ? -15.945 -2.004 21.028 1.00 84.62 287 LEU A CA 1
ATOM 2107 C C . LEU A 1 287 ? -16.861 -3.117 20.514 1.00 84.62 287 LEU A C 1
ATOM 2109 O O . LEU A 1 287 ? -18.069 -2.908 20.437 1.00 84.62 287 LEU A O 1
ATOM 2113 N N . GLY A 1 288 ? -16.323 -4.293 20.181 1.00 95.44 288 GLY A N 1
ATOM 2114 C CA . GLY A 1 288 ? -17.143 -5.445 19.821 1.00 95.44 288 GLY A CA 1
ATOM 2115 C C . GLY A 1 288 ? -16.382 -6.558 19.114 1.00 95.44 288 GLY A C 1
ATOM 2116 O O . GLY A 1 288 ? -15.161 -6.511 18.947 1.00 95.44 288 GLY A O 1
ATOM 2117 N N . SER A 1 289 ? -17.139 -7.572 18.709 1.00 96.75 289 SER A N 1
ATOM 2118 C CA . SER A 1 289 ? -16.673 -8.673 17.875 1.00 96.75 289 SER A CA 1
ATOM 2119 C C . SER A 1 289 ? -17.796 -9.182 16.968 1.00 96.75 289 SER A C 1
ATOM 2121 O O . SER A 1 289 ? -18.979 -8.931 17.212 1.00 96.75 289 SER A O 1
ATOM 2123 N N . SER A 1 290 ? -17.430 -9.894 15.903 1.00 97.12 290 SER A N 1
ATOM 2124 C CA . SER A 1 290 ? -18.366 -10.582 15.011 1.00 97.12 290 SER A CA 1
ATOM 2125 C C . SER A 1 290 ? -17.793 -11.933 14.613 1.00 97.12 290 SER A C 1
ATOM 2127 O O . SER A 1 290 ? -16.662 -12.016 14.136 1.00 97.12 290 SER A O 1
ATOM 2129 N N . THR A 1 291 ? -18.598 -12.984 14.750 1.00 97.31 291 THR A N 1
ATOM 2130 C CA . THR A 1 291 ? -18.291 -14.308 14.202 1.00 97.31 291 THR A CA 1
ATOM 2131 C C . THR A 1 291 ? -18.516 -14.302 12.688 1.00 97.31 291 THR A C 1
ATOM 2133 O O . THR A 1 291 ? -19.525 -13.773 12.210 1.00 97.31 291 THR A O 1
ATOM 2136 N N . LEU A 1 292 ? -17.558 -14.842 11.940 1.00 96.94 292 LEU A N 1
ATOM 2137 C CA . LEU A 1 292 ? -17.601 -15.028 10.492 1.00 96.94 292 LEU A CA 1
ATOM 2138 C C . LEU A 1 292 ? -18.250 -16.380 10.147 1.00 96.94 292 LEU A C 1
ATOM 2140 O O . LEU A 1 292 ? -18.476 -17.213 11.025 1.00 96.94 292 LEU A O 1
ATOM 2144 N N . ALA A 1 293 ? -18.575 -16.604 8.871 1.00 95.31 293 ALA A N 1
ATOM 2145 C CA . ALA A 1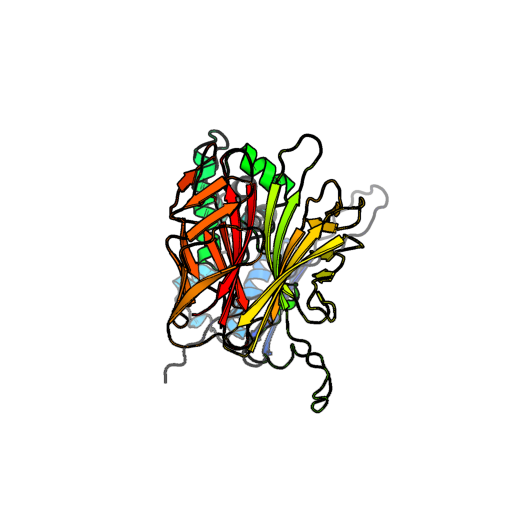 293 ? -19.304 -17.804 8.441 1.00 95.31 293 ALA A CA 1
ATOM 2146 C C . ALA A 1 293 ? -18.547 -19.121 8.711 1.00 95.31 293 ALA A C 1
ATOM 2148 O O . ALA A 1 293 ? -19.171 -20.161 8.911 1.00 95.31 293 ALA A O 1
ATOM 2149 N N . ASP A 1 294 ? -17.217 -19.077 8.766 1.00 94.12 294 ASP A N 1
ATOM 2150 C CA . ASP A 1 294 ? -16.361 -20.215 9.108 1.00 94.12 294 ASP A CA 1
ATOM 2151 C C . ASP A 1 294 ? -16.146 -20.414 10.621 1.00 94.12 294 ASP A C 1
ATOM 2153 O O . ASP A 1 294 ? -15.385 -21.291 11.027 1.00 94.12 294 ASP A O 1
ATOM 2157 N N . GLY A 1 295 ? -16.794 -19.603 11.462 1.00 95.75 295 GLY A N 1
ATOM 2158 C CA . GLY A 1 295 ? -16.679 -19.652 12.919 1.00 95.75 295 GLY A CA 1
ATOM 2159 C C . GLY A 1 295 ? -15.507 -18.859 13.504 1.00 95.75 295 GLY A C 1
ATOM 2160 O O . GLY A 1 295 ? -15.434 -18.723 14.726 1.00 95.75 295 GLY A O 1
ATOM 2161 N N . THR A 1 296 ? -14.619 -18.298 12.676 1.00 94.88 296 THR A N 1
ATOM 2162 C CA . THR A 1 296 ? -13.572 -17.383 13.160 1.00 94.88 296 THR A CA 1
ATOM 2163 C C . THR A 1 296 ? -14.186 -16.079 13.673 1.00 94.88 296 THR A C 1
ATOM 2165 O O . THR A 1 296 ? -15.313 -15.723 13.325 1.00 94.88 296 THR A O 1
ATOM 2168 N N . VAL A 1 297 ? -13.476 -15.359 14.543 1.00 96.25 297 VAL A N 1
ATOM 2169 C CA . VAL A 1 297 ? -13.988 -14.130 15.167 1.00 96.25 297 VAL A CA 1
ATOM 2170 C C . VAL A 1 297 ? -13.114 -12.948 14.772 1.00 96.25 297 VAL A C 1
ATOM 2172 O O . VAL A 1 297 ? -11.897 -12.982 14.933 1.00 96.25 297 VAL A O 1
ATOM 2175 N N . ALA A 1 298 ? -13.748 -11.889 14.275 1.00 97.06 298 ALA A N 1
ATOM 2176 C CA . ALA A 1 298 ? -13.122 -10.587 14.106 1.00 97.06 298 ALA A CA 1
ATOM 2177 C C . ALA A 1 298 ? -13.420 -9.719 15.334 1.00 97.06 298 ALA A C 1
ATOM 2179 O O . ALA A 1 298 ? -14.569 -9.635 15.772 1.00 97.06 298 ALA A O 1
ATOM 2180 N N . TYR A 1 299 ? -12.399 -9.057 15.866 1.00 97.19 299 TYR A N 1
ATOM 2181 C CA . TYR A 1 299 ? -12.477 -8.172 17.026 1.00 97.19 299 TYR A CA 1
ATOM 2182 C C . TYR A 1 299 ? -12.184 -6.738 16.607 1.00 97.19 299 TYR A C 1
ATOM 2184 O O . TYR A 1 299 ? -11.400 -6.498 15.688 1.00 97.19 299 TYR A O 1
ATOM 2192 N N . TRP A 1 300 ? -12.773 -5.772 17.303 1.00 97.44 300 TRP A N 1
ATOM 2193 C CA . TRP A 1 300 ? -12.407 -4.373 17.139 1.00 97.44 300 TRP A CA 1
ATOM 2194 C C . TRP A 1 300 ? -12.484 -3.606 18.452 1.00 97.44 300 TRP A C 1
ATOM 2196 O O . TRP A 1 300 ? -13.239 -3.921 19.381 1.00 97.44 300 TRP A O 1
ATOM 2206 N N . GLY A 1 301 ? -11.691 -2.551 18.522 1.00 96.69 301 GLY A N 1
ATOM 2207 C CA . GLY A 1 301 ? -11.583 -1.724 19.704 1.00 96.69 301 GLY A CA 1
ATOM 2208 C C . GLY A 1 301 ? -10.892 -0.410 19.415 1.00 96.69 301 GLY A C 1
ATOM 2209 O O . GLY A 1 301 ? -10.597 -0.069 18.271 1.00 96.69 301 GLY A O 1
ATOM 2210 N N . ARG A 1 302 ? -10.635 0.320 20.493 1.00 96.25 302 ARG A N 1
ATOM 2211 C CA . ARG A 1 302 ? -9.955 1.607 20.471 1.00 96.25 302 ARG A CA 1
ATOM 2212 C C . ARG A 1 302 ? -8.910 1.661 21.574 1.00 96.25 302 ARG A C 1
ATOM 2214 O O . ARG A 1 302 ? -9.183 1.288 22.715 1.00 96.25 302 ARG A O 1
ATOM 2221 N N . TRP A 1 303 ? -7.714 2.127 21.245 1.00 95.94 303 TRP A N 1
ATOM 2222 C CA . TRP A 1 303 ? -6.738 2.578 22.230 1.00 95.94 303 TRP A CA 1
ATOM 2223 C C . TRP A 1 303 ? -7.009 4.053 22.508 1.00 95.94 303 TRP A C 1
ATOM 2225 O O . TRP A 1 303 ? -6.837 4.903 21.631 1.00 95.94 303 TRP A O 1
ATOM 2235 N N . LEU A 1 304 ? -7.481 4.354 23.714 1.00 91.75 304 LEU A N 1
ATOM 2236 C CA . LEU A 1 304 ? -7.606 5.722 24.188 1.00 91.75 304 LEU A CA 1
ATOM 2237 C C . LEU A 1 304 ? -6.208 6.184 24.581 1.00 91.75 304 LEU A C 1
ATOM 2239 O O . LEU A 1 304 ? -5.629 5.648 25.523 1.00 91.75 304 LEU A O 1
ATOM 2243 N N . SER A 1 305 ? -5.676 7.156 23.845 1.00 82.56 305 SER A N 1
ATOM 2244 C CA . SER A 1 305 ? -4.343 7.750 24.016 1.00 82.56 305 SER A CA 1
ATOM 2245 C C . SER A 1 305 ? -4.221 8.595 25.297 1.00 82.56 305 SER A C 1
ATOM 2247 O O . SER A 1 305 ? -3.720 9.714 25.276 1.00 82.56 305 SER A O 1
ATOM 2249 N N . THR A 1 306 ? -4.718 8.066 26.416 1.00 78.62 306 THR A N 1
ATOM 2250 C CA . THR A 1 306 ? -4.662 8.624 27.764 1.00 78.62 306 THR A CA 1
ATOM 2251 C C . THR A 1 306 ? -4.219 7.529 28.749 1.00 78.62 306 THR A C 1
ATOM 2253 O O . THR A 1 306 ? -4.769 6.418 28.723 1.00 78.62 306 THR A O 1
ATOM 2256 N N . PRO A 1 307 ? -3.233 7.803 29.631 1.00 81.38 307 PRO A N 1
ATOM 2257 C CA . PRO A 1 307 ? -2.461 9.054 29.796 1.00 81.38 307 PRO A CA 1
ATOM 2258 C C . PRO A 1 307 ? -1.493 9.353 28.624 1.00 81.38 307 PRO A C 1
ATOM 2260 O O . PRO A 1 307 ? -1.451 8.606 27.651 1.00 81.38 307 PRO A O 1
ATOM 2263 N N . ASP A 1 308 ? -0.731 10.449 28.672 1.00 77.00 308 ASP A N 1
ATOM 2264 C CA . ASP A 1 308 ? 0.265 10.775 27.635 1.00 77.00 308 ASP A CA 1
ATOM 2265 C C . ASP A 1 308 ? 1.296 9.652 27.435 1.00 77.00 308 ASP A C 1
ATOM 2267 O O . ASP A 1 308 ? 1.572 8.862 28.338 1.00 77.00 308 ASP A O 1
ATOM 2271 N N . ALA A 1 309 ? 1.857 9.572 26.225 1.00 75.38 309 ALA A N 1
ATOM 2272 C CA . ALA A 1 309 ? 2.748 8.505 25.762 1.00 75.38 309 ALA A CA 1
ATOM 2273 C C . ALA A 1 309 ? 2.207 7.068 25.889 1.00 75.38 309 ALA A C 1
ATOM 2275 O O . ALA A 1 309 ? 2.961 6.117 25.668 1.00 75.38 309 ALA A O 1
ATOM 2276 N N . SER A 1 310 ? 0.918 6.910 26.194 1.00 87.94 310 SER A N 1
ATOM 2277 C CA . SER A 1 310 ? 0.330 5.604 26.435 1.00 87.94 310 SER A CA 1
ATOM 2278 C C . SER A 1 310 ? 0.156 4.794 25.163 1.00 87.94 310 SER A C 1
ATOM 2280 O O . SER A 1 310 ? 0.293 3.601 25.270 1.00 87.94 310 SER A O 1
ATOM 2282 N N . ALA A 1 311 ? -0.029 5.375 23.973 1.00 92.25 311 ALA A N 1
ATOM 2283 C CA . ALA A 1 311 ? 0.032 4.662 22.689 1.00 92.25 311 ALA A CA 1
ATOM 2284 C C . ALA A 1 311 ? 1.143 5.225 21.788 1.00 92.25 311 ALA A C 1
ATOM 2286 O O . ALA A 1 311 ? 1.504 6.405 21.891 1.00 92.25 311 ALA A O 1
ATOM 2287 N N . SER A 1 312 ? 1.670 4.395 20.881 1.00 93.81 312 SER A N 1
ATOM 2288 C CA . SER A 1 312 ? 2.661 4.822 19.887 1.00 93.81 312 SER A CA 1
ATOM 2289 C C . SER A 1 312 ? 2.483 4.162 18.524 1.00 93.81 312 SER A C 1
ATOM 2291 O O . SER A 1 312 ? 2.153 2.978 18.458 1.00 93.81 312 SER A O 1
ATOM 2293 N N . VAL A 1 313 ? 2.784 4.904 17.457 1.00 92.56 313 VAL A N 1
ATOM 2294 C CA . VAL A 1 313 ? 2.847 4.406 16.074 1.00 92.56 313 VAL A CA 1
ATOM 2295 C C . VAL A 1 313 ? 4.134 4.890 15.401 1.00 92.56 313 VAL A C 1
ATOM 2297 O O . VAL A 1 313 ? 4.488 6.060 15.532 1.00 92.56 313 VAL A O 1
ATOM 2300 N N . THR A 1 314 ? 4.826 4.023 14.663 1.00 92.38 314 THR A N 1
ATOM 2301 C CA . THR A 1 314 ? 6.000 4.387 13.856 1.00 92.38 314 THR A CA 1
ATOM 2302 C C . THR A 1 314 ? 5.585 4.748 12.432 1.00 92.38 314 THR A C 1
ATOM 2304 O O . THR A 1 314 ? 5.071 3.905 11.699 1.00 92.38 314 THR A O 1
ATOM 2307 N N . LEU A 1 315 ? 5.847 5.988 12.016 1.00 86.62 315 LEU A N 1
ATOM 2308 C CA . LEU A 1 315 ? 5.587 6.511 10.674 1.00 86.62 315 LEU A CA 1
ATOM 2309 C C . LEU A 1 315 ? 6.897 6.988 10.049 1.00 86.62 315 LEU A C 1
ATOM 2311 O O . LEU A 1 315 ? 7.554 7.873 10.589 1.00 86.62 315 LEU A O 1
ATOM 2315 N N . GLY A 1 316 ? 7.305 6.392 8.924 1.00 82.00 316 GLY A N 1
ATOM 2316 C CA . GLY A 1 316 ? 8.555 6.772 8.249 1.00 82.00 316 GLY A CA 1
ATOM 2317 C C . GLY A 1 316 ? 9.797 6.666 9.148 1.00 82.00 316 GLY A C 1
ATOM 2318 O O . GLY A 1 316 ? 10.702 7.487 9.045 1.00 82.00 316 GLY A O 1
ATOM 2319 N N . GLY A 1 317 ? 9.811 5.709 10.083 1.00 84.44 317 GLY A N 1
ATOM 2320 C CA . GLY A 1 317 ? 10.873 5.546 11.085 1.00 84.44 317 GLY A CA 1
ATOM 2321 C C . GLY A 1 317 ? 10.774 6.480 12.300 1.00 84.44 317 GLY A C 1
ATOM 2322 O O . GLY A 1 317 ? 11.529 6.307 13.255 1.00 84.44 317 GLY A O 1
ATOM 2323 N N . GLN A 1 318 ? 9.842 7.438 12.318 1.00 89.69 318 GLN A N 1
ATOM 2324 C CA . GLN A 1 318 ? 9.593 8.300 13.475 1.00 89.69 318 GLN A CA 1
ATOM 2325 C C . GLN A 1 318 ? 8.489 7.732 14.365 1.00 89.69 318 GLN A C 1
ATOM 2327 O O . GLN A 1 318 ? 7.406 7.396 13.891 1.00 89.69 318 GLN A O 1
ATOM 2332 N N . VAL A 1 319 ? 8.743 7.658 15.672 1.00 92.62 319 VAL A N 1
ATOM 2333 C CA . VAL A 1 319 ? 7.746 7.213 16.653 1.00 92.62 319 VAL A CA 1
ATOM 2334 C C . VAL A 1 319 ? 6.874 8.396 17.066 1.00 92.62 319 VAL A C 1
ATOM 2336 O O . VAL A 1 319 ? 7.340 9.316 17.737 1.00 92.62 319 VAL A O 1
ATOM 2339 N N . VAL A 1 320 ? 5.595 8.346 16.710 1.00 92.56 320 VAL A N 1
ATOM 2340 C CA . VAL A 1 320 ? 4.568 9.297 17.145 1.00 92.56 320 VAL A CA 1
ATOM 2341 C C . VAL A 1 320 ? 3.886 8.741 18.392 1.00 92.56 320 VAL A C 1
ATOM 2343 O O . VAL A 1 320 ? 3.498 7.574 18.424 1.00 92.56 320 VAL A O 1
ATOM 2346 N N . ARG A 1 321 ? 3.747 9.566 19.433 1.00 94.69 321 ARG A N 1
ATOM 2347 C CA . ARG A 1 321 ? 3.144 9.196 20.724 1.00 94.69 321 ARG A CA 1
ATOM 2348 C C . ARG A 1 321 ? 2.012 10.146 21.096 1.00 94.69 321 ARG A C 1
ATOM 2350 O O . ARG A 1 321 ? 1.952 11.269 20.596 1.00 94.69 321 ARG A O 1
ATOM 2357 N N . ALA A 1 322 ? 1.142 9.718 22.003 1.00 88.06 322 ALA A N 1
ATOM 2358 C CA . ALA A 1 322 ? 0.178 10.611 22.645 1.00 88.06 322 ALA A CA 1
ATOM 2359 C C . ALA A 1 322 ? 0.903 11.787 23.348 1.00 88.06 322 ALA A C 1
ATOM 2361 O O . ALA A 1 322 ? 1.957 11.542 23.948 1.00 88.06 322 ALA A O 1
ATOM 2362 N N . PRO A 1 323 ? 0.391 13.032 23.279 1.00 89.44 323 PRO A N 1
ATOM 2363 C CA . PRO A 1 323 ? -0.923 13.426 22.751 1.00 89.44 323 PRO A CA 1
ATOM 2364 C C . PRO A 1 323 ? -0.949 13.753 21.246 1.00 89.44 323 PRO A C 1
ATOM 2366 O O . PRO A 1 323 ? -2.019 14.003 20.699 1.00 89.44 323 PRO A O 1
ATOM 2369 N N . ALA A 1 324 ? 0.201 13.757 20.558 1.00 91.56 324 ALA A N 1
ATOM 2370 C CA . ALA A 1 324 ? 0.249 13.997 19.110 1.00 91.56 324 ALA A CA 1
ATOM 2371 C C . ALA A 1 324 ? -0.469 12.884 18.328 1.00 91.56 324 ALA A C 1
ATOM 2373 O O . ALA A 1 324 ? -1.077 13.139 17.292 1.00 91.56 324 ALA A O 1
ATOM 2374 N N . LEU A 1 325 ? -0.424 11.656 18.847 1.00 94.44 325 LEU A N 1
ATOM 2375 C CA . LEU A 1 325 ? -1.256 10.544 18.404 1.00 94.44 325 LEU A CA 1
ATOM 2376 C C . LEU A 1 325 ? -2.632 10.614 19.086 1.00 94.44 325 LEU A C 1
ATOM 2378 O O . LEU A 1 325 ? -2.725 10.502 20.310 1.00 94.44 325 LEU A O 1
ATOM 2382 N N . GLY A 1 326 ? -3.690 10.754 18.287 1.00 93.88 326 GLY A N 1
ATOM 2383 C CA . GLY A 1 326 ? -5.077 10.624 18.732 1.00 93.88 326 GLY A CA 1
ATOM 2384 C C . GLY A 1 326 ? -5.433 9.187 19.123 1.00 93.88 326 GLY A C 1
ATOM 2385 O O . GLY A 1 326 ? -4.561 8.335 19.277 1.00 93.88 326 GLY A O 1
ATOM 2386 N N . ALA A 1 327 ? -6.722 8.895 19.297 1.00 95.00 327 ALA A N 1
ATOM 2387 C CA . ALA A 1 327 ? -7.155 7.519 19.533 1.00 95.00 327 ALA A CA 1
ATOM 2388 C C . ALA A 1 327 ? -6.797 6.615 18.338 1.00 95.00 327 ALA A C 1
ATOM 2390 O O . ALA A 1 327 ? -6.828 7.063 17.190 1.00 95.00 327 ALA A O 1
ATOM 2391 N N . VAL A 1 328 ? -6.468 5.352 18.621 1.00 96.31 328 VAL A N 1
ATOM 2392 C CA . VAL A 1 328 ? -6.188 4.339 17.593 1.00 96.31 328 VAL A CA 1
ATOM 2393 C C . VAL A 1 328 ? -7.326 3.333 17.573 1.00 96.31 328 VAL A C 1
ATOM 2395 O O . VAL A 1 328 ? -7.432 2.486 18.460 1.00 96.31 328 VAL A O 1
ATOM 2398 N N . ASP A 1 329 ? -8.185 3.438 16.571 1.00 97.12 329 ASP A N 1
ATOM 2399 C CA . ASP A 1 329 ? -9.206 2.448 16.269 1.00 97.12 329 ASP A CA 1
ATOM 2400 C C . ASP A 1 329 ? -8.580 1.278 15.519 1.00 97.12 329 ASP A C 1
ATOM 2402 O O . ASP A 1 329 ? -7.754 1.463 14.625 1.00 97.12 329 ASP A O 1
ATOM 2406 N N . TRP A 1 330 ? -8.958 0.060 15.886 1.00 97.31 330 TRP A N 1
ATOM 2407 C CA . TRP A 1 330 ? -8.399 -1.140 15.285 1.00 97.31 330 TRP A CA 1
ATOM 2408 C C . TRP A 1 330 ? -9.463 -2.204 15.052 1.00 97.31 330 TRP A C 1
ATOM 2410 O O . TRP A 1 330 ? -10.423 -2.329 15.809 1.00 97.31 330 TRP A O 1
ATOM 2420 N N . ILE A 1 331 ? -9.253 -2.991 14.002 1.00 97.94 331 ILE A N 1
ATOM 2421 C CA . ILE A 1 331 ? -9.964 -4.227 13.681 1.00 97.94 331 ILE A CA 1
ATOM 2422 C C . ILE A 1 331 ? -8.899 -5.296 13.470 1.00 97.94 331 ILE A C 1
ATOM 2424 O O . ILE A 1 331 ? -7.886 -5.027 12.827 1.00 97.94 331 ILE A O 1
ATOM 2428 N N . ALA A 1 332 ? -9.108 -6.487 14.012 1.00 97.44 332 ALA A N 1
ATOM 2429 C CA . ALA A 1 332 ? -8.183 -7.602 13.899 1.00 97.44 332 ALA A CA 1
ATOM 2430 C C . ALA A 1 332 ? -8.946 -8.920 13.741 1.00 97.44 332 ALA A C 1
ATOM 2432 O O . ALA A 1 332 ? -9.986 -9.125 14.367 1.00 97.44 332 ALA A O 1
ATOM 2433 N N . GLY A 1 333 ? -8.422 -9.821 12.919 1.00 96.88 333 GLY A N 1
ATOM 2434 C CA . GLY A 1 333 ? -8.938 -11.177 12.773 1.00 96.88 333 GLY A CA 1
ATOM 2435 C C . GLY A 1 333 ? -7.956 -12.065 12.023 1.00 96.88 333 GLY A C 1
ATOM 2436 O O . GLY A 1 333 ? -6.989 -11.575 11.432 1.00 96.88 333 GLY A O 1
ATOM 2437 N N . ASP A 1 334 ? -8.208 -13.369 12.046 1.00 96.38 334 ASP A N 1
ATOM 2438 C CA . ASP A 1 334 ? -7.401 -14.343 11.314 1.00 96.38 334 ASP A CA 1
ATOM 2439 C C . ASP A 1 334 ? -7.336 -13.969 9.830 1.00 96.38 334 ASP A C 1
ATOM 2441 O O . ASP A 1 334 ? -8.365 -13.804 9.166 1.00 96.38 334 ASP A O 1
ATOM 2445 N N . ALA A 1 335 ? -6.117 -13.840 9.307 1.00 95.62 335 ALA A N 1
ATOM 2446 C CA . ALA A 1 335 ? -5.889 -13.629 7.888 1.00 95.62 335 ALA A CA 1
ATOM 2447 C C . ALA A 1 335 ? -6.407 -14.825 7.082 1.00 95.62 335 ALA A C 1
ATOM 2449 O O . ALA A 1 335 ? -6.331 -15.982 7.516 1.00 95.62 335 ALA A O 1
ATOM 2450 N N . THR A 1 336 ? -6.907 -14.544 5.878 1.00 95.25 336 THR A N 1
ATOM 2451 C CA . THR A 1 336 ? -7.370 -15.608 4.984 1.00 95.25 336 THR A CA 1
ATOM 2452 C C . THR A 1 336 ? -6.249 -16.588 4.660 1.00 95.25 336 THR A C 1
ATOM 2454 O O . THR A 1 336 ? -5.133 -16.195 4.332 1.00 95.25 336 THR A O 1
ATOM 2457 N N . ARG A 1 337 ? -6.547 -17.888 4.766 1.00 89.31 337 ARG A N 1
ATOM 2458 C CA . ARG A 1 337 ? -5.575 -18.963 4.496 1.00 89.31 337 ARG A CA 1
ATOM 2459 C C . ARG A 1 337 ? -5.644 -19.446 3.054 1.00 89.31 337 ARG A C 1
ATOM 2461 O O . ARG A 1 337 ? -4.625 -19.809 2.471 1.00 89.31 337 ARG A O 1
ATOM 2468 N N . GLY A 1 338 ? -6.846 -19.459 2.485 1.00 90.31 338 GLY A N 1
ATOM 2469 C CA . GLY A 1 338 ? -7.087 -19.823 1.099 1.00 90.31 338 GLY A CA 1
ATOM 2470 C C . GLY A 1 338 ? -8.100 -18.877 0.483 1.00 90.31 338 GLY A C 1
ATOM 2471 O O . GLY A 1 338 ? -9.283 -18.928 0.809 1.00 90.31 338 GLY A O 1
ATOM 2472 N N . MET A 1 339 ? -7.645 -18.029 -0.439 1.00 94.31 339 MET A N 1
ATOM 2473 C CA . MET A 1 339 ? -8.574 -17.250 -1.253 1.00 94.31 339 MET A CA 1
ATOM 2474 C C . MET A 1 339 ? -9.432 -18.208 -2.092 1.00 94.31 339 MET A C 1
ATOM 2476 O O . MET A 1 339 ? -8.868 -19.105 -2.734 1.00 94.31 339 MET A O 1
ATOM 2480 N N . PRO A 1 340 ? -10.768 -18.030 -2.132 1.00 95.19 340 PRO A N 1
ATOM 2481 C CA . PRO A 1 340 ? -11.611 -18.784 -3.046 1.00 95.19 340 PRO A CA 1
ATOM 2482 C C . PRO A 1 340 ? -11.093 -18.650 -4.483 1.00 95.19 340 PRO A C 1
ATOM 2484 O O . PRO A 1 340 ? -10.572 -17.609 -4.877 1.00 95.19 340 PRO A O 1
ATOM 2487 N N . THR A 1 341 ? -11.209 -19.710 -5.278 1.00 95.00 341 THR A N 1
ATOM 2488 C CA . THR A 1 341 ? -10.763 -19.717 -6.684 1.00 95.00 341 THR A CA 1
ATOM 2489 C C . THR A 1 341 ? -11.924 -19.613 -7.669 1.00 95.00 341 THR A C 1
ATOM 2491 O O . THR A 1 341 ? -11.712 -19.526 -8.878 1.00 95.00 341 THR A O 1
ATOM 2494 N N . THR A 1 342 ? -13.158 -19.616 -7.161 1.00 96.00 342 THR A N 1
ATOM 2495 C CA . THR A 1 342 ? -14.396 -19.595 -7.941 1.00 96.00 342 THR A CA 1
ATOM 2496 C C . THR A 1 342 ? -15.438 -18.692 -7.297 1.00 96.00 342 THR A C 1
ATOM 2498 O O . THR A 1 342 ? -15.465 -18.540 -6.078 1.00 96.00 342 THR A O 1
ATOM 2501 N N . GLY A 1 343 ? -16.356 -18.177 -8.115 1.00 96.12 343 GLY A N 1
ATOM 2502 C CA . GLY A 1 343 ? -17.547 -17.471 -7.652 1.00 96.12 343 GLY A CA 1
ATOM 2503 C C . GLY A 1 343 ? -17.335 -15.990 -7.341 1.00 96.12 343 GLY A C 1
ATOM 2504 O O . GLY A 1 343 ? -16.262 -15.414 -7.537 1.00 96.12 343 GLY A O 1
ATOM 2505 N N . THR A 1 344 ? -18.416 -15.379 -6.872 1.00 97.56 344 THR A N 1
ATOM 2506 C CA . THR A 1 344 ? -18.489 -13.976 -6.466 1.00 97.56 344 THR A CA 1
ATOM 2507 C C . THR A 1 344 ? -19.068 -13.890 -5.062 1.00 97.56 344 THR A C 1
ATOM 2509 O O . THR A 1 344 ? -19.978 -14.651 -4.736 1.00 97.56 344 THR A O 1
ATOM 2512 N N . ALA A 1 345 ? -18.601 -12.942 -4.257 1.00 97.69 345 ALA A N 1
ATOM 2513 C CA . ALA A 1 345 ? -19.190 -12.625 -2.960 1.00 97.69 345 ALA A CA 1
ATOM 2514 C C . ALA A 1 345 ? -19.507 -11.133 -2.864 1.00 97.69 345 ALA A C 1
ATOM 2516 O O . ALA A 1 345 ? -18.817 -10.303 -3.452 1.00 97.69 345 ALA A O 1
ATOM 2517 N N . VAL A 1 346 ? -20.544 -10.801 -2.101 1.00 98.06 346 VAL A N 1
ATOM 2518 C CA . VAL A 1 346 ? -20.874 -9.424 -1.730 1.00 98.06 346 VAL A CA 1
ATOM 2519 C C . VAL A 1 346 ? -20.689 -9.308 -0.226 1.00 98.06 346 VAL A C 1
ATOM 2521 O O . VAL A 1 346 ? -21.276 -10.078 0.528 1.00 98.06 346 VAL A O 1
ATOM 2524 N N . PHE A 1 347 ? -19.854 -8.368 0.197 1.00 98.25 347 PHE A N 1
ATOM 2525 C CA . PHE A 1 347 ? -19.582 -8.080 1.595 1.00 98.25 347 PHE A CA 1
ATOM 2526 C C . PHE A 1 347 ? -20.386 -6.855 2.018 1.00 98.25 347 PHE A C 1
ATOM 2528 O O . PHE A 1 347 ? -20.295 -5.796 1.390 1.00 98.25 347 PHE A O 1
ATOM 2535 N N . THR A 1 348 ? -21.164 -7.000 3.085 1.00 97.94 348 THR A N 1
ATOM 2536 C CA . THR A 1 348 ? -22.007 -5.941 3.654 1.00 97.94 348 THR A CA 1
ATOM 2537 C C . THR A 1 348 ? -21.518 -5.541 5.044 1.00 97.94 348 THR A C 1
ATOM 2539 O O . THR A 1 348 ? -20.896 -6.365 5.719 1.00 97.94 348 THR A O 1
ATOM 2542 N N . PRO A 1 349 ? -21.800 -4.313 5.507 1.00 97.75 349 PRO A N 1
ATOM 2543 C CA . PRO A 1 349 ? -21.359 -3.843 6.815 1.00 97.75 349 PRO A CA 1
ATOM 2544 C C . PRO A 1 349 ? -21.754 -4.762 7.972 1.00 97.75 349 PRO A C 1
ATOM 2546 O O . PRO A 1 349 ? -22.919 -5.116 8.138 1.00 97.75 349 PRO A O 1
ATOM 2549 N N . ALA A 1 350 ? -20.762 -5.126 8.783 1.00 96.69 350 ALA A N 1
ATOM 2550 C CA . ALA A 1 350 ? -20.921 -5.880 10.025 1.00 96.69 350 ALA A CA 1
ATOM 2551 C C . ALA A 1 350 ? -20.689 -5.009 11.273 1.00 96.69 350 ALA A C 1
ATOM 2553 O O . ALA A 1 350 ? -20.906 -5.471 12.391 1.00 96.69 350 ALA A O 1
ATOM 2554 N N . GLY A 1 351 ? -20.258 -3.758 11.075 1.00 92.38 351 GLY A N 1
ATOM 2555 C CA . GLY A 1 351 ? -19.911 -2.809 12.128 1.00 92.38 351 GLY A CA 1
ATOM 2556 C C . GLY A 1 351 ? -18.403 -2.695 12.348 1.00 92.38 351 GLY A C 1
ATOM 2557 O O . GLY A 1 351 ? -17.596 -3.059 11.498 1.00 92.38 351 GLY A O 1
ATOM 2558 N N . GLY A 1 352 ? -18.030 -2.156 13.504 1.00 91.69 352 GLY A N 1
ATOM 2559 C CA . GLY A 1 352 ? -16.642 -2.027 13.936 1.00 91.69 352 GLY A CA 1
ATOM 2560 C C . GLY A 1 352 ? -15.843 -0.875 13.332 1.00 91.69 352 GLY A C 1
ATOM 2561 O O . GLY A 1 352 ? -16.221 -0.281 12.323 1.00 91.69 352 GLY A O 1
ATOM 2562 N N . GLY A 1 353 ? -14.729 -0.570 14.005 1.00 92.88 353 GLY A N 1
ATOM 2563 C CA . GLY A 1 353 ? -13.857 0.568 13.712 1.00 92.88 353 GLY A CA 1
ATOM 2564 C C . GLY A 1 353 ? -14.472 1.931 14.052 1.00 92.88 353 GLY A C 1
ATOM 2565 O O . GLY A 1 353 ? -15.385 2.029 14.872 1.00 92.88 353 GLY A O 1
ATOM 2566 N N . ASN A 1 354 ? -13.942 2.991 13.436 1.00 96.00 354 ASN A N 1
ATOM 2567 C CA . ASN A 1 354 ? -14.387 4.377 13.638 1.00 96.00 354 ASN A CA 1
ATOM 2568 C C . ASN A 1 354 ? -15.394 4.865 12.590 1.00 96.00 354 ASN A C 1
ATOM 2570 O O . ASN A 1 354 ? -15.975 5.936 12.765 1.00 96.00 354 ASN A O 1
ATOM 2574 N N . LEU A 1 355 ? -15.601 4.107 11.511 1.00 96.94 355 LEU A N 1
ATOM 2575 C CA . LEU A 1 355 ? -16.628 4.427 10.529 1.00 96.94 355 LEU A CA 1
ATOM 2576 C C . LEU A 1 355 ? -17.997 4.063 11.104 1.00 96.94 355 LEU A C 1
ATOM 2578 O O . LEU A 1 355 ? -18.270 2.912 11.441 1.00 96.94 355 LEU A O 1
ATOM 2582 N N . THR A 1 356 ? -18.871 5.055 11.213 1.00 96.81 356 THR A N 1
ATOM 2583 C CA . THR A 1 356 ? -20.228 4.885 11.750 1.00 96.81 356 THR A CA 1
ATOM 2584 C C . THR A 1 356 ? -21.263 4.997 10.635 1.00 96.81 356 THR A C 1
ATOM 2586 O O . THR A 1 356 ? -20.980 5.554 9.579 1.00 96.81 356 THR A O 1
ATOM 2589 N N . GLY A 1 357 ? -22.462 4.436 10.826 1.00 96.81 357 GLY A N 1
ATOM 2590 C CA . GLY A 1 357 ? -23.528 4.515 9.815 1.00 96.81 357 GLY A CA 1
ATOM 2591 C C . GLY A 1 357 ? -23.153 3.894 8.462 1.00 96.81 357 GLY A C 1
ATOM 2592 O O . GLY A 1 357 ? -23.581 4.392 7.423 1.00 96.81 357 GLY A O 1
ATOM 2593 N N . VAL A 1 358 ? -22.318 2.849 8.471 1.00 97.81 358 VAL A N 1
ATOM 2594 C CA . VAL A 1 358 ? -21.801 2.232 7.245 1.00 97.81 358 VAL A CA 1
ATOM 2595 C C . VAL A 1 358 ? -22.935 1.562 6.458 1.00 97.81 358 VAL A C 1
ATOM 2597 O O . VAL A 1 358 ? -23.716 0.788 7.007 1.00 97.81 358 VAL A O 1
ATOM 2600 N N . SER A 1 359 ? -23.009 1.850 5.161 1.00 98.00 359 SER A N 1
ATOM 2601 C CA . SER A 1 359 ? -23.992 1.349 4.193 1.00 98.00 359 SER A CA 1
ATOM 2602 C C . SER A 1 359 ? -23.317 1.033 2.853 1.00 98.00 359 SER A C 1
ATOM 2604 O O . SER A 1 359 ? -22.165 1.409 2.645 1.00 98.00 359 SER A O 1
ATOM 2606 N N . GLY A 1 360 ? -24.020 0.347 1.946 1.00 97.50 360 GLY A N 1
ATOM 2607 C CA . GLY A 1 360 ? -23.475 -0.109 0.661 1.00 97.50 360 GLY A CA 1
ATOM 2608 C C . GLY A 1 360 ? -22.817 -1.486 0.754 1.00 97.50 360 GLY A C 1
ATOM 2609 O O . GLY A 1 360 ? -23.117 -2.264 1.663 1.00 97.50 360 GLY A O 1
ATOM 2610 N N . SER A 1 361 ? -21.946 -1.814 -0.201 1.00 98.12 361 SER A N 1
ATOM 2611 C CA . SER A 1 361 ? -21.296 -3.129 -0.243 1.00 98.12 361 SER A CA 1
ATOM 2612 C C . SER A 1 361 ? -19.974 -3.140 -1.003 1.00 98.12 361 SER A C 1
ATOM 2614 O O . SER A 1 361 ? -19.703 -2.258 -1.818 1.00 98.12 361 SER A O 1
ATOM 2616 N N . VAL A 1 362 ? -19.185 -4.193 -0.790 1.00 98.25 362 VAL A N 1
ATOM 2617 C CA . VAL A 1 362 ? -18.012 -4.518 -1.608 1.00 98.25 362 VAL A CA 1
ATOM 2618 C C . VAL A 1 362 ? -18.256 -5.845 -2.319 1.00 9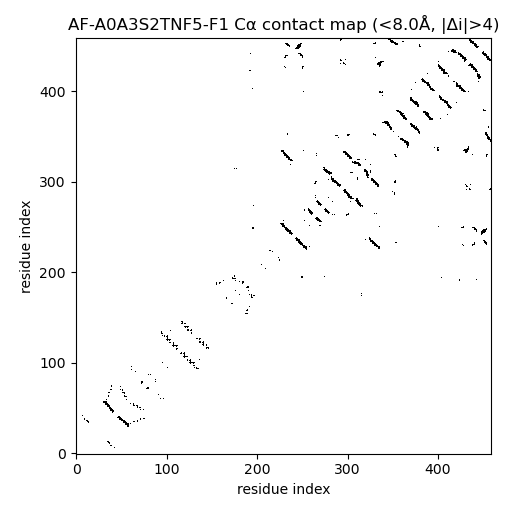8.25 362 VAL A C 1
ATOM 2620 O O . VAL A 1 362 ? -18.391 -6.883 -1.678 1.00 98.25 362 VAL A O 1
ATOM 2623 N N . ALA A 1 363 ? -18.332 -5.818 -3.645 1.00 98.19 363 ALA A N 1
ATOM 2624 C CA . ALA A 1 363 ? -18.466 -7.003 -4.481 1.00 98.19 363 ALA A CA 1
ATOM 2625 C C . ALA A 1 363 ? -17.083 -7.516 -4.892 1.00 98.19 363 ALA A C 1
ATOM 2627 O O . ALA A 1 363 ? -16.244 -6.748 -5.354 1.00 98.19 363 ALA A O 1
ATOM 2628 N N . VAL A 1 364 ? -16.847 -8.815 -4.756 1.00 98.00 364 VAL A N 1
ATOM 2629 C CA . VAL A 1 364 ? -15.571 -9.456 -5.084 1.00 98.00 364 VAL A CA 1
ATOM 2630 C C . VAL A 1 364 ? -15.823 -10.600 -6.046 1.00 98.00 364 VAL A C 1
ATOM 2632 O O . VAL A 1 364 ? -16.640 -11.479 -5.776 1.00 98.00 364 VAL A O 1
ATOM 2635 N N . ASN A 1 365 ? -15.105 -10.608 -7.164 1.00 97.75 365 ASN A N 1
ATOM 2636 C CA . ASN A 1 365 ? -15.040 -11.741 -8.073 1.00 97.75 365 ASN A CA 1
ATOM 2637 C C . ASN A 1 365 ? -13.718 -12.470 -7.847 1.00 97.75 365 ASN A C 1
ATOM 2639 O O . ASN A 1 365 ? -12.654 -11.975 -8.205 1.00 97.75 365 ASN A O 1
ATOM 2643 N N . PHE A 1 366 ? -13.777 -13.660 -7.260 1.00 96.50 366 PHE A N 1
ATOM 2644 C CA . PHE A 1 366 ? -12.577 -14.409 -6.901 1.00 96.50 366 PHE A CA 1
ATOM 2645 C C . PHE A 1 366 ? -11.847 -15.009 -8.112 1.00 96.50 366 PHE A C 1
ATOM 2647 O O . PHE A 1 366 ? -10.649 -15.279 -8.040 1.00 96.50 366 PHE A O 1
ATOM 2654 N N . VAL A 1 367 ? -12.542 -15.164 -9.245 1.00 95.50 367 VAL A N 1
ATOM 2655 C CA . VAL A 1 367 ? -11.962 -15.669 -10.499 1.00 95.50 367 VAL A CA 1
ATOM 2656 C C . VAL A 1 367 ? -11.153 -14.577 -11.191 1.00 95.50 367 VAL A C 1
ATOM 2658 O O . VAL A 1 367 ? -9.985 -14.778 -11.518 1.00 95.50 367 VAL A O 1
ATOM 2661 N N . THR A 1 368 ? -11.764 -13.410 -11.410 1.00 96.56 368 THR A N 1
ATOM 2662 C CA . THR A 1 368 ? -11.107 -12.277 -12.088 1.00 96.56 368 THR A CA 1
ATOM 2663 C C . THR A 1 368 ? -10.252 -11.436 -11.143 1.00 96.56 368 THR A C 1
ATOM 2665 O O . THR A 1 368 ? -9.446 -10.626 -11.596 1.00 96.56 368 THR A O 1
ATOM 2668 N N . ARG A 1 369 ? -10.387 -11.680 -9.834 1.00 96.56 369 ARG A N 1
ATOM 2669 C CA . ARG A 1 369 ? -9.777 -10.946 -8.719 1.00 96.56 369 ARG A CA 1
ATOM 2670 C C . ARG A 1 369 ? -10.243 -9.505 -8.579 1.00 96.56 369 ARG A C 1
ATOM 2672 O O . ARG A 1 369 ? -9.606 -8.731 -7.870 1.00 96.56 369 ARG A O 1
ATOM 2679 N N . ASP A 1 370 ? -11.328 -9.141 -9.249 1.00 97.50 370 ASP A N 1
ATOM 2680 C CA . ASP A 1 370 ? -11.850 -7.783 -9.203 1.00 97.50 370 ASP A CA 1
ATOM 2681 C C . ASP A 1 370 ? -12.565 -7.532 -7.868 1.00 97.50 370 ASP A C 1
ATOM 2683 O O . ASP A 1 370 ? -13.326 -8.370 -7.378 1.00 97.50 370 ASP A O 1
ATOM 2687 N N . VAL A 1 371 ? -12.324 -6.354 -7.300 1.00 97.81 371 VAL A N 1
ATOM 2688 C CA . VAL A 1 371 ? -12.955 -5.833 -6.085 1.00 97.81 371 VAL A CA 1
ATOM 2689 C C . VAL A 1 371 ? -13.652 -4.529 -6.453 1.00 97.81 371 VAL A C 1
ATOM 2691 O O . VAL A 1 371 ? -13.002 -3.576 -6.878 1.00 97.81 371 VAL A O 1
ATOM 2694 N N . GLY A 1 372 ? -14.973 -4.481 -6.307 1.00 97.94 372 GLY A N 1
ATOM 2695 C CA . GLY A 1 372 ? -15.809 -3.322 -6.601 1.00 97.94 372 GLY A CA 1
ATOM 2696 C C . GLY A 1 372 ? -16.475 -2.776 -5.344 1.00 97.94 372 GLY A C 1
ATOM 2697 O O . GLY A 1 372 ? -17.277 -3.464 -4.719 1.00 97.94 372 GLY A O 1
ATOM 2698 N N . VAL A 1 373 ? -16.188 -1.525 -4.997 1.00 98.25 373 VAL A N 1
ATOM 2699 C CA . VAL A 1 373 ? -16.910 -0.776 -3.963 1.00 98.25 373 VAL A CA 1
ATOM 2700 C C . 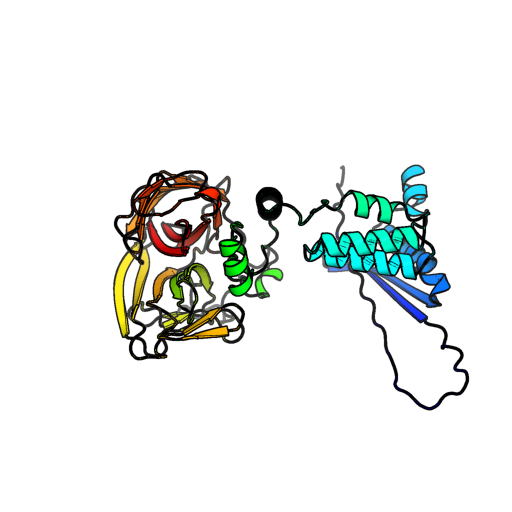VAL A 1 373 ? -18.171 -0.191 -4.595 1.00 98.25 373 VAL A C 1
ATOM 2702 O O . VAL A 1 373 ? -18.080 0.489 -5.617 1.00 98.25 373 VAL A O 1
ATOM 2705 N N . GLN A 1 374 ? -19.338 -0.470 -4.011 1.00 98.06 374 GLN A N 1
ATOM 2706 C CA . GLN A 1 374 ? -20.643 -0.132 -4.579 1.00 98.06 374 GLN A CA 1
ATOM 2707 C C . GLN A 1 374 ? -21.484 0.675 -3.593 1.00 98.06 374 GLN A C 1
ATOM 2709 O O . GLN A 1 374 ? -21.941 0.146 -2.576 1.00 98.06 374 GLN A O 1
ATOM 2714 N N . ASN A 1 375 ? -21.716 1.946 -3.931 1.00 97.94 375 ASN A N 1
ATOM 2715 C CA . ASN A 1 375 ? -22.531 2.893 -3.166 1.00 97.94 375 ASN A CA 1
ATOM 2716 C C . ASN A 1 375 ? -22.220 2.898 -1.664 1.00 97.94 375 ASN A C 1
ATOM 2718 O O . ASN A 1 375 ? -23.126 2.966 -0.834 1.00 97.94 375 ASN A O 1
ATOM 2722 N N . LEU A 1 376 ? -20.937 2.805 -1.318 1.00 98.38 376 LEU A N 1
ATOM 2723 C CA . LEU A 1 376 ? -20.501 2.807 0.067 1.00 98.38 376 LEU A CA 1
ATOM 2724 C C . LEU A 1 376 ? -20.773 4.190 0.680 1.00 98.38 376 LEU A C 1
ATOM 2726 O O . LEU A 1 376 ? -20.567 5.228 0.043 1.00 98.38 376 LEU A O 1
ATOM 2730 N N . GLY A 1 377 ? -21.270 4.211 1.909 1.00 98.06 377 GLY A N 1
ATOM 2731 C CA . GLY A 1 377 ? -21.517 5.446 2.647 1.00 98.06 377 GLY A CA 1
ATOM 2732 C C . GLY A 1 377 ? -21.298 5.243 4.133 1.00 98.06 377 GLY A C 1
ATOM 2733 O O . GLY A 1 377 ? -21.557 4.154 4.633 1.00 98.06 377 GLY A O 1
ATOM 2734 N N . PHE A 1 378 ? -20.784 6.256 4.820 1.00 98.25 378 PHE A N 1
ATOM 2735 C CA . PHE A 1 378 ? -20.462 6.217 6.246 1.00 98.25 378 PHE A CA 1
ATOM 2736 C C . PHE A 1 378 ? -20.163 7.623 6.777 1.00 98.25 378 PHE A C 1
ATOM 2738 O O . PHE A 1 378 ? -19.920 8.559 6.014 1.00 98.25 378 PHE A O 1
ATOM 2745 N N . THR A 1 379 ? -20.128 7.745 8.100 1.00 98.00 379 THR A N 1
ATOM 2746 C CA . THR A 1 379 ? -19.751 8.955 8.826 1.00 98.00 379 THR A CA 1
ATOM 2747 C C . THR A 1 379 ? -18.416 8.756 9.538 1.00 98.00 379 THR A C 1
ATOM 2749 O O . THR A 1 379 ? -18.237 7.768 10.259 1.00 98.00 379 THR A O 1
ATOM 2752 N N . VAL A 1 380 ? -17.501 9.712 9.376 1.00 96.94 380 VAL A N 1
ATOM 2753 C CA . VAL A 1 380 ? -16.199 9.768 10.059 1.00 96.94 380 VAL A CA 1
ATOM 2754 C C . VAL A 1 380 ? -15.900 11.212 10.455 1.00 96.94 380 VAL A C 1
ATOM 2756 O O . VAL A 1 380 ? -16.114 12.119 9.661 1.00 96.94 380 VAL A O 1
ATOM 2759 N N . ASP A 1 381 ? -15.488 11.440 11.704 1.00 94.81 381 ASP A N 1
ATOM 2760 C CA . ASP A 1 381 ? -15.205 12.778 12.260 1.00 94.81 381 ASP A CA 1
ATOM 2761 C C . ASP A 1 381 ? -16.322 13.825 12.032 1.00 94.81 381 ASP A C 1
ATOM 2763 O O . ASP A 1 381 ? -16.068 15.017 11.886 1.00 94.81 381 ASP A O 1
ATOM 2767 N N . GLY A 1 382 ? -17.584 13.381 11.988 1.00 95.88 382 GLY A N 1
ATOM 2768 C CA . GLY A 1 382 ? -18.751 14.238 11.734 1.00 95.88 382 GLY A CA 1
ATOM 2769 C C . GLY A 1 382 ? -19.027 14.548 10.256 1.00 95.88 382 GLY A C 1
ATOM 2770 O O . GLY A 1 382 ? -20.054 15.151 9.951 1.00 95.88 382 GLY A O 1
ATOM 2771 N N . LEU A 1 383 ? -18.167 14.103 9.338 1.00 97.00 383 LEU A N 1
ATOM 2772 C CA . LEU A 1 383 ? -18.363 14.197 7.892 1.00 97.00 383 LEU A CA 1
ATOM 2773 C C . LEU A 1 383 ? -19.125 12.979 7.378 1.00 97.00 383 LEU A C 1
ATOM 2775 O O . LEU A 1 383 ? -18.823 11.852 7.770 1.00 97.00 383 LEU A O 1
ATOM 2779 N N . VAL A 1 384 ? -20.085 13.192 6.476 1.00 98.12 384 VAL A N 1
ATOM 2780 C CA . VAL A 1 384 ? -20.920 12.114 5.921 1.00 98.12 384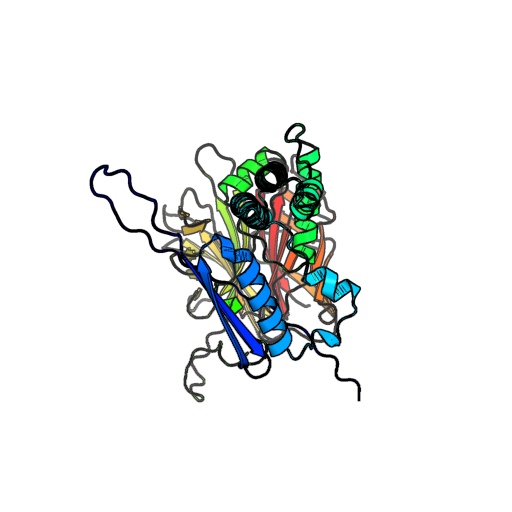 VAL A CA 1
ATOM 2781 C C . VAL A 1 384 ? -20.565 11.886 4.461 1.00 98.12 384 VAL A C 1
ATOM 2783 O O . VAL A 1 384 ? -20.823 12.740 3.613 1.00 98.12 384 VAL A O 1
ATOM 2786 N N . PHE A 1 385 ? -20.026 10.713 4.156 1.00 98.00 385 PHE A N 1
ATOM 2787 C CA . PHE A 1 385 ? -19.705 10.286 2.801 1.00 98.00 385 PHE A CA 1
ATOM 2788 C C . PHE A 1 385 ? -20.789 9.350 2.275 1.00 98.00 385 PHE A C 1
ATOM 2790 O O . PHE A 1 385 ? -21.304 8.504 3.007 1.00 98.00 385 PHE A O 1
ATOM 2797 N N . SER A 1 386 ? -21.151 9.491 1.001 1.00 98.31 386 SER A N 1
ATOM 2798 C CA . SER A 1 386 ? -22.199 8.673 0.387 1.00 98.31 386 SER A CA 1
ATOM 2799 C C . SER A 1 386 ? -21.951 8.427 -1.096 1.00 98.31 386 SER A C 1
ATOM 2801 O O . SER A 1 386 ? -21.268 9.208 -1.765 1.00 98.31 386 SER A O 1
ATOM 2803 N N . GLY A 1 387 ? -22.507 7.331 -1.621 1.00 97.69 387 GLY A N 1
ATOM 2804 C CA . GLY A 1 387 ? -22.390 6.990 -3.040 1.00 97.69 387 GLY A CA 1
ATOM 2805 C C . GLY A 1 387 ? -20.946 6.752 -3.491 1.00 97.69 387 GLY A C 1
ATOM 2806 O O . GLY A 1 387 ? -20.624 6.979 -4.662 1.00 97.69 387 GLY A O 1
ATOM 2807 N N . LEU A 1 388 ? -20.066 6.341 -2.571 1.00 98.12 388 LEU A N 1
ATOM 2808 C CA . LEU A 1 388 ? -18.677 6.037 -2.880 1.00 98.12 388 LEU A CA 1
ATOM 2809 C C . LEU A 1 388 ? -18.621 4.772 -3.735 1.00 98.12 388 LEU A C 1
ATOM 2811 O O . LEU A 1 388 ? -19.120 3.716 -3.341 1.00 98.12 388 LEU A O 1
ATOM 2815 N N . ASN A 1 389 ? -18.017 4.887 -4.912 1.00 98.19 389 ASN A N 1
ATOM 2816 C CA . ASN A 1 389 ? -17.810 3.765 -5.820 1.00 98.19 389 ASN A CA 1
ATOM 2817 C C . ASN A 1 389 ? -16.339 3.690 -6.219 1.00 98.19 389 ASN A C 1
ATOM 2819 O O . ASN A 1 389 ? -15.648 4.707 -6.225 1.00 98.19 389 ASN A O 1
ATOM 2823 N N . GLY A 1 390 ? -15.862 2.500 -6.560 1.00 96.94 390 GLY A N 1
ATOM 2824 C CA . GLY A 1 390 ? -14.493 2.292 -7.019 1.00 96.94 390 GLY A CA 1
ATOM 2825 C C . GLY A 1 390 ? -14.252 0.847 -7.425 1.00 96.94 390 GLY A C 1
ATOM 2826 O O . GLY A 1 390 ? -15.034 -0.041 -7.092 1.00 96.94 390 GLY A O 1
ATOM 2827 N N . SER A 1 391 ? -13.166 0.605 -8.150 1.00 96.44 391 SER A N 1
ATOM 2828 C CA . SER A 1 391 ? -12.781 -0.737 -8.584 1.00 96.44 391 SER A CA 1
ATOM 2829 C C . SER A 1 391 ? -11.279 -0.926 -8.476 1.00 96.44 391 SER A C 1
ATOM 2831 O O . SER A 1 391 ? -10.515 -0.021 -8.804 1.00 96.44 391 SER A O 1
ATOM 2833 N N . THR A 1 392 ? -10.861 -2.111 -8.061 1.00 96.19 392 THR A N 1
ATOM 2834 C CA . THR A 1 392 ? -9.460 -2.528 -8.029 1.00 96.19 392 THR A CA 1
ATOM 2835 C C . THR A 1 392 ? -9.364 -4.047 -8.177 1.00 96.19 392 THR A C 1
ATOM 2837 O O . THR A 1 392 ? -10.361 -4.714 -8.460 1.00 96.19 392 THR A O 1
ATOM 2840 N N . ARG A 1 393 ? -8.171 -4.609 -7.996 1.00 95.50 393 ARG A N 1
ATOM 2841 C CA . ARG A 1 393 ? -7.926 -6.044 -7.910 1.00 95.50 393 ARG A CA 1
ATOM 2842 C C . ARG A 1 393 ? -7.193 -6.387 -6.629 1.00 95.50 393 ARG A C 1
ATOM 2844 O O . ARG A 1 393 ? -6.348 -5.618 -6.177 1.00 95.50 393 ARG A O 1
ATOM 2851 N N . PHE A 1 394 ? -7.484 -7.558 -6.076 1.00 94.12 394 PHE A N 1
ATOM 2852 C CA . PHE A 1 394 ? -6.700 -8.084 -4.964 1.00 94.12 394 PHE A CA 1
ATOM 2853 C C . PHE A 1 394 ? -5.484 -8.879 -5.444 1.00 94.12 394 PHE A C 1
ATOM 2855 O O . PHE A 1 394 ? -5.516 -9.568 -6.472 1.00 94.12 394 PHE A O 1
ATOM 2862 N N . ASP A 1 395 ? -4.401 -8.809 -4.672 1.00 88.69 395 ASP A N 1
ATOM 2863 C CA . ASP A 1 395 ? -3.192 -9.584 -4.922 1.00 88.69 395 ASP A CA 1
ATOM 2864 C C . ASP A 1 395 ? -3.263 -10.939 -4.213 1.00 88.69 395 ASP A C 1
ATOM 2866 O O . ASP A 1 395 ? -2.983 -11.061 -3.022 1.00 88.69 395 ASP A O 1
ATOM 2870 N N . ALA A 1 396 ? -3.565 -11.991 -4.976 1.00 83.38 396 ALA A N 1
ATOM 2871 C CA . ALA A 1 396 ? -3.611 -13.368 -4.478 1.00 83.38 396 ALA A CA 1
ATOM 2872 C C . ALA A 1 396 ? -2.247 -13.923 -4.006 1.00 83.38 396 ALA A C 1
ATOM 2874 O O . ALA A 1 396 ? -2.177 -15.072 -3.572 1.00 83.38 396 ALA A O 1
ATOM 2875 N N . ARG A 1 397 ? -1.148 -13.169 -4.161 1.00 81.00 397 ARG A N 1
ATOM 2876 C CA . ARG A 1 397 ? 0.166 -13.523 -3.597 1.00 81.00 397 ARG A CA 1
ATOM 2877 C C . ARG A 1 397 ? 0.278 -13.154 -2.121 1.00 81.00 397 ARG A C 1
ATOM 2879 O O . ARG A 1 397 ? 1.084 -13.762 -1.427 1.00 81.00 397 ARG A O 1
ATOM 2886 N N . THR A 1 398 ? -0.514 -12.192 -1.654 1.00 78.31 398 THR A N 1
ATOM 2887 C CA . THR A 1 398 ? -0.672 -11.922 -0.220 1.00 78.31 398 THR A CA 1
ATOM 2888 C C . THR A 1 398 ? -1.732 -12.876 0.324 1.00 78.31 398 THR A C 1
ATOM 2890 O O . THR A 1 398 ? -2.757 -13.078 -0.330 1.00 78.31 398 THR A O 1
ATOM 2893 N N . LEU A 1 399 ? -1.480 -13.525 1.467 1.00 77.81 399 LEU A N 1
ATOM 2894 C CA . LEU A 1 399 ? -2.356 -14.596 1.969 1.00 77.81 399 LEU A CA 1
ATOM 2895 C C . LEU A 1 399 ? -3.755 -14.055 2.274 1.00 77.81 399 LEU A C 1
ATOM 2897 O O . LEU A 1 399 ? -4.758 -14.616 1.837 1.00 77.81 399 LEU A O 1
ATOM 2901 N N . SER A 1 400 ? -3.801 -12.888 2.909 1.00 89.69 400 SER A N 1
ATOM 2902 C CA . SER A 1 400 ? -5.025 -12.143 3.186 1.00 89.69 400 SER A CA 1
ATOM 2903 C C . SER A 1 400 ? -5.673 -11.481 1.964 1.00 89.69 400 SER A C 1
ATOM 2905 O O . SER A 1 400 ? -6.702 -10.834 2.127 1.00 89.69 400 SER A O 1
ATOM 2907 N N . GLY A 1 401 ? -5.121 -11.614 0.752 1.00 91.75 401 GLY A N 1
ATOM 2908 C CA . GLY A 1 401 ? -5.691 -11.028 -0.464 1.00 91.75 401 GLY A CA 1
ATOM 2909 C C . GLY A 1 401 ? -5.823 -9.504 -0.391 1.00 91.75 401 GLY A C 1
ATOM 2910 O O . GLY A 1 401 ? -6.898 -8.960 -0.642 1.00 91.75 401 GLY A O 1
ATOM 2911 N N . ALA A 1 402 ? -4.739 -8.816 -0.040 1.00 93.88 402 ALA A N 1
ATOM 2912 C CA . ALA A 1 402 ? -4.704 -7.366 0.063 1.00 93.88 402 ALA A CA 1
ATOM 2913 C C . ALA A 1 402 ? -5.115 -6.690 -1.256 1.00 93.88 402 ALA A C 1
ATOM 2915 O O . ALA A 1 402 ? -4.739 -7.125 -2.351 1.00 93.88 402 ALA A O 1
ATOM 2916 N N . PHE A 1 403 ? -5.856 -5.590 -1.153 1.00 95.75 403 PHE A N 1
ATOM 2917 C CA . PHE A 1 403 ? -6.186 -4.717 -2.280 1.00 95.75 403 PHE A CA 1
ATOM 2918 C C . PHE A 1 403 ? -6.132 -3.252 -1.865 1.00 95.75 403 PHE A C 1
ATOM 2920 O O . PHE A 1 403 ? -6.323 -2.911 -0.695 1.00 95.75 403 PHE A O 1
ATOM 2927 N N . SER A 1 404 ? -5.913 -2.381 -2.845 1.00 95.19 404 SER A N 1
ATOM 2928 C CA . SER A 1 404 ? -6.038 -0.935 -2.696 1.00 95.19 404 SER A CA 1
ATOM 2929 C C . SER A 1 404 ? -6.475 -0.297 -4.009 1.00 95.19 404 SER A C 1
ATOM 2931 O O . SER A 1 404 ? -6.186 -0.812 -5.088 1.00 95.19 404 SER A O 1
ATOM 2933 N N . GLY A 1 405 ? -7.211 0.804 -3.938 1.00 94.00 405 GLY A N 1
ATOM 2934 C CA . GLY A 1 405 ? -7.706 1.524 -5.104 1.00 94.00 405 GLY A CA 1
ATOM 2935 C C . GLY A 1 405 ? -8.172 2.930 -4.753 1.00 94.00 405 GLY A C 1
ATOM 2936 O O . GLY A 1 405 ? -8.099 3.361 -3.604 1.00 94.00 405 GLY A O 1
ATOM 2937 N N . ASN A 1 406 ? -8.673 3.640 -5.759 1.00 95.06 406 ASN A N 1
ATOM 2938 C CA . ASN A 1 406 ? -9.190 4.997 -5.621 1.00 95.06 406 ASN A CA 1
ATOM 2939 C C . ASN A 1 406 ? -10.694 5.002 -5.868 1.00 95.06 406 ASN A C 1
ATOM 2941 O O . ASN A 1 406 ? -11.203 4.224 -6.683 1.00 95.06 406 ASN A O 1
ATOM 2945 N N . TYR A 1 407 ? -11.407 5.909 -5.206 1.00 96.81 407 TYR A N 1
ATOM 2946 C CA . TYR A 1 407 ? -12.822 6.079 -5.501 1.00 96.81 407 TYR A CA 1
ATOM 2947 C C . TYR A 1 407 ? -13.001 6.749 -6.868 1.00 96.81 407 TYR A C 1
ATOM 2949 O O . TYR A 1 407 ? -12.388 7.768 -7.180 1.00 96.81 407 TYR A O 1
ATOM 2957 N N . SER A 1 408 ? -13.871 6.191 -7.702 1.00 95.56 408 SER A N 1
ATOM 2958 C CA . SER A 1 408 ? -14.243 6.762 -8.996 1.00 95.56 408 SER A CA 1
ATOM 2959 C C . SER A 1 408 ? -15.323 7.835 -8.865 1.00 95.56 408 SER A C 1
ATOM 2961 O O . SER A 1 408 ? -15.407 8.728 -9.705 1.00 95.56 408 SER A O 1
ATOM 2963 N N . SER A 1 409 ? -16.161 7.756 -7.829 1.00 97.31 409 SER A N 1
ATOM 2964 C CA . SER A 1 409 ? -17.247 8.706 -7.579 1.00 97.31 409 SER A CA 1
ATOM 2965 C C . SER A 1 409 ? -17.653 8.728 -6.107 1.00 97.31 409 SER A C 1
ATOM 2967 O O . SER A 1 409 ? -17.279 7.845 -5.340 1.00 97.31 409 SER A O 1
ATOM 2969 N N . GLY A 1 410 ? -18.465 9.720 -5.747 1.00 97.38 410 GLY A N 1
ATOM 2970 C CA . GLY A 1 410 ? -19.132 9.847 -4.456 1.00 97.38 410 GLY A CA 1
ATOM 2971 C C . GLY A 1 410 ? -19.318 11.306 -4.066 1.00 97.38 410 GLY A C 1
ATOM 2972 O O . GLY A 1 410 ? -18.888 12.210 -4.784 1.00 97.38 410 GLY A O 1
ATOM 2973 N N . SER A 1 411 ? -19.964 11.532 -2.932 1.00 97.50 411 SER A N 1
ATOM 2974 C CA . SER A 1 411 ? -20.184 12.859 -2.367 1.00 97.50 411 SER A CA 1
ATOM 2975 C C . SER A 1 411 ? -19.830 12.878 -0.886 1.00 97.50 411 SER A C 1
ATOM 2977 O O . SER A 1 411 ? -19.805 11.842 -0.218 1.00 97.50 411 SER A O 1
ATOM 2979 N N . CYS A 1 412 ? -19.575 14.079 -0.378 1.00 98.00 412 CYS A N 1
ATOM 2980 C CA . CYS A 1 412 ? -19.394 14.318 1.041 1.00 98.00 412 CYS A CA 1
ATOM 2981 C C . CYS A 1 412 ? -20.235 15.511 1.487 1.00 98.00 412 CYS A C 1
ATOM 2983 O O . CYS A 1 412 ? -20.190 16.575 0.870 1.00 98.00 412 CYS A O 1
ATOM 2985 N N . THR A 1 413 ? -20.963 15.335 2.585 1.00 97.88 413 THR A N 1
ATOM 2986 C CA . THR A 1 413 ? -21.650 16.403 3.309 1.00 97.88 413 THR A CA 1
ATOM 2987 C C . THR A 1 413 ? -20.784 16.836 4.488 1.00 97.88 413 THR A C 1
ATOM 2989 O O . THR A 1 413 ? -20.363 16.001 5.286 1.00 97.88 413 THR A O 1
ATOM 2992 N N . GLY A 1 414 ? -20.523 18.141 4.592 1.00 96.44 414 GLY A N 1
ATOM 2993 C CA . GLY A 1 414 ? -19.642 18.734 5.606 1.00 96.44 414 GLY A CA 1
ATOM 2994 C C . GLY A 1 414 ? -18.210 18.989 5.124 1.00 96.44 414 GLY A C 1
ATOM 2995 O O . GLY A 1 414 ? -17.515 19.801 5.723 1.00 96.44 414 GLY A O 1
ATOM 2996 N N . CYS A 1 415 ? -17.786 18.364 4.020 1.00 96.25 415 CYS A N 1
ATOM 2997 C CA . CYS A 1 415 ? -16.486 18.631 3.409 1.00 96.25 415 CYS A CA 1
ATOM 2998 C C . CYS A 1 415 ? -16.431 20.034 2.783 1.00 96.25 415 CYS A C 1
ATOM 3000 O O . CYS A 1 415 ? -17.407 20.503 2.194 1.00 96.25 415 CYS A O 1
ATOM 3002 N N . THR A 1 416 ? -15.256 20.665 2.823 1.00 94.81 416 THR A N 1
ATOM 3003 C CA . THR A 1 416 ? -14.989 21.920 2.092 1.00 94.81 416 THR A CA 1
ATOM 3004 C C . THR A 1 416 ? -14.787 21.684 0.590 1.00 94.81 416 THR A C 1
ATOM 3006 O O . THR A 1 416 ? -15.103 22.545 -0.229 1.00 94.81 416 THR A O 1
ATOM 3009 N N . GLY A 1 417 ? -14.324 20.489 0.219 1.00 92.06 417 GLY A N 1
ATOM 3010 C CA . GLY A 1 417 ? -14.234 20.002 -1.150 1.00 92.06 417 GLY A CA 1
ATOM 3011 C C . GLY A 1 417 ? -13.851 18.525 -1.188 1.00 92.06 417 GLY A C 1
ATOM 3012 O O . GLY A 1 417 ? -12.768 18.152 -0.767 1.00 92.06 417 GLY A O 1
ATOM 3013 N N . PHE A 1 418 ? -14.712 17.665 -1.728 1.00 94.31 418 PHE A N 1
ATOM 3014 C CA . PHE A 1 418 ? -14.417 16.236 -1.844 1.00 94.31 418 PHE A CA 1
ATOM 3015 C C . PHE A 1 418 ? -13.969 15.874 -3.259 1.00 94.31 418 PHE A C 1
ATOM 3017 O O . PHE A 1 418 ? -14.662 16.171 -4.233 1.00 94.31 418 PHE A O 1
ATOM 3024 N N . VAL A 1 419 ? -12.822 15.200 -3.369 1.00 89.56 419 VAL A N 1
ATOM 3025 C CA . VAL A 1 419 ? -12.300 14.680 -4.641 1.00 89.56 419 VAL A CA 1
ATOM 3026 C C . VAL A 1 419 ? -12.195 13.155 -4.534 1.00 89.56 419 VAL A C 1
ATOM 3028 O O . VAL A 1 419 ? -11.193 12.659 -4.007 1.00 89.56 419 VAL A O 1
ATOM 3031 N N . PRO A 1 420 ? -13.192 12.394 -5.037 1.00 93.06 420 PRO A N 1
ATOM 3032 C CA . PRO A 1 420 ? -13.209 10.934 -4.931 1.00 93.06 420 PRO A CA 1
ATOM 3033 C C . PRO A 1 420 ? -11.919 10.290 -5.449 1.00 93.06 420 PRO A C 1
ATOM 3035 O O . PRO A 1 420 ? -11.328 9.458 -4.775 1.00 93.06 420 PRO A O 1
ATOM 3038 N N . GLN A 1 421 ? -11.421 10.763 -6.593 1.00 91.31 421 GLN A N 1
ATOM 3039 C CA . GLN A 1 421 ? -10.241 10.206 -7.264 1.00 91.31 421 GLN A CA 1
ATOM 3040 C C . GLN A 1 421 ? -8.939 10.390 -6.479 1.00 91.31 421 GLN A C 1
ATOM 3042 O O . GLN A 1 421 ? -7.998 9.627 -6.681 1.00 91.31 421 GLN A O 1
ATOM 3047 N N . SER A 1 422 ? -8.874 11.376 -5.581 1.00 88.00 422 SER A N 1
ATOM 3048 C CA . SER A 1 422 ? -7.731 11.552 -4.680 1.00 88.00 422 SER A CA 1
ATOM 3049 C C . SER A 1 422 ? -7.878 10.774 -3.379 1.00 88.00 422 SER A C 1
ATOM 3051 O O . SER A 1 422 ? -6.913 10.661 -2.633 1.00 88.00 422 SER A O 1
ATOM 3053 N N . SER A 1 423 ? -9.075 10.262 -3.105 1.00 93.38 423 SER A N 1
ATOM 3054 C CA . SER A 1 423 ? -9.365 9.456 -1.932 1.00 93.38 423 SER A CA 1
ATOM 3055 C C . SER A 1 423 ? -9.169 7.979 -2.259 1.00 93.38 423 SER A C 1
ATOM 3057 O O . SER A 1 423 ? -9.463 7.515 -3.365 1.00 93.38 423 SER A O 1
ATOM 3059 N N . VAL A 1 424 ? -8.670 7.236 -1.284 1.00 94.88 424 VAL A N 1
ATOM 3060 C CA . VAL A 1 424 ? -8.200 5.864 -1.468 1.00 94.88 424 VAL A CA 1
ATOM 3061 C C . VAL A 1 424 ? -8.883 4.929 -0.491 1.00 94.88 424 VAL A C 1
ATOM 3063 O O . VAL A 1 424 ? -9.256 5.317 0.617 1.00 94.88 424 VAL A O 1
ATOM 3066 N N . PHE A 1 425 ? -9.041 3.687 -0.919 1.00 96.69 425 PHE A N 1
ATOM 3067 C CA . PHE A 1 425 ? -9.531 2.595 -0.100 1.00 96.69 425 PHE A CA 1
ATOM 3068 C C . PHE A 1 425 ? -8.617 1.386 -0.232 1.00 96.69 425 PHE A C 1
ATOM 3070 O O . PHE A 1 425 ? -7.903 1.226 -1.221 1.00 96.69 425 PHE A O 1
ATOM 3077 N N . GLY A 1 426 ? -8.680 0.502 0.749 1.00 96.56 426 GLY A N 1
ATOM 3078 C CA . GLY A 1 426 ? -8.002 -0.778 0.730 1.00 96.56 426 GLY A CA 1
ATOM 3079 C C . GLY A 1 426 ? -8.632 -1.750 1.708 1.00 96.56 426 GLY A C 1
ATOM 3080 O O . GLY A 1 426 ? -9.578 -1.419 2.424 1.00 96.56 426 GLY A O 1
ATOM 3081 N N . GLY A 1 427 ? -8.124 -2.971 1.726 1.00 96.56 427 GLY A N 1
ATOM 3082 C CA . GLY A 1 427 ? -8.604 -3.969 2.661 1.00 96.56 427 GLY A CA 1
ATOM 3083 C C . GLY A 1 427 ? -7.830 -5.272 2.630 1.00 96.56 427 GLY A C 1
ATOM 3084 O O . GLY A 1 427 ? -6.925 -5.455 1.818 1.00 96.56 427 GLY A O 1
ATOM 3085 N N . ASN A 1 428 ? -8.200 -6.155 3.554 1.00 97.25 428 ASN A N 1
ATOM 3086 C CA . ASN A 1 428 ? -7.692 -7.519 3.689 1.00 97.25 428 ASN A CA 1
ATOM 3087 C C . ASN A 1 428 ? -8.859 -8.456 4.020 1.00 97.25 428 ASN A C 1
ATOM 3089 O O . ASN A 1 428 ? -9.754 -8.090 4.786 1.00 97.25 428 ASN A O 1
ATOM 3093 N N . PHE A 1 429 ? -8.843 -9.666 3.475 1.00 97.62 429 PHE A N 1
ATOM 3094 C CA . PHE A 1 429 ? -9.840 -10.693 3.754 1.00 97.62 429 PHE A CA 1
ATOM 3095 C C . PHE A 1 429 ? -9.544 -11.425 5.065 1.00 97.62 429 PHE A C 1
ATOM 3097 O O . PHE A 1 429 ? -8.394 -11.753 5.379 1.00 97.62 429 PHE A O 1
ATOM 3104 N N . LEU A 1 430 ? -10.610 -11.738 5.799 1.00 97.31 430 LEU A N 1
ATOM 3105 C CA . LEU A 1 430 ? -10.589 -12.449 7.073 1.00 97.31 430 LEU A CA 1
ATOM 3106 C C . LEU A 1 430 ? -11.245 -13.824 6.974 1.00 97.31 430 LEU A C 1
ATOM 3108 O O . LEU A 1 430 ? -12.175 -14.028 6.188 1.00 97.31 430 LEU A O 1
ATOM 3112 N N . GLY A 1 431 ? -10.819 -14.719 7.861 1.00 96.19 431 GLY A N 1
ATOM 3113 C CA . GLY A 1 431 ? -11.346 -16.074 7.968 1.00 96.19 431 GLY A CA 1
ATOM 3114 C C . GLY A 1 431 ? -10.766 -17.005 6.907 1.00 96.19 431 GLY A C 1
ATOM 3115 O O . GLY A 1 431 ? -10.284 -16.589 5.859 1.00 96.19 431 GLY A O 1
ATOM 3116 N N . SER A 1 432 ? -10.812 -18.302 7.172 1.00 93.31 432 SER A N 1
ATOM 3117 C CA . SER A 1 432 ? -10.271 -19.367 6.329 1.00 93.31 432 SER A CA 1
ATOM 3118 C C . SER A 1 432 ? -10.691 -19.279 4.854 1.00 93.31 432 SER A C 1
ATOM 3120 O O . SER A 1 432 ? -9.840 -19.540 4.002 1.00 93.31 432 SER A O 1
ATOM 3122 N N . ASN A 1 433 ? -11.930 -18.850 4.560 1.00 94.19 433 ASN A N 1
ATOM 3123 C CA . ASN A 1 433 ? -12.506 -18.780 3.208 1.00 94.19 433 ASN A CA 1
ATOM 3124 C C . ASN A 1 433 ? -12.896 -17.355 2.757 1.00 94.19 433 ASN A C 1
ATOM 3126 O O . ASN A 1 433 ? -13.814 -17.186 1.937 1.00 94.19 433 ASN A O 1
ATOM 3130 N N . ALA A 1 434 ? -12.210 -16.327 3.273 1.00 96.44 434 ALA A N 1
ATOM 3131 C CA . ALA A 1 434 ? -12.512 -14.920 2.993 1.00 96.44 434 ALA A CA 1
ATOM 3132 C C . ALA A 1 434 ? -13.974 -14.554 3.328 1.00 96.44 434 ALA A C 1
ATOM 3134 O O . ALA A 1 434 ? -14.686 -13.963 2.511 1.00 96.44 434 ALA A O 1
ATOM 3135 N N . ASP A 1 435 ? -14.457 -14.966 4.500 1.00 97.50 435 ASP A N 1
ATOM 3136 C CA . ASP A 1 435 ? -15.838 -14.737 4.951 1.00 97.50 435 ASP A CA 1
ATOM 3137 C C . ASP A 1 435 ? -16.027 -13.357 5.598 1.00 97.50 435 ASP A C 1
ATOM 3139 O O . ASP A 1 435 ? -17.148 -12.848 5.693 1.00 97.50 435 ASP A O 1
ATOM 3143 N N . GLY A 1 436 ? -14.923 -12.719 5.985 1.00 97.88 436 GLY A N 1
ATOM 3144 C CA . GLY A 1 436 ? -14.872 -11.331 6.420 1.00 97.88 436 GLY A CA 1
ATOM 3145 C C . GLY A 1 436 ? -13.941 -10.495 5.551 1.00 97.88 436 GLY A C 1
ATOM 3146 O O . GLY A 1 436 ? -13.130 -11.007 4.780 1.00 97.88 436 GLY A O 1
ATOM 3147 N N . LEU A 1 437 ? -14.062 -9.183 5.688 1.00 97.88 437 LEU A N 1
ATOM 3148 C CA . LEU A 1 437 ? -13.264 -8.206 4.973 1.00 97.88 437 LEU A CA 1
ATOM 3149 C C . LEU A 1 437 ? -13.045 -6.987 5.869 1.00 97.88 437 LEU A C 1
ATOM 3151 O O . LEU A 1 437 ? -13.995 -6.295 6.233 1.00 97.88 437 LEU A O 1
ATOM 3155 N N . ILE A 1 438 ? -11.789 -6.707 6.207 1.00 98.12 438 ILE A N 1
ATOM 3156 C CA . ILE A 1 438 ? -11.405 -5.420 6.787 1.00 98.12 438 ILE A CA 1
ATOM 3157 C C . ILE A 1 438 ? -11.338 -4.423 5.646 1.00 98.12 438 ILE A C 1
ATOM 3159 O O . ILE A 1 438 ? -10.585 -4.626 4.695 1.00 98.12 438 ILE A O 1
ATOM 3163 N N . PHE A 1 439 ? -12.099 -3.344 5.758 1.00 98.00 439 PHE A N 1
ATOM 3164 C CA . PHE A 1 439 ? -12.073 -2.231 4.828 1.00 98.00 439 PHE A CA 1
ATOM 3165 C C . PHE A 1 439 ? -11.458 -1.016 5.513 1.00 98.00 439 PHE A C 1
ATOM 3167 O O . PHE A 1 439 ? -11.845 -0.670 6.626 1.00 98.00 439 PHE A O 1
ATOM 3174 N N . SER A 1 440 ? -10.518 -0.353 4.851 1.00 97.12 440 SER A N 1
ATOM 3175 C CA . SER A 1 440 ? -9.894 0.877 5.327 1.00 97.12 440 SER A CA 1
ATOM 3176 C C . SER A 1 440 ? -9.910 1.939 4.236 1.00 97.12 440 SER A C 1
ATOM 3178 O O . SER A 1 440 ? -9.896 1.632 3.046 1.00 97.12 440 SER A O 1
ATOM 3180 N N . THR A 1 441 ? -9.964 3.204 4.634 1.00 97.06 441 THR A N 1
ATOM 3181 C CA . THR A 1 441 ? -10.084 4.336 3.714 1.00 97.06 441 THR A CA 1
ATOM 3182 C C . THR A 1 441 ? -9.299 5.534 4.216 1.00 97.06 441 THR A C 1
ATOM 3184 O O . THR A 1 441 ? -9.185 5.741 5.424 1.00 97.06 441 THR A O 1
ATOM 3187 N N . ILE A 1 442 ? -8.812 6.346 3.279 1.00 95.75 442 ILE A N 1
ATOM 3188 C CA . ILE A 1 442 ? -8.298 7.692 3.531 1.00 95.75 442 ILE A CA 1
ATOM 3189 C C . ILE A 1 442 ? -9.021 8.645 2.581 1.00 95.75 442 ILE A C 1
ATOM 3191 O O . ILE A 1 442 ? -8.997 8.471 1.361 1.00 95.75 442 ILE A O 1
ATOM 3195 N N . LEU A 1 443 ? -9.698 9.635 3.150 1.00 95.19 443 LEU A N 1
ATOM 3196 C CA . LEU A 1 443 ? -10.540 10.586 2.430 1.00 95.19 443 LEU A CA 1
ATOM 3197 C C . LEU A 1 443 ? -9.951 11.985 2.534 1.00 95.19 443 LEU A C 1
ATOM 3199 O O . LEU A 1 443 ? -9.463 12.367 3.595 1.00 95.19 443 LEU A O 1
ATOM 3203 N N . LEU A 1 444 ? -10.025 12.751 1.446 1.00 92.88 444 LEU A N 1
ATOM 3204 C CA . LEU A 1 444 ? -9.648 14.163 1.438 1.00 92.88 444 LEU A CA 1
ATOM 3205 C C . LEU A 1 444 ? -10.915 15.015 1.386 1.00 92.88 444 LEU A C 1
ATOM 3207 O O . LEU A 1 444 ? -11.646 14.972 0.395 1.00 92.88 444 LEU A O 1
ATOM 3211 N N . ASP A 1 445 ? -11.152 15.800 2.434 1.00 92.06 445 ASP A N 1
ATOM 3212 C CA . ASP A 1 445 ? -12.322 16.680 2.563 1.00 92.06 445 ASP A CA 1
ATOM 3213 C C . ASP A 1 445 ? -12.079 18.104 2.025 1.00 92.06 445 ASP A C 1
ATOM 3215 O O . ASP A 1 445 ? -12.946 18.974 2.151 1.00 92.06 445 ASP A O 1
ATOM 3219 N N . GLY A 1 446 ? -10.893 18.339 1.454 1.00 88.00 446 GLY A N 1
ATOM 3220 C CA . GLY A 1 446 ? -10.436 19.616 0.905 1.00 88.00 446 GLY A CA 1
ATOM 3221 C C . GLY A 1 446 ? -9.523 20.402 1.847 1.00 88.00 446 GLY A C 1
ATOM 3222 O O . GLY A 1 446 ? -8.736 21.217 1.368 1.00 88.00 446 GLY A O 1
ATOM 3223 N N . ALA A 1 447 ? -9.566 20.122 3.151 1.00 87.75 447 ALA A N 1
ATOM 3224 C CA . ALA A 1 447 ? -8.775 20.803 4.176 1.00 87.75 447 ALA A CA 1
ATOM 3225 C C . ALA A 1 447 ? -7.844 19.850 4.946 1.00 87.75 447 ALA A C 1
ATOM 3227 O O . ALA A 1 447 ? -6.728 20.225 5.308 1.00 87.75 447 ALA A O 1
ATOM 3228 N N . ALA A 1 448 ? -8.289 18.620 5.176 1.00 90.38 448 ALA A N 1
ATOM 3229 C CA . ALA A 1 448 ? -7.645 17.600 5.980 1.00 90.38 448 ALA A CA 1
ATOM 3230 C C . ALA A 1 448 ? -7.796 16.205 5.345 1.00 90.38 448 ALA A C 1
ATOM 3232 O O . ALA A 1 448 ? -8.372 16.014 4.268 1.00 90.38 448 ALA A O 1
ATOM 3233 N N . THR A 1 449 ? -7.207 15.220 6.020 1.00 93.69 449 THR A N 1
ATOM 3234 C CA . THR A 1 449 ? -7.350 13.800 5.686 1.00 93.69 449 THR A CA 1
ATOM 3235 C C . THR A 1 449 ? -8.112 13.097 6.794 1.00 93.69 449 THR A C 1
ATOM 3237 O O . THR A 1 449 ? -7.861 13.354 7.969 1.00 93.69 449 THR A O 1
ATOM 3240 N N . HIS A 1 450 ? -9.010 12.193 6.416 1.00 94.88 450 HIS A N 1
ATOM 3241 C CA . HIS A 1 450 ? -9.806 11.397 7.345 1.00 94.88 450 HIS A CA 1
ATOM 3242 C C . HIS A 1 450 ? -9.554 9.924 7.083 1.00 94.88 450 HIS A C 1
ATOM 3244 O O . HIS A 1 450 ? -9.821 9.418 5.991 1.00 94.88 450 HIS A O 1
ATOM 3250 N N . GLY A 1 451 ? -9.013 9.248 8.089 1.00 95.38 451 GLY A N 1
ATOM 3251 C CA . GLY A 1 451 ? -8.730 7.825 8.052 1.00 95.38 451 GLY A CA 1
ATOM 3252 C C . GLY A 1 451 ? -9.839 7.040 8.728 1.00 95.38 451 GLY A C 1
ATOM 3253 O O . GLY A 1 451 ? -10.334 7.437 9.784 1.00 95.38 451 GLY A O 1
ATOM 3254 N N . GLY A 1 452 ? -10.221 5.903 8.159 1.00 96.69 452 GLY A N 1
ATOM 3255 C CA . GLY A 1 452 ? -11.160 5.032 8.842 1.00 96.69 452 GLY A CA 1
ATOM 3256 C C . GLY A 1 452 ? -11.062 3.572 8.473 1.00 96.69 452 GLY A C 1
ATOM 3257 O O . GLY A 1 452 ? -10.497 3.211 7.442 1.00 96.69 452 GLY A O 1
ATOM 3258 N N . THR A 1 453 ? -11.611 2.735 9.345 1.00 97.50 453 THR A N 1
ATOM 3259 C CA . THR A 1 453 ? -11.684 1.287 9.165 1.00 97.50 453 THR A CA 1
ATOM 3260 C C . THR A 1 453 ? -13.060 0.757 9.564 1.00 97.50 453 THR A C 1
ATOM 3262 O O . THR A 1 453 ? -13.716 1.328 10.438 1.00 97.50 453 THR A O 1
ATOM 3265 N N . THR A 1 454 ? -13.519 -0.311 8.912 1.00 98.06 454 THR A N 1
ATOM 3266 C CA . THR A 1 454 ? -14.765 -1.021 9.232 1.00 98.06 454 THR A CA 1
ATOM 3267 C C . THR A 1 454 ? -14.688 -2.494 8.835 1.00 98.06 454 THR A C 1
ATOM 3269 O O . THR A 1 454 ? -13.895 -2.874 7.970 1.00 98.06 454 THR A O 1
ATOM 3272 N N . LEU A 1 455 ? -15.507 -3.333 9.471 1.00 98.12 455 LEU A N 1
ATOM 3273 C CA . LEU A 1 455 ? -15.657 -4.737 9.119 1.00 98.12 455 LEU A CA 1
ATOM 3274 C C . LEU A 1 455 ? -16.850 -4.902 8.175 1.00 98.12 455 LEU A C 1
ATOM 3276 O O . LEU A 1 455 ? -17.981 -4.509 8.473 1.00 98.12 455 LEU A O 1
ATOM 3280 N N . LEU A 1 456 ? -16.604 -5.562 7.052 1.00 98.25 456 LEU A N 1
ATOM 3281 C CA . LEU A 1 456 ? -17.623 -6.067 6.147 1.00 98.25 456 LEU A CA 1
ATOM 3282 C C . LEU A 1 456 ? -17.621 -7.599 6.236 1.00 98.25 456 LEU A C 1
ATOM 3284 O O . LEU A 1 456 ? -16.569 -8.215 6.400 1.00 98.25 456 LEU A O 1
ATOM 3288 N N . LYS A 1 457 ? -18.785 -8.234 6.128 1.00 97.69 457 LYS A N 1
ATOM 3289 C CA . LYS A 1 457 ? -18.903 -9.698 6.141 1.00 97.69 457 LYS A CA 1
ATOM 3290 C C . LYS A 1 457 ? -19.738 -10.196 4.979 1.00 97.69 457 LYS A C 1
ATOM 3292 O O . LYS A 1 457 ? -20.603 -9.473 4.477 1.00 97.69 457 LYS A O 1
ATOM 3297 N N . ARG A 1 458 ? -19.481 -11.435 4.575 1.00 95.75 458 ARG A N 1
ATOM 3298 C CA . ARG A 1 458 ? -20.381 -12.167 3.691 1.00 95.75 458 ARG A CA 1
ATOM 3299 C C . ARG A 1 458 ? -21.702 -12.431 4.446 1.00 95.75 458 ARG A C 1
ATOM 3301 O O . ARG A 1 458 ? -21.631 -12.736 5.640 1.00 95.75 458 ARG A O 1
ATOM 3308 N N . PRO A 1 459 ? -22.869 -12.223 3.813 1.00 89.19 459 PRO A N 1
ATOM 3309 C CA . PRO A 1 459 ? -24.170 -12.444 4.441 1.00 89.19 459 PRO A CA 1
ATOM 3310 C C . PRO A 1 459 ? -24.409 -13.899 4.847 1.00 89.19 459 PRO A C 1
ATOM 3312 O O . PRO A 1 459 ? -23.815 -14.802 4.210 1.00 89.19 459 PRO A O 1
#

InterPro domains:
  IPR019734 Tetratricopeptide repeat [PS50005] (101-134)

Mean predicted aligned error: 14.27 Å

Sequence (459 aa):
MNRRTTLSAALLVATALGSAALPAVAQTTPPQRFVLEGAVIDSRNAQNLGVTSESGEIAALFRAQKTLTFGILRSAGIDLDTLPPEVRARIERFQTTNVEAFRAFSNGLDLKDQGRFAEAREQFRRAAELDPGFALAVEQQQAMPEITLGTQVQIRAVVAAAAGQAVDRGKATYVIDAARAVAAIQAGQTVVQVAAAAPTDATALSAGDRSRDYTSNPAGSGTDFVPNLATGLAFNVTNAGQPTLGYGLNTEWKGDTYRVSDTGALESVGRAGDFQAQRAGATQQALGSSTLADGTVAYWGRWLSTPDASASVTLGGQVVRAPALGAVDWIAGDATRGMPTTGTAVFTPAGGGNLTGVSGSVAVNFVTRDVGVQNLGFTVDGLVFSGLNGSTRFDARTLSGAFSGNYSSGSCTGCTGFVPQSSVFGGNFLGSNADGLIFSTILLDGAATHGGTTLLKRP

pLDDT: mean 82.16, std 21.59, range [28.88, 98.38]